Protein AF-A0A847H2V0-F1 (afdb_monomer_lite)

Radius of gyration: 28.59 Å; chains: 1; bounding box: 75×59×72 Å

Foldseek 3Di:
DCCCVVVCCVPPVLVCVLQLDFDADLLLLLQLLVAQQVCCCVPPVDGCQDPLAAEEAAACQLQSNLLCNLVNCSHPPVSSVVCQAQRYAYEHQDPVSLVNSFVSNFVSSCVVNVPPVPDTDGRLRYANDNLLVLVQDDVPPQPQDPVCNSNSVNSVSVLPRQHAEYEYAGHWDLADPFVLSVSGHDDRPVLVVLLCVQQVVLAPDPDQSVCPTRVNSVVSSVLVSHRLQAFHKYKYKYQPCLQQPNNNLSVLVRLQFQFAAKEKEWLFQQQVFDDPLNQQSAADLRHVSDNGGIIIMMTTGGNPDGHTHFYWYDYDGGRDHNVRSSVVSNVCSYPVNGPTDTFDADPSSNGPLDFDPVQVVFAAQAFPDAQDLPGRHFFNHKWFFFALVLCVQFWDQDPVVNQVSVQQLLVLLLVQLVCVVVPVPDDGDSDNSRYRDDPLSVVCSVVSHHDDDDSQQWAWELEAVVDITIGRNDPSSTPDRTCVCFQDVGRPDFWKKWKWADAQDPDATDIDIDRHRYHCVRHHNIMIQIQKTWDFPDDDDDDPVNVVDDDDPVRIDIDGRTHPNVQVVCCVVVNPVDDSVNSVVVVVVLSPDPCNRVVRVSVVNNDHGGDHD

Sequence (613 aa):
IELYDKFFKAAFPRLVERLGIVYTPVKVVDFIIYSANYALQKEFGRSLSDENVHILDPFTGTGTFITRLLQSGVIGPDDLEYKYTHELHANEIVLLAYYIASVNIENVYHDIRGEAEGEYTPFNGICLTDTFQLGETSGGEVLFSEMFPQNSKRVQEQQKAPVRVIIGNPPYSIGQKSANDNAQNLSYPRLEKRVMDTYVAKSEAGLNKSLYDAYIKAFRWASDRLDPKNGGIICYVSNGAWIDGNSTDGFRKTIEKEFSSIYVFNLRGNQRTSGELSRREGGKIFGSGSRTPIAVTLLIKKPQQTGKANIYYYEVEDYLTREEKLELTSHFGSIKSVPWKSIKPNEHGDWVNKRNEGFAEFLPLAPEKKFDMKTHSFFTTYSLGVATNKDAYMYNSSKIVLENTIQNMIDFYNEERIKANSIDTYEIKYDATKIVWTDMFIKSLNNNEEFTLNINQFTTSLYRPFFKQVFCYQKELIQRTYQQTKLFPLPDSDNLVICLSGIGASKDFSVLISDTIPDLQLIFNGQCFPLYWYDEHKQDSPTLFDSMADPTPSSYIRRDGISDFILERARSMYGNKTTKEDVFYYVYGILHSPKYRETYAADLKKMLPRLPL

Structure (mmCIF, N/CA/C/O backbone):
data_AF-A0A847H2V0-F1
#
_entry.id   AF-A0A847H2V0-F1
#
loop_
_atom_site.group_PDB
_atom_site.id
_atom_site.type_symbol
_atom_site.label_atom_id
_atom_site.label_alt_id
_atom_site.label_comp_id
_atom_site.label_asym_id
_atom_site.label_entity_id
_atom_site.label_seq_id
_atom_site.pdbx_PDB_ins_code
_atom_site.Cartn_x
_atom_site.Cartn_y
_atom_site.Cartn_z
_atom_site.occupancy
_atom_site.B_iso_or_equiv
_atom_site.auth_seq_id
_atom_site.auth_comp_id
_atom_site.auth_asym_id
_atom_site.auth_atom_id
_atom_site.pdbx_PDB_model_num
ATOM 1 N N . ILE A 1 1 ? -17.716 21.401 11.696 1.00 51.31 1 ILE A N 1
ATOM 2 C CA . ILE A 1 1 ? -17.266 20.510 10.589 1.00 51.31 1 ILE A CA 1
ATOM 3 C C . ILE A 1 1 ? -16.762 21.313 9.389 1.00 51.31 1 ILE A C 1
ATOM 5 O O . ILE A 1 1 ? -15.617 21.110 9.009 1.00 51.31 1 ILE A O 1
ATOM 9 N N . GLU A 1 2 ? -17.538 22.258 8.836 1.00 50.94 2 GLU A N 1
ATOM 10 C CA . GLU A 1 2 ? -17.069 23.086 7.705 1.00 50.94 2 GLU A CA 1
ATOM 11 C C . GLU A 1 2 ? -15.806 23.899 8.011 1.00 50.94 2 GLU A C 1
ATOM 13 O O . GLU A 1 2 ? -14.918 23.967 7.163 1.00 50.94 2 GLU A O 1
ATOM 18 N N . LEU A 1 3 ? -15.702 24.463 9.224 1.00 54.94 3 LEU A N 1
ATOM 19 C CA . LEU A 1 3 ? -14.512 25.204 9.640 1.00 54.94 3 LEU A CA 1
ATOM 20 C C . LEU A 1 3 ? -13.271 24.302 9.595 1.00 54.94 3 LEU A C 1
ATOM 22 O O . LEU A 1 3 ? -12.284 24.679 8.994 1.00 54.94 3 LEU A O 1
ATOM 26 N N . TYR A 1 4 ? -13.344 23.079 10.129 1.00 58.47 4 TYR A N 1
ATOM 27 C CA . TYR A 1 4 ? -12.226 22.133 10.112 1.00 58.47 4 TYR A CA 1
ATOM 28 C C . TYR A 1 4 ? -11.856 21.704 8.685 1.00 58.47 4 TYR A C 1
ATOM 30 O O . TYR A 1 4 ? -10.711 21.860 8.289 1.00 58.47 4 TYR A O 1
ATOM 38 N N . ASP A 1 5 ? -12.801 21.234 7.866 1.00 56.72 5 ASP A N 1
ATOM 39 C CA . ASP A 1 5 ? -12.440 20.694 6.546 1.00 56.72 5 ASP A CA 1
ATOM 40 C C . ASP A 1 5 ? -11.900 21.772 5.590 1.00 56.72 5 ASP A C 1
ATOM 42 O O . ASP A 1 5 ? -10.910 21.548 4.892 1.00 56.72 5 ASP A O 1
ATOM 46 N N . LYS A 1 6 ? -12.507 22.968 5.583 1.00 62.94 6 LYS A N 1
ATOM 47 C CA . LYS A 1 6 ? -12.076 24.065 4.703 1.00 62.94 6 LYS A CA 1
ATOM 48 C C . LYS A 1 6 ? -10.825 24.765 5.235 1.00 62.94 6 LYS A C 1
ATOM 50 O O . LYS A 1 6 ? -9.899 24.998 4.462 1.00 62.94 6 LYS A O 1
ATOM 55 N N . PHE A 1 7 ? -10.758 25.064 6.535 1.00 65.12 7 PHE A N 1
ATOM 56 C CA . PHE A 1 7 ? -9.610 25.766 7.117 1.00 65.12 7 PHE A CA 1
ATOM 57 C C . PHE A 1 7 ? -8.369 24.879 7.168 1.00 65.12 7 PHE A C 1
ATOM 59 O O . PHE A 1 7 ? -7.304 25.324 6.765 1.00 65.12 7 PHE A O 1
ATOM 66 N N . PHE A 1 8 ? -8.474 23.619 7.603 1.00 63.38 8 PHE A N 1
ATOM 67 C CA . PHE A 1 8 ? -7.293 22.771 7.809 1.00 63.38 8 PHE A CA 1
ATOM 68 C C . PHE A 1 8 ? -6.628 22.373 6.488 1.00 63.38 8 PHE A C 1
ATOM 70 O O . PHE A 1 8 ? -5.401 22.406 6.382 1.00 63.38 8 PHE A O 1
ATOM 77 N N . LYS A 1 9 ? -7.428 22.069 5.454 1.00 63.25 9 LYS A N 1
ATOM 78 C CA . LYS A 1 9 ? -6.910 21.818 4.099 1.00 63.25 9 LYS A CA 1
ATOM 79 C C . LYS A 1 9 ? -6.255 23.055 3.488 1.00 63.25 9 LYS A C 1
ATOM 81 O O . LYS A 1 9 ? -5.281 22.904 2.760 1.00 63.25 9 LYS A O 1
ATOM 86 N N . ALA A 1 10 ? -6.771 24.252 3.771 1.00 64.94 10 ALA A N 1
ATOM 87 C CA . ALA A 1 10 ? -6.208 25.496 3.252 1.00 64.94 10 ALA A CA 1
ATOM 88 C C . ALA A 1 10 ? -4.959 25.950 4.029 1.00 64.94 10 ALA A C 1
ATOM 90 O O . ALA A 1 10 ? -3.973 26.352 3.418 1.00 64.94 10 ALA A O 1
ATOM 91 N N . ALA A 1 11 ? -4.985 25.866 5.360 1.00 66.50 11 ALA A N 1
ATOM 92 C CA . ALA A 1 11 ? -3.942 26.392 6.236 1.00 66.50 11 ALA A CA 1
ATOM 93 C C . ALA A 1 11 ? -2.748 25.437 6.397 1.00 66.50 11 ALA A C 1
ATOM 95 O O . ALA A 1 11 ? -1.612 25.898 6.486 1.00 66.50 11 ALA A O 1
ATOM 96 N N . PHE A 1 12 ? -2.974 24.114 6.404 1.00 70.62 12 PHE A N 1
ATOM 97 C CA . PHE A 1 12 ? -1.925 23.115 6.664 1.00 70.62 12 PHE A CA 1
ATOM 98 C C . PHE A 1 12 ? -1.938 21.926 5.678 1.00 70.62 12 PHE A C 1
ATOM 100 O O . PHE A 1 12 ? -1.910 20.768 6.109 1.00 70.62 12 PHE A O 1
ATOM 107 N N . PRO A 1 13 ? -1.926 22.156 4.348 1.00 67.44 13 PRO A N 1
ATOM 108 C CA . PRO A 1 13 ? -2.086 21.092 3.349 1.00 67.44 13 PRO A CA 1
ATOM 109 C C . PRO A 1 13 ? -1.023 19.987 3.451 1.00 67.44 13 PRO A C 1
ATOM 111 O O . PRO A 1 13 ? -1.354 18.806 3.369 1.00 67.44 13 PRO A O 1
ATOM 114 N N . ARG A 1 14 ? 0.244 20.347 3.709 1.00 68.38 14 ARG A N 1
ATOM 115 C CA . ARG A 1 14 ? 1.344 19.373 3.859 1.00 68.38 14 ARG A CA 1
ATOM 116 C C . ARG A 1 14 ? 1.190 18.487 5.096 1.00 68.38 14 ARG A C 1
ATOM 118 O O . ARG A 1 14 ? 1.567 17.322 5.052 1.00 68.38 14 ARG A O 1
ATOM 125 N N . LEU A 1 15 ? 0.639 19.022 6.189 1.00 66.94 15 LEU A N 1
ATOM 126 C CA . LEU A 1 15 ? 0.399 18.251 7.411 1.00 66.94 15 LEU A CA 1
ATOM 127 C C . LEU A 1 15 ? -0.741 17.249 7.200 1.00 66.94 15 LEU A C 1
ATOM 129 O O . LEU A 1 15 ? -0.604 16.087 7.572 1.00 66.94 15 LEU A O 1
ATOM 133 N N . VAL A 1 16 ? -1.825 17.677 6.542 1.00 65.44 16 VAL A N 1
ATOM 134 C CA . VAL A 1 16 ? -2.948 16.799 6.170 1.00 65.44 16 VAL A CA 1
ATOM 135 C C . VAL A 1 16 ? -2.478 15.672 5.255 1.00 65.44 16 VAL A C 1
ATOM 137 O O . VAL A 1 16 ? -2.848 14.522 5.472 1.00 65.44 16 VAL A O 1
ATOM 140 N N . GLU A 1 17 ? -1.642 15.978 4.261 1.00 64.06 17 GLU A N 1
ATOM 141 C CA . GLU A 1 17 ? -1.085 14.970 3.355 1.00 64.06 17 GLU A CA 1
ATOM 142 C C . GLU A 1 17 ? -0.138 13.999 4.071 1.00 64.06 17 GLU A C 1
ATOM 144 O O . GLU A 1 17 ? -0.249 12.791 3.869 1.00 64.06 17 GLU A O 1
ATOM 149 N N . ARG A 1 18 ? 0.744 14.502 4.946 1.00 62.69 18 ARG A N 1
ATOM 150 C CA . ARG A 1 18 ? 1.683 13.683 5.732 1.00 62.69 18 ARG A CA 1
ATOM 151 C C . ARG A 1 18 ? 0.963 12.725 6.682 1.00 62.69 18 ARG A C 1
ATOM 153 O O . ARG A 1 18 ? 1.379 11.578 6.819 1.00 62.69 18 ARG A O 1
ATOM 160 N N . LEU A 1 19 ? -0.097 13.198 7.338 1.00 63.06 19 LEU A N 1
ATOM 161 C CA . LEU A 1 19 ? -0.846 12.428 8.334 1.00 63.06 19 LEU A CA 1
ATOM 162 C C . LEU A 1 19 ? -2.023 11.641 7.740 1.00 63.06 19 LEU A C 1
ATOM 164 O O . LEU A 1 19 ? -2.568 10.773 8.411 1.00 63.06 19 LEU A O 1
ATOM 168 N N . GLY A 1 20 ? -2.420 11.911 6.494 1.00 59.69 20 GLY A N 1
ATOM 169 C CA . GLY A 1 20 ? -3.499 11.193 5.812 1.00 59.69 20 GLY A CA 1
ATOM 170 C C . GLY A 1 20 ? -4.876 11.353 6.471 1.00 59.69 20 GLY A C 1
ATOM 171 O O . GLY A 1 20 ? -5.645 10.395 6.493 1.00 59.69 20 GLY A O 1
ATOM 172 N N . ILE A 1 21 ? -5.186 12.531 7.028 1.00 64.88 21 ILE A N 1
ATOM 173 C CA . ILE A 1 21 ? -6.414 12.781 7.808 1.00 64.88 21 ILE A CA 1
ATOM 174 C C . ILE A 1 21 ? -7.635 12.885 6.888 1.00 64.88 21 ILE A C 1
ATOM 176 O O . ILE A 1 21 ? -7.648 13.677 5.941 1.00 64.88 21 ILE A O 1
ATOM 180 N N . VAL A 1 22 ? -8.694 12.126 7.192 1.00 70.81 22 VAL A N 1
ATOM 181 C CA . VAL A 1 22 ? -9.939 12.132 6.413 1.00 70.81 22 VAL A CA 1
ATOM 182 C C . VAL A 1 22 ? -11.171 12.018 7.311 1.00 70.81 22 VAL A C 1
ATOM 184 O O . VAL A 1 22 ? -11.191 11.232 8.252 1.00 70.81 22 VAL A O 1
ATOM 187 N N . TYR A 1 23 ? -12.228 12.771 6.988 1.00 78.88 23 TYR A N 1
ATOM 188 C CA . TYR A 1 23 ? -13.503 12.691 7.702 1.00 78.88 23 TYR A CA 1
ATOM 189 C C . TYR A 1 23 ? -14.243 11.380 7.408 1.00 78.88 23 TYR A C 1
ATOM 191 O O . TYR A 1 23 ? -14.563 11.077 6.253 1.00 78.88 23 TYR A O 1
ATOM 199 N N . THR A 1 24 ? -14.554 10.629 8.464 1.00 89.56 24 THR A N 1
ATOM 200 C CA . THR A 1 24 ? -15.254 9.345 8.370 1.00 89.56 24 THR A CA 1
ATOM 201 C C . THR A 1 24 ? -16.765 9.542 8.256 1.00 89.56 24 THR A C 1
ATOM 203 O O . THR A 1 24 ? -17.357 10.174 9.129 1.00 89.56 24 THR A O 1
ATOM 206 N N . PRO A 1 25 ? -17.430 8.996 7.215 1.00 93.56 25 PRO A N 1
ATOM 207 C CA . PRO A 1 25 ? -18.884 9.065 7.110 1.00 93.56 25 PRO A CA 1
ATOM 208 C C . PRO A 1 25 ? -19.567 8.438 8.330 1.00 93.56 25 PRO A C 1
ATOM 210 O O . PRO A 1 25 ? -19.261 7.300 8.685 1.00 93.56 25 PRO A O 1
ATOM 213 N N . VAL A 1 26 ? -20.544 9.140 8.914 1.00 93.88 26 VAL A N 1
ATOM 214 C CA . VAL A 1 26 ? -21.278 8.694 10.117 1.00 93.88 26 VAL A CA 1
ATOM 215 C C . VAL A 1 26 ? -21.856 7.287 9.951 1.00 93.88 26 VAL A C 1
ATOM 217 O O . VAL A 1 26 ? -21.721 6.465 10.844 1.00 93.88 26 VAL A O 1
ATOM 220 N N . LYS A 1 27 ? -22.387 6.959 8.767 1.00 97.38 27 LYS A N 1
ATOM 221 C CA . LYS A 1 27 ? -22.936 5.627 8.456 1.00 97.38 27 LYS A CA 1
ATOM 222 C C . LYS A 1 27 ? -21.919 4.492 8.640 1.00 97.38 27 LYS A C 1
ATOM 224 O O . LYS A 1 27 ? -22.285 3.404 9.067 1.00 97.38 27 LYS A O 1
ATOM 229 N N . VAL A 1 28 ? -20.642 4.751 8.351 1.00 98.38 28 VAL A N 1
ATOM 230 C CA . VAL A 1 28 ? -19.548 3.787 8.554 1.00 98.38 28 VAL A CA 1
ATOM 231 C C . VAL A 1 28 ? -19.147 3.717 10.028 1.00 98.38 28 VAL A C 1
ATOM 233 O O . VAL A 1 28 ? -18.903 2.627 10.539 1.00 98.38 28 VAL A O 1
ATOM 236 N N . VAL A 1 29 ? -19.100 4.864 10.714 1.00 98.38 29 VAL A N 1
ATOM 237 C CA . VAL A 1 29 ? -18.801 4.945 12.155 1.00 98.38 29 VAL A CA 1
ATOM 238 C C . VAL A 1 29 ? -19.837 4.167 12.966 1.00 98.38 29 VAL A C 1
ATOM 240 O O . VAL A 1 29 ? -19.471 3.294 13.750 1.00 98.38 29 VAL A O 1
ATOM 243 N N . ASP A 1 30 ? -21.119 4.422 12.715 1.00 98.38 30 ASP A N 1
ATOM 244 C CA . ASP A 1 30 ? -22.232 3.748 13.380 1.00 98.38 30 ASP A CA 1
ATOM 245 C C . ASP A 1 30 ? -22.173 2.234 13.124 1.00 98.38 30 ASP A C 1
ATOM 247 O O . ASP A 1 30 ? -22.231 1.445 14.067 1.00 98.38 30 ASP A O 1
ATOM 251 N N . PHE A 1 31 ? -21.945 1.815 11.871 1.00 98.81 31 PHE A N 1
ATOM 252 C CA . PHE A 1 31 ? -21.779 0.399 11.535 1.00 98.81 31 PHE A CA 1
ATOM 253 C C . PHE A 1 31 ? -20.650 -0.263 12.336 1.00 98.81 31 PHE A C 1
ATOM 255 O O . PHE A 1 31 ? -20.827 -1.378 12.825 1.00 98.81 31 PHE A O 1
ATOM 262 N N . ILE A 1 32 ? -19.503 0.404 12.509 1.00 98.88 32 ILE A N 1
ATOM 263 C CA . ILE A 1 32 ? -18.381 -0.102 13.316 1.00 98.88 32 ILE A CA 1
ATOM 264 C C . ILE A 1 32 ? -18.776 -0.242 14.789 1.00 98.88 32 ILE A C 1
ATOM 266 O O . ILE A 1 32 ? -18.516 -1.292 15.376 1.00 98.88 32 ILE A O 1
ATOM 270 N N . ILE A 1 33 ? -19.426 0.767 15.374 1.00 98.81 33 ILE A N 1
ATOM 271 C CA . ILE A 1 33 ? -19.845 0.761 16.785 1.00 98.81 33 ILE A CA 1
ATOM 272 C C . ILE A 1 33 ? -20.803 -0.402 17.058 1.00 98.81 33 ILE A C 1
ATOM 274 O O . ILE A 1 33 ? -20.540 -1.235 17.930 1.00 98.81 33 ILE A O 1
ATOM 278 N N . TYR A 1 34 ? -21.876 -0.519 16.271 1.00 98.81 34 TYR A N 1
ATOM 279 C CA . TYR A 1 34 ? -22.846 -1.601 16.442 1.00 98.81 34 TYR A CA 1
ATOM 280 C C . TYR A 1 34 ? -22.237 -2.974 16.140 1.00 98.81 34 TYR A C 1
ATOM 282 O O . TYR A 1 34 ? -22.592 -3.962 16.784 1.00 98.81 34 TYR A O 1
ATOM 290 N N . SER A 1 35 ? -21.289 -3.055 15.203 1.00 98.81 35 SER A N 1
ATOM 291 C CA . SER A 1 35 ? -20.568 -4.296 14.903 1.00 98.81 35 SER A CA 1
ATOM 292 C C . SER A 1 35 ? -19.649 -4.733 16.034 1.00 98.81 35 SER A C 1
ATOM 294 O O . SER A 1 35 ? -19.642 -5.913 16.379 1.00 98.81 35 SER A O 1
ATOM 296 N N . ALA A 1 36 ? -18.898 -3.802 16.627 1.00 98.69 36 ALA A N 1
ATOM 297 C CA . ALA A 1 36 ? -18.045 -4.077 17.775 1.00 98.69 36 ALA A CA 1
ATOM 298 C C . ALA A 1 36 ? -18.883 -4.542 18.971 1.00 98.69 36 ALA A C 1
ATOM 300 O O . ALA A 1 36 ? -18.550 -5.554 19.584 1.00 98.69 36 ALA A O 1
ATOM 301 N N . ASN A 1 37 ? -20.010 -3.877 19.242 1.00 98.62 37 ASN A N 1
ATOM 302 C CA . ASN A 1 37 ? -20.927 -4.290 20.300 1.00 98.62 37 ASN A CA 1
ATOM 303 C C . ASN A 1 37 ? -21.513 -5.687 20.057 1.00 98.62 37 ASN A C 1
ATOM 305 O O . ASN A 1 37 ? -21.431 -6.554 20.924 1.00 98.62 37 ASN A O 1
ATOM 309 N N . TYR A 1 38 ? -22.045 -5.943 18.859 1.00 98.62 38 TYR A N 1
ATOM 310 C CA . TYR A 1 38 ? -22.600 -7.253 18.517 1.00 98.62 38 TYR A CA 1
ATOM 311 C C . TYR A 1 38 ? -21.550 -8.369 18.608 1.00 98.62 38 TYR A C 1
ATOM 313 O O . TYR A 1 38 ? -21.824 -9.442 19.146 1.00 98.62 38 TYR A O 1
ATOM 321 N N . ALA A 1 39 ? -20.335 -8.124 18.110 1.00 98.38 39 ALA A N 1
ATOM 322 C CA . ALA A 1 39 ? -19.231 -9.069 18.219 1.00 98.38 39 ALA A CA 1
ATOM 323 C C . ALA A 1 39 ? -18.864 -9.339 19.685 1.00 98.38 39 ALA A C 1
ATOM 325 O O . ALA A 1 39 ? -18.631 -10.491 20.045 1.00 98.38 39 ALA A O 1
ATOM 326 N N . LEU A 1 40 ? -18.858 -8.314 20.541 1.00 98.00 40 LEU A N 1
ATOM 327 C CA . LEU A 1 40 ? -18.546 -8.473 21.959 1.00 98.00 40 LEU A CA 1
ATOM 328 C C . LEU A 1 40 ? -19.605 -9.330 22.666 1.00 98.00 40 LEU A C 1
ATOM 330 O O . LEU A 1 40 ? -19.260 -10.266 23.393 1.00 98.00 40 LEU A O 1
ATOM 334 N N . GLN A 1 41 ? -20.881 -9.087 22.361 1.00 98.06 41 GLN A N 1
ATOM 335 C CA . GLN A 1 41 ? -22.006 -9.838 22.916 1.00 98.06 41 GLN A CA 1
ATOM 336 C C . GLN A 1 41 ? -21.949 -11.301 22.485 1.00 98.06 41 GLN A C 1
ATOM 338 O O . GLN A 1 41 ? -22.013 -12.203 23.317 1.00 98.06 41 GLN A O 1
ATOM 343 N N . LYS A 1 42 ? -21.770 -11.544 21.184 1.00 97.25 42 LYS A N 1
ATOM 344 C CA . LYS A 1 42 ? -21.729 -12.892 20.610 1.00 97.25 42 LYS A CA 1
ATOM 345 C C . LYS A 1 42 ? -20.533 -13.702 21.103 1.00 97.25 42 LYS A C 1
ATOM 347 O O . LYS A 1 42 ? -20.666 -14.889 21.380 1.00 97.25 42 LYS A O 1
ATOM 352 N N . GLU A 1 43 ? -19.355 -13.089 21.156 1.00 96.19 43 GLU A N 1
ATOM 353 C CA . GLU A 1 43 ? -18.103 -13.828 21.325 1.00 96.19 43 GLU A CA 1
ATOM 354 C C . GLU A 1 43 ? -17.609 -13.876 22.769 1.00 96.19 43 GLU A C 1
ATOM 356 O O . GLU A 1 43 ? -16.866 -14.802 23.109 1.00 96.19 43 GLU A O 1
ATOM 361 N N . PHE A 1 44 ? -18.007 -12.909 23.598 1.00 96.31 44 PHE A N 1
ATOM 362 C CA . PHE A 1 44 ? -17.567 -12.781 24.988 1.00 96.31 44 PHE A CA 1
ATOM 363 C C . PHE A 1 44 ? -18.723 -12.682 25.991 1.00 96.31 44 PHE A C 1
ATOM 365 O O . PHE A 1 44 ? -18.453 -12.705 27.187 1.00 96.31 44 PHE A O 1
ATOM 372 N N . GLY A 1 45 ? -19.982 -12.577 25.544 1.00 97.06 45 GLY A N 1
ATOM 373 C CA . GLY A 1 45 ? -21.133 -12.393 26.436 1.00 97.06 45 GLY A CA 1
ATOM 374 C C . GLY A 1 45 ? -21.140 -11.033 27.140 1.00 97.06 45 GLY A C 1
ATOM 375 O O . GLY A 1 45 ? -21.641 -10.934 28.254 1.00 97.06 45 GLY A O 1
ATOM 376 N N . ARG A 1 46 ? -20.523 -10.013 26.528 1.00 97.12 46 ARG A N 1
ATOM 377 C CA . ARG A 1 46 ? -20.320 -8.677 27.108 1.00 97.12 46 ARG A CA 1
ATOM 378 C C . ARG A 1 46 ? -20.778 -7.579 26.145 1.00 97.12 46 ARG A C 1
ATOM 380 O O . ARG A 1 46 ? -20.715 -7.768 24.935 1.00 97.12 46 ARG A O 1
ATOM 387 N N . SER A 1 47 ? -21.212 -6.437 26.658 1.00 97.56 47 SER A N 1
ATOM 388 C CA . SER A 1 47 ? -21.606 -5.240 25.898 1.00 97.56 47 SER A CA 1
ATOM 389 C C . SER A 1 47 ? -20.543 -4.141 25.989 1.00 97.56 47 SER A C 1
ATOM 391 O O . SER A 1 47 ? -19.717 -4.151 26.901 1.00 97.56 47 SER A O 1
ATOM 393 N N . LEU A 1 48 ? -20.563 -3.168 25.069 1.00 98.00 48 LEU A N 1
ATOM 394 C CA . LEU A 1 48 ? -19.750 -1.948 25.216 1.00 98.00 48 LEU A CA 1
ATOM 395 C C . LEU A 1 48 ? -20.145 -1.134 26.460 1.00 98.00 48 LEU A C 1
ATOM 397 O O . LEU A 1 48 ? -19.314 -0.378 26.955 1.00 98.00 48 LEU A O 1
ATOM 401 N N . SER A 1 49 ? -21.374 -1.303 26.962 1.00 98.12 49 SER A N 1
ATOM 402 C CA . SER A 1 49 ? -21.863 -0.661 28.191 1.00 98.12 49 SER A CA 1
ATOM 403 C C . SER A 1 49 ? -21.243 -1.234 29.465 1.00 98.12 49 SER A C 1
ATOM 405 O O . SER A 1 49 ? -21.073 -0.506 30.431 1.00 98.12 49 SER A O 1
ATOM 407 N N . ASP A 1 50 ? -20.865 -2.516 29.468 1.00 97.88 50 ASP A N 1
ATOM 408 C CA . ASP A 1 50 ? -20.451 -3.187 30.701 1.00 97.88 50 ASP A CA 1
ATOM 409 C C . ASP A 1 50 ? -19.149 -2.595 31.270 1.00 97.88 50 ASP A C 1
ATOM 411 O O . ASP A 1 50 ? -18.211 -2.291 30.520 1.00 97.88 50 ASP A O 1
ATOM 415 N N . GLU A 1 51 ? -19.046 -2.555 32.601 1.00 95.62 51 GLU A N 1
ATOM 416 C CA . GLU A 1 51 ? -17.819 -2.203 33.329 1.00 95.62 51 GLU A CA 1
ATOM 417 C C . GLU A 1 51 ? -16.650 -3.141 33.006 1.00 95.62 51 GLU A C 1
ATOM 419 O O . GLU A 1 51 ? -16.815 -4.351 32.869 1.00 95.62 51 GLU A O 1
ATOM 424 N N . ASN A 1 52 ? -15.424 -2.642 33.024 1.00 94.31 52 ASN A N 1
ATOM 425 C CA . ASN A 1 52 ? -14.182 -3.310 32.634 1.00 94.31 52 ASN A CA 1
ATOM 426 C C . ASN A 1 52 ? -14.100 -3.635 31.130 1.00 94.31 52 ASN A C 1
ATOM 428 O O . ASN A 1 52 ? -13.361 -4.535 30.712 1.00 94.31 52 ASN A O 1
ATOM 432 N N . VAL A 1 53 ? -14.843 -2.903 30.294 1.00 97.88 53 VAL A N 1
ATOM 433 C CA . VAL A 1 53 ? -14.712 -2.939 28.827 1.00 97.88 53 VAL A CA 1
ATOM 434 C C . VAL A 1 53 ? -14.145 -1.605 28.362 1.00 97.88 53 VAL A C 1
ATOM 436 O O . VAL A 1 53 ? -14.873 -0.724 27.914 1.00 97.88 53 VAL A O 1
ATOM 439 N N . HIS A 1 54 ? -12.824 -1.458 28.453 1.00 98.50 54 HIS A N 1
ATOM 440 C CA . HIS A 1 54 ? -12.147 -0.248 27.992 1.00 98.50 54 HIS A CA 1
ATOM 441 C C . HIS A 1 54 ? -12.151 -0.165 26.461 1.00 98.50 54 HIS A C 1
ATOM 443 O O . HIS A 1 54 ? -11.738 -1.115 25.776 1.00 98.50 54 HIS A O 1
ATOM 449 N N . ILE A 1 55 ? -12.593 0.983 25.948 1.00 98.75 55 ILE A N 1
ATOM 450 C CA . ILE A 1 55 ? -12.734 1.293 24.524 1.00 98.75 55 ILE A CA 1
ATOM 451 C C . ILE A 1 55 ? -11.729 2.383 24.175 1.00 98.75 55 ILE A C 1
ATOM 453 O O . ILE A 1 55 ? -11.689 3.422 24.829 1.00 98.75 55 ILE A O 1
ATOM 457 N N . LEU A 1 56 ? -10.929 2.150 23.139 1.00 98.75 56 LEU A N 1
ATOM 458 C CA . LEU A 1 56 ? -9.911 3.085 22.681 1.00 98.75 56 LEU A CA 1
ATOM 459 C C . LEU A 1 56 ? -10.111 3.431 21.203 1.00 98.75 56 LEU A C 1
ATOM 461 O O . LEU A 1 56 ? -10.173 2.536 20.359 1.00 98.75 56 LEU A O 1
ATOM 465 N N . ASP A 1 57 ? -10.127 4.727 20.897 1.00 98.62 57 ASP A N 1
ATOM 466 C CA . ASP A 1 57 ? -9.862 5.251 19.555 1.00 98.62 57 ASP A CA 1
ATOM 467 C C . ASP A 1 57 ? -8.440 5.838 19.494 1.00 98.62 57 ASP A C 1
ATOM 469 O O . ASP A 1 57 ? -8.208 6.951 19.975 1.00 98.62 57 ASP A O 1
ATOM 473 N N . PRO A 1 58 ? -7.452 5.120 18.927 1.00 97.62 58 PRO A N 1
ATOM 474 C CA . PRO A 1 58 ? -6.068 5.581 18.933 1.00 97.62 58 PRO A CA 1
ATOM 475 C C . PRO A 1 58 ? -5.778 6.709 17.929 1.00 97.62 58 PRO A C 1
ATOM 477 O O . PRO A 1 58 ? -4.648 7.200 17.901 1.00 97.62 58 PRO A O 1
ATOM 480 N N . PHE A 1 59 ? -6.745 7.069 17.076 1.00 95.56 59 PHE A N 1
ATOM 481 C CA . PHE A 1 59 ? -6.597 8.053 16.000 1.00 95.56 59 PHE A CA 1
ATOM 482 C C . PHE A 1 59 ? -7.884 8.879 15.882 1.00 95.56 59 PHE A C 1
ATOM 484 O O . PHE A 1 59 ? -8.572 8.858 14.857 1.00 95.56 59 PHE A O 1
ATOM 491 N N . THR A 1 60 ? -8.243 9.565 16.967 1.00 95.69 60 THR A N 1
ATOM 492 C CA . THR A 1 60 ? -9.607 10.069 17.155 1.00 95.69 60 THR A CA 1
ATOM 493 C C . THR A 1 60 ? -10.006 11.186 16.192 1.00 95.69 60 THR A C 1
ATOM 495 O O . THR A 1 60 ? -11.201 11.404 15.950 1.00 95.69 60 THR A O 1
ATOM 498 N N . GLY A 1 61 ? -9.039 11.889 15.596 1.00 91.62 61 GLY A N 1
ATOM 499 C CA . GLY A 1 61 ? -9.290 12.979 14.666 1.00 91.62 61 GLY A CA 1
ATOM 500 C C . GLY A 1 61 ? -10.127 14.060 15.336 1.00 91.62 61 GLY A C 1
ATOM 501 O O . GLY A 1 61 ? -9.685 14.727 16.262 1.00 91.62 61 GLY A O 1
ATOM 502 N N . THR A 1 62 ? -11.370 14.221 14.881 1.00 88.06 62 THR A N 1
ATOM 503 C CA . THR A 1 62 ? -12.339 15.171 15.454 1.00 88.06 62 THR A CA 1
ATOM 504 C C . THR A 1 62 ? -13.250 14.562 16.529 1.00 88.06 62 THR A C 1
ATOM 506 O O . THR A 1 62 ? -14.290 15.146 16.835 1.00 88.06 62 THR A O 1
ATOM 509 N N . GLY A 1 63 ? -12.928 13.379 17.060 1.00 94.06 63 GLY A N 1
ATOM 510 C CA . GLY A 1 63 ? -13.695 12.708 18.118 1.00 94.06 63 GLY A CA 1
ATOM 511 C C . GLY A 1 63 ? -14.922 11.936 17.625 1.00 94.06 63 GLY A C 1
ATOM 512 O O . GLY A 1 63 ? -15.821 11.632 18.408 1.00 94.06 63 GLY A O 1
ATOM 513 N N . THR A 1 64 ? -15.025 11.641 16.323 1.00 94.69 64 THR A N 1
ATOM 514 C CA . THR A 1 64 ? -16.278 11.139 15.725 1.00 94.69 64 THR A CA 1
ATOM 515 C C . THR A 1 64 ? -16.685 9.759 16.245 1.00 94.69 64 THR A C 1
ATOM 517 O O . THR A 1 64 ? -17.863 9.549 16.505 1.00 94.69 64 THR A O 1
ATOM 520 N N . PHE A 1 65 ? -15.757 8.820 16.445 1.00 97.88 65 PHE A N 1
ATOM 521 C CA . PHE A 1 65 ? -16.127 7.506 16.988 1.00 97.88 65 PHE A CA 1
ATOM 522 C C . PHE A 1 65 ? -16.622 7.595 18.435 1.00 97.88 65 PHE A C 1
ATOM 524 O O . PHE A 1 65 ? -17.615 6.955 18.766 1.00 97.88 65 PHE A O 1
ATOM 531 N N . ILE A 1 66 ? -15.983 8.414 19.276 1.00 98.25 66 ILE A N 1
ATOM 532 C CA . ILE A 1 66 ? -16.378 8.574 20.683 1.00 98.25 66 ILE A CA 1
ATOM 533 C C . ILE A 1 66 ? -17.725 9.297 20.795 1.00 98.25 66 ILE A C 1
ATOM 535 O O . ILE A 1 66 ? -18.630 8.803 21.459 1.00 98.25 66 ILE A O 1
ATOM 539 N N . THR A 1 67 ? -17.908 10.412 20.083 1.00 97.12 67 THR A N 1
ATOM 540 C CA . THR A 1 67 ? -19.192 11.141 20.057 1.00 97.12 67 THR A CA 1
ATOM 541 C C . THR A 1 67 ? -20.346 10.268 19.571 1.00 97.12 67 THR A C 1
ATOM 543 O O . THR A 1 67 ? -21.395 10.214 20.211 1.00 97.12 67 THR A O 1
ATOM 546 N N . ARG A 1 68 ? -20.159 9.530 18.469 1.00 97.81 68 ARG A N 1
ATOM 547 C CA . ARG A 1 68 ? -21.189 8.620 17.950 1.00 97.81 68 ARG A CA 1
ATOM 548 C C . ARG A 1 68 ? -21.451 7.445 18.881 1.00 97.81 68 ARG A C 1
ATOM 550 O O . ARG A 1 68 ? -22.599 7.030 18.983 1.00 97.81 68 ARG A O 1
ATOM 557 N N . LEU A 1 69 ? -20.440 6.941 19.590 1.00 98.44 69 LEU A N 1
ATOM 558 C CA . LEU A 1 69 ? -20.630 5.900 20.599 1.00 98.44 69 LEU A CA 1
ATOM 559 C C . LEU A 1 69 ? -21.537 6.392 21.732 1.00 98.44 69 LEU A C 1
ATOM 561 O O . LEU A 1 69 ? -22.509 5.707 22.044 1.00 98.44 69 LEU A O 1
ATOM 565 N N . LEU A 1 70 ? -21.285 7.587 22.273 1.00 97.69 70 LEU A N 1
ATOM 566 C CA . LEU A 1 70 ? -22.141 8.198 23.299 1.00 97.69 70 LEU A CA 1
ATOM 567 C C . LEU A 1 70 ? -23.584 8.376 22.792 1.00 97.69 70 LEU A C 1
ATOM 569 O O . LEU A 1 70 ? -24.532 8.016 23.480 1.00 97.69 70 LEU A O 1
ATOM 573 N N . GLN A 1 71 ? -23.758 8.840 21.551 1.00 96.12 71 GLN A N 1
ATOM 574 C CA . GLN A 1 71 ? -25.077 9.064 20.934 1.00 96.12 71 GLN A CA 1
ATOM 575 C C . GLN A 1 71 ? -25.801 7.790 20.475 1.00 96.12 71 GLN A C 1
ATOM 577 O O . GLN A 1 71 ? -26.985 7.843 20.150 1.00 96.12 71 GLN A O 1
ATOM 582 N N . SER A 1 72 ? -25.105 6.656 20.373 1.00 95.94 72 SER A N 1
ATOM 583 C CA . SER A 1 72 ? -25.654 5.439 19.759 1.00 95.94 72 SER A CA 1
ATOM 584 C C . SER A 1 72 ? -26.718 4.735 20.605 1.00 95.94 72 SER A C 1
ATOM 586 O O . SER A 1 72 ? -27.424 3.869 20.096 1.00 95.94 72 SER A O 1
ATOM 588 N N . GLY A 1 73 ? -26.800 5.046 21.903 1.00 94.75 73 GLY A N 1
ATOM 589 C CA . GLY A 1 73 ? -27.624 4.303 22.861 1.00 94.75 73 GLY A CA 1
ATOM 590 C C . GLY A 1 73 ? -27.101 2.895 23.178 1.00 94.75 73 GLY A C 1
ATOM 591 O O . GLY A 1 73 ? -27.781 2.127 23.851 1.00 94.75 73 GLY A O 1
ATOM 592 N N . VAL A 1 74 ? -25.905 2.530 22.695 1.00 96.81 74 VAL A N 1
ATOM 593 C CA . VAL A 1 74 ? -25.253 1.255 23.038 1.00 96.81 74 VAL A CA 1
ATOM 594 C C . VAL A 1 74 ? -24.741 1.260 24.479 1.00 96.81 74 VAL A C 1
ATOM 596 O O . VAL A 1 74 ? -24.773 0.220 25.136 1.00 96.81 74 VAL A O 1
ATOM 599 N N . ILE A 1 75 ? -24.259 2.411 24.953 1.00 97.62 75 ILE A N 1
ATOM 600 C CA . ILE A 1 75 ? -23.970 2.630 26.370 1.00 97.62 75 ILE A CA 1
ATOM 601 C C . ILE A 1 75 ? -25.282 3.048 27.034 1.00 97.62 75 ILE A C 1
ATOM 603 O O . ILE A 1 75 ? -25.900 4.032 26.621 1.00 97.62 75 ILE A O 1
ATOM 607 N N . GLY A 1 76 ? -25.719 2.269 28.018 1.00 94.94 76 GLY A N 1
ATOM 608 C CA . GLY A 1 76 ? -26.931 2.529 28.779 1.00 94.94 76 GLY A CA 1
ATOM 609 C C . GLY A 1 76 ? -26.816 3.817 29.605 1.00 94.94 76 GLY A C 1
ATOM 610 O O . GLY A 1 76 ? -25.709 4.186 30.000 1.00 94.94 76 GLY A O 1
ATOM 611 N N . PRO A 1 77 ? -27.937 4.501 29.903 1.00 93.38 77 PRO A N 1
ATOM 612 C CA . PRO A 1 77 ? -27.922 5.751 30.668 1.00 93.38 77 PRO A CA 1
ATOM 613 C C . PRO A 1 77 ? -27.251 5.634 32.044 1.00 93.38 77 PRO A C 1
ATOM 615 O O . PRO A 1 77 ? -26.551 6.559 32.453 1.00 93.38 77 PRO A O 1
ATOM 618 N N . ASP A 1 78 ? -27.434 4.493 32.716 1.00 94.75 78 ASP A N 1
ATOM 619 C CA . ASP A 1 78 ? -26.895 4.234 34.057 1.00 94.75 78 ASP A CA 1
ATOM 620 C C . ASP A 1 78 ? -25.371 4.020 34.045 1.00 94.75 78 ASP A C 1
ATOM 622 O O . ASP A 1 78 ? -24.682 4.402 34.987 1.00 94.75 78 ASP A O 1
ATOM 626 N N . ASP A 1 79 ? -24.831 3.478 32.949 1.00 96.94 79 ASP A N 1
ATOM 627 C CA . ASP A 1 79 ? -23.396 3.210 32.799 1.00 96.94 79 ASP A CA 1
ATOM 628 C C . ASP A 1 79 ? -22.639 4.411 32.202 1.00 96.94 79 ASP A C 1
ATOM 630 O O . ASP A 1 79 ? -21.413 4.501 32.304 1.00 96.94 79 ASP A O 1
ATOM 634 N N . LEU A 1 80 ? -23.354 5.339 31.553 1.00 95.94 80 LEU A N 1
ATOM 635 C CA . LEU A 1 80 ? -22.790 6.398 30.712 1.00 95.94 80 LEU A CA 1
ATOM 636 C C . LEU A 1 80 ? -21.718 7.226 31.421 1.00 95.94 80 LEU A C 1
ATOM 638 O O . LEU A 1 80 ? -20.639 7.437 30.867 1.00 95.94 80 LEU A O 1
ATOM 642 N N . GLU A 1 81 ? -22.008 7.677 32.639 1.00 95.88 81 GLU A N 1
ATOM 643 C CA . GLU A 1 81 ? -21.099 8.503 33.434 1.00 95.88 81 GLU A CA 1
ATOM 644 C C . GLU A 1 81 ? -19.813 7.743 33.770 1.00 95.88 81 GLU A C 1
ATOM 646 O O . GLU A 1 81 ? -18.712 8.255 33.550 1.00 95.88 81 GLU A O 1
ATOM 651 N N . TYR A 1 82 ? -19.935 6.491 34.221 1.00 97.00 82 TYR A N 1
ATOM 652 C CA . TYR A 1 82 ? -18.786 5.653 34.553 1.00 97.00 82 TYR A CA 1
ATOM 653 C C . TYR A 1 82 ? -17.923 5.377 33.319 1.00 97.00 82 TYR A C 1
ATOM 655 O O . TYR A 1 82 ? -16.705 5.584 33.346 1.00 97.00 82 TYR A O 1
ATOM 663 N N . LYS A 1 83 ? -18.550 4.993 32.199 1.00 97.88 83 LYS A N 1
ATOM 664 C CA . LYS A 1 83 ? -17.852 4.754 30.930 1.00 97.88 83 LYS A CA 1
ATOM 665 C C . LYS A 1 83 ? -17.116 5.999 30.460 1.00 97.88 83 LYS A C 1
ATOM 667 O O . LYS A 1 83 ? -15.926 5.913 30.161 1.00 97.88 83 LYS A O 1
ATOM 672 N N . TYR A 1 84 ? -17.798 7.141 30.421 1.00 97.88 84 TYR A N 1
ATOM 673 C CA . TYR A 1 84 ? -17.234 8.412 29.970 1.00 97.88 84 TYR A CA 1
ATOM 674 C C . TYR A 1 84 ? -16.021 8.842 30.801 1.00 97.88 84 TYR A C 1
ATOM 676 O O . TYR A 1 84 ? -15.022 9.296 30.245 1.00 97.88 84 TYR A O 1
ATOM 684 N N . THR A 1 85 ? -16.084 8.661 32.120 1.00 96.19 85 THR A N 1
ATOM 685 C CA . THR A 1 85 ? -15.041 9.131 33.042 1.00 96.19 85 THR A CA 1
ATOM 686 C C . THR A 1 85 ? -13.869 8.157 33.220 1.00 96.19 85 THR A C 1
ATOM 688 O O . THR A 1 85 ? -12.777 8.615 33.555 1.00 96.19 85 THR A O 1
ATOM 691 N N . HIS A 1 86 ? -14.046 6.851 32.962 1.00 96.62 86 HIS A N 1
ATOM 692 C CA . HIS A 1 86 ? -13.027 5.826 33.266 1.00 96.62 86 HIS A CA 1
ATOM 693 C C . HIS A 1 86 ? -12.645 4.908 32.089 1.00 96.62 86 HIS A C 1
ATOM 695 O O . HIS A 1 86 ? -11.505 4.436 31.997 1.00 96.62 86 HIS A O 1
ATOM 701 N N . GLU A 1 87 ? -13.572 4.608 31.177 1.00 98.19 87 GLU A N 1
ATOM 702 C CA . GLU A 1 87 ? -13.425 3.475 30.247 1.00 98.19 87 GLU A CA 1
ATOM 703 C C . GLU A 1 87 ? -13.422 3.851 28.766 1.00 98.19 87 GLU A C 1
ATOM 705 O O . GLU A 1 87 ? -13.144 2.991 27.926 1.00 98.19 87 GLU A O 1
ATOM 710 N N . LEU A 1 88 ? -13.669 5.117 28.437 1.00 98.56 88 LEU A N 1
ATOM 711 C CA . LEU A 1 88 ? -13.505 5.661 27.093 1.00 98.56 88 LEU A CA 1
ATOM 712 C C . LEU A 1 88 ? -12.163 6.380 26.973 1.00 98.56 88 LEU A C 1
ATOM 714 O O . LEU A 1 88 ? -11.840 7.256 27.768 1.00 98.56 88 LEU A O 1
ATOM 718 N N . HIS A 1 89 ? -11.393 6.015 25.952 1.00 98.50 89 HIS A N 1
ATOM 719 C CA . HIS A 1 89 ? -10.038 6.508 25.724 1.00 98.50 89 HIS A CA 1
ATOM 720 C C . HIS A 1 89 ? -9.887 6.981 24.279 1.00 98.50 89 HIS A C 1
ATOM 722 O O . HIS A 1 89 ? -10.409 6.352 23.353 1.00 98.50 89 HIS A O 1
ATOM 728 N N . ALA A 1 90 ? -9.152 8.069 24.067 1.00 98.31 90 ALA A N 1
ATOM 729 C CA . ALA A 1 90 ? -8.902 8.620 22.739 1.00 98.31 90 ALA A CA 1
ATOM 730 C C . ALA A 1 90 ? -7.499 9.228 22.630 1.00 98.31 90 ALA A C 1
ATOM 732 O O . ALA A 1 90 ? -7.058 9.922 23.543 1.00 98.31 90 ALA A O 1
ATOM 733 N N . ASN A 1 91 ? -6.822 9.026 21.499 1.00 97.38 91 ASN A N 1
ATOM 734 C CA . ASN A 1 91 ? -5.531 9.659 21.207 1.00 97.38 91 ASN A CA 1
ATOM 735 C C . ASN A 1 91 ? -5.609 10.501 19.938 1.00 97.38 91 ASN A C 1
ATOM 737 O O . ASN A 1 91 ? -6.226 10.092 18.953 1.00 97.38 91 ASN A O 1
ATOM 741 N N . GLU A 1 92 ? -4.931 11.644 19.946 1.00 94.12 92 GLU A N 1
ATOM 742 C CA . GLU A 1 92 ? -4.709 12.471 18.761 1.00 94.12 92 GLU A CA 1
ATOM 743 C C . GLU A 1 92 ? -3.308 13.085 18.801 1.00 94.12 92 GLU A C 1
ATOM 745 O O . GLU A 1 92 ? -2.856 13.531 19.853 1.00 94.12 92 GLU A O 1
ATOM 750 N N . ILE A 1 93 ? -2.625 13.134 17.658 1.00 90.56 93 ILE A N 1
ATOM 751 C CA . ILE A 1 93 ? -1.279 13.711 17.537 1.00 90.56 93 ILE A CA 1
ATOM 752 C C . ILE A 1 93 ? -1.334 15.200 17.160 1.00 90.56 93 ILE A C 1
ATOM 754 O O . ILE A 1 93 ? -0.434 15.973 17.489 1.00 90.56 93 ILE A O 1
ATOM 758 N N . VAL A 1 94 ? -2.395 15.631 16.475 1.00 88.38 94 VAL A N 1
ATOM 759 C CA . VAL A 1 94 ? -2.564 17.003 15.991 1.00 88.38 94 VAL A CA 1
ATOM 760 C C . VAL A 1 94 ? -3.303 17.859 17.013 1.00 88.38 94 VAL A C 1
ATOM 762 O O . VAL A 1 94 ? -4.502 17.700 17.218 1.00 88.38 94 VAL A O 1
ATOM 765 N N . LEU A 1 95 ? -2.621 18.865 17.568 1.00 89.44 95 LEU A N 1
ATOM 766 C CA . LEU A 1 95 ? -3.153 19.735 18.628 1.00 89.44 95 LEU A CA 1
ATOM 767 C C . LEU A 1 95 ? -4.534 20.348 18.326 1.00 89.44 95 LEU A C 1
ATOM 769 O O . LEU A 1 95 ? -5.419 20.345 19.176 1.00 89.44 95 LEU A O 1
ATOM 773 N N . LEU A 1 96 ? -4.746 20.871 17.116 1.00 85.00 96 LEU A N 1
ATOM 774 C CA . LEU A 1 96 ? -6.035 21.472 16.759 1.00 85.00 96 LEU A CA 1
ATOM 775 C C . LEU A 1 96 ? -7.145 20.414 16.600 1.00 85.00 96 LEU A C 1
ATOM 777 O O . LEU A 1 96 ? -8.292 20.683 16.946 1.00 85.00 96 LEU A O 1
ATOM 781 N N . ALA A 1 97 ? -6.820 19.212 16.117 1.00 87.69 97 ALA A N 1
ATOM 782 C CA . ALA A 1 97 ? -7.779 18.109 16.057 1.00 87.69 97 ALA A CA 1
ATOM 783 C C . ALA A 1 97 ? -8.122 17.605 17.469 1.00 87.69 97 ALA A C 1
ATOM 785 O O . ALA A 1 97 ? -9.299 17.438 17.772 1.00 87.69 97 ALA A O 1
ATOM 786 N N . TYR A 1 98 ? -7.120 17.506 18.350 1.00 93.62 98 TYR A N 1
ATOM 787 C CA . TYR A 1 98 ? -7.281 17.188 19.768 1.00 93.62 98 TYR A CA 1
ATOM 788 C C . TYR A 1 98 ? -8.289 18.128 20.445 1.00 93.62 98 TYR A C 1
ATOM 790 O O . TYR A 1 98 ? -9.259 17.651 21.023 1.00 93.62 98 TYR A O 1
ATOM 798 N N . TYR A 1 99 ? -8.142 19.452 20.296 1.00 92.06 99 TYR A N 1
ATOM 799 C CA . TYR A 1 99 ? -9.097 20.399 20.888 1.00 92.06 99 TYR A CA 1
ATOM 800 C C . TYR A 1 99 ? -10.515 20.246 20.334 1.00 92.06 99 TYR A C 1
ATOM 802 O O . TYR A 1 99 ? -11.484 20.317 21.086 1.00 92.06 99 TYR A O 1
ATOM 810 N N . ILE A 1 100 ? -10.652 20.017 19.026 1.00 90.12 100 ILE A N 1
ATOM 811 C CA . ILE A 1 100 ? -11.965 19.803 18.406 1.00 90.12 100 ILE A CA 1
ATOM 812 C C . ILE A 1 100 ? -12.598 18.508 18.915 1.00 90.12 100 ILE A C 1
ATOM 814 O O . ILE A 1 100 ? -13.796 18.488 19.182 1.00 90.12 100 ILE A O 1
ATOM 818 N N . ALA A 1 101 ? -11.815 17.440 19.060 1.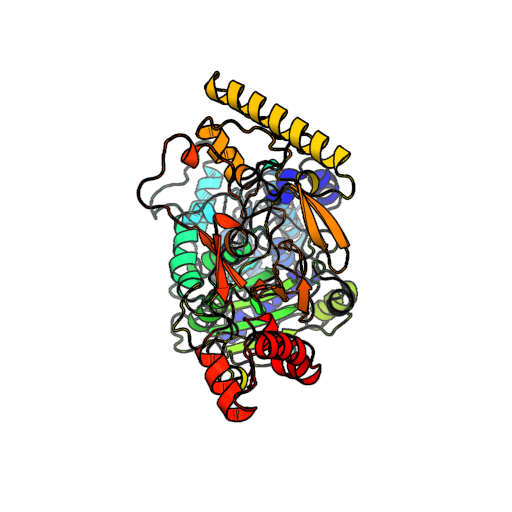00 93.62 101 ALA A N 1
ATOM 819 C CA . ALA A 1 101 ? -12.281 16.183 19.622 1.00 93.62 101 ALA A CA 1
ATOM 820 C C . ALA A 1 101 ? -12.731 16.351 21.076 1.00 93.62 101 ALA A C 1
ATOM 822 O O . ALA A 1 101 ? -13.846 15.938 21.380 1.00 93.62 101 ALA A O 1
ATOM 823 N N . SER A 1 102 ? -11.932 17.002 21.933 1.00 95.56 102 SER A N 1
ATOM 824 C CA . SER A 1 102 ? -12.309 17.304 23.323 1.00 95.56 102 SER A CA 1
ATOM 825 C C . SER A 1 102 ? -13.655 18.021 23.389 1.00 95.56 102 SER A C 1
ATOM 827 O O . SER A 1 102 ? -14.601 17.482 23.955 1.00 95.56 102 SER A O 1
ATOM 829 N N . VAL A 1 103 ? -13.777 19.166 22.708 1.00 93.94 103 VAL A N 1
ATOM 830 C CA . VAL A 1 103 ? -14.999 19.985 22.730 1.00 93.94 103 VAL A CA 1
ATOM 831 C C . VAL A 1 103 ? -16.202 19.223 22.174 1.00 93.94 103 VAL A C 1
ATOM 833 O O . VAL A 1 103 ? -17.288 19.288 22.740 1.00 93.94 103 VAL A O 1
ATOM 836 N N . ASN A 1 104 ? -16.038 18.478 21.077 1.00 93.06 104 ASN A N 1
ATOM 837 C CA . ASN A 1 104 ? -17.142 17.706 20.508 1.00 93.06 104 ASN A CA 1
ATOM 838 C C . ASN A 1 104 ? -17.613 16.594 21.454 1.00 93.06 104 ASN A C 1
ATOM 840 O O . ASN A 1 104 ? -18.816 16.383 21.580 1.00 93.06 104 ASN A O 1
ATOM 844 N N . ILE A 1 105 ? -16.684 15.861 22.075 1.00 96.88 105 ILE A N 1
ATOM 845 C CA . ILE A 1 105 ? -17.002 14.760 22.994 1.00 96.88 105 ILE A CA 1
ATOM 846 C C . ILE A 1 105 ? -17.711 15.298 24.238 1.00 96.88 105 ILE A C 1
ATOM 848 O O . ILE A 1 105 ? -18.743 14.756 24.629 1.00 96.88 105 ILE A O 1
ATOM 852 N N . GLU A 1 106 ? -17.195 16.384 24.805 1.00 96.69 106 GLU A N 1
ATOM 853 C CA . GLU A 1 106 ? -17.734 17.015 26.011 1.00 96.69 106 GLU A CA 1
ATOM 854 C C . GLU A 1 106 ? -19.116 17.621 25.770 1.00 96.69 106 GLU A C 1
ATOM 856 O O . GLU A 1 106 ? -20.031 17.357 26.543 1.00 96.69 106 GLU A O 1
ATOM 861 N N . ASN A 1 107 ? -19.315 18.340 24.660 1.00 93.69 107 ASN A N 1
ATOM 862 C CA . ASN A 1 107 ? -20.630 18.887 24.311 1.00 93.69 107 ASN A CA 1
ATOM 863 C C . ASN A 1 107 ? -21.669 17.783 24.091 1.00 93.69 107 ASN A C 1
ATOM 865 O O . ASN A 1 107 ? -22.797 17.890 24.555 1.00 93.69 107 ASN A O 1
ATOM 869 N N . VAL A 1 108 ? -21.295 16.693 23.413 1.00 94.38 108 VAL A N 1
ATOM 870 C CA . VAL A 1 108 ? -22.209 15.561 23.211 1.00 94.38 108 VAL A CA 1
ATOM 871 C C . VAL A 1 108 ? -22.588 14.910 24.539 1.00 94.38 108 VAL A C 1
ATOM 873 O O . VAL A 1 108 ? -23.739 14.521 24.716 1.00 94.38 108 VAL A O 1
ATOM 876 N N . TYR A 1 109 ? -21.642 14.778 25.468 1.00 95.75 109 TYR A N 1
ATOM 877 C CA . TYR A 1 109 ? -21.933 14.256 26.799 1.00 95.75 109 TYR A CA 1
ATOM 878 C C . TYR A 1 109 ? -22.867 15.186 27.584 1.00 95.75 109 TYR A C 1
ATOM 880 O O . TYR A 1 109 ? -23.869 14.713 28.120 1.00 95.75 109 TYR A O 1
ATOM 888 N N . HIS A 1 110 ? -22.580 16.491 27.579 1.00 93.62 110 HIS A N 1
ATOM 889 C CA . HIS A 1 110 ? -23.401 17.535 28.197 1.00 93.62 110 HIS A CA 1
ATOM 890 C C . HIS A 1 110 ? -24.854 17.479 27.697 1.00 93.62 110 HIS A C 1
ATOM 892 O O . HIS A 1 110 ? -25.784 17.366 28.499 1.00 93.62 110 HIS A O 1
ATOM 898 N N . ASP A 1 111 ? -25.042 17.432 26.371 1.00 91.31 111 ASP A N 1
ATOM 899 C CA . ASP A 1 111 ? -26.357 17.342 25.725 1.00 91.31 111 ASP A CA 1
ATOM 900 C C . ASP A 1 111 ? -27.122 16.069 26.129 1.00 91.31 111 ASP A C 1
ATOM 902 O O . ASP A 1 111 ? -28.324 16.115 26.386 1.00 91.31 111 ASP A O 1
ATOM 906 N N . ILE A 1 112 ? -26.443 14.915 26.184 1.00 92.56 112 ILE A N 1
ATOM 907 C CA . ILE A 1 112 ? -27.074 13.627 26.524 1.00 92.56 112 ILE A CA 1
ATOM 908 C C . ILE A 1 112 ? -27.455 13.566 28.007 1.00 92.56 112 ILE A C 1
ATOM 910 O O . ILE A 1 112 ? -28.489 12.990 28.350 1.00 92.56 112 ILE A O 1
ATOM 914 N N . ARG A 1 113 ? -26.630 14.132 28.894 1.00 90.81 113 ARG A N 1
ATOM 915 C CA . ARG A 1 113 ? -26.896 14.164 30.339 1.00 90.81 113 ARG A CA 1
ATOM 916 C C . ARG A 1 113 ? -27.931 15.208 30.737 1.00 90.81 113 ARG A C 1
ATOM 918 O O . ARG A 1 113 ? -28.491 15.083 31.823 1.00 90.81 113 ARG A O 1
ATOM 925 N N . GLY A 1 114 ? -28.194 16.196 29.881 1.00 87.06 114 GLY A N 1
ATOM 926 C CA . GLY A 1 114 ? -29.042 17.331 30.232 1.00 87.06 114 GLY A CA 1
ATOM 927 C C . GLY A 1 114 ? -28.463 18.116 31.410 1.00 87.06 114 GLY A C 1
ATOM 928 O O . GLY A 1 114 ? -29.214 18.524 32.294 1.00 87.06 114 GLY A O 1
ATOM 929 N N . GLU A 1 115 ? -27.132 18.249 31.448 1.00 85.06 115 GLU A N 1
ATOM 930 C CA . GLU A 1 115 ? -26.420 19.060 32.442 1.00 85.06 115 GLU A CA 1
ATOM 931 C C . GLU A 1 115 ? -26.976 20.495 32.434 1.00 85.06 115 GLU A C 1
ATOM 933 O O . GLU A 1 115 ? -27.347 21.031 31.386 1.00 85.06 115 GLU A O 1
ATOM 938 N N . ALA A 1 116 ? -27.090 21.114 33.611 1.00 83.44 116 ALA A N 1
ATOM 939 C CA . ALA A 1 116 ? -27.633 22.466 33.699 1.00 83.44 116 ALA A CA 1
ATOM 940 C C . ALA A 1 116 ? -26.706 23.478 33.001 1.00 83.44 116 ALA A C 1
ATOM 942 O O . ALA A 1 116 ? -25.494 23.275 32.921 1.00 83.44 116 ALA A O 1
ATOM 943 N N . GLU A 1 117 ? -27.254 24.609 32.538 1.00 74.44 117 GLU A N 1
ATOM 944 C CA . GLU A 1 117 ? -26.433 25.686 31.974 1.00 74.44 117 GLU A CA 1
ATOM 945 C C . GLU A 1 117 ? -25.331 26.104 32.968 1.00 74.44 117 GLU A C 1
ATOM 947 O O . GLU A 1 117 ? -25.610 26.568 34.075 1.00 74.44 117 GLU A O 1
ATOM 952 N N . GLY A 1 118 ? -24.069 25.941 32.561 1.00 74.56 118 GLY A N 1
ATOM 953 C CA . GLY A 1 118 ? -22.890 26.243 33.380 1.00 74.56 118 GLY A CA 1
ATOM 954 C C . GLY A 1 118 ? -22.264 25.039 34.095 1.00 74.56 118 GLY A C 1
ATOM 955 O O . GLY A 1 118 ? -21.144 25.169 34.591 1.00 74.56 118 GLY A O 1
ATOM 956 N N . GLU A 1 119 ? -22.921 23.876 34.114 1.00 85.75 119 GLU A N 1
ATOM 957 C CA . GLU A 1 119 ? -22.292 22.601 34.477 1.00 85.75 119 GLU A CA 1
ATOM 958 C C . GLU A 1 119 ? -21.516 22.035 33.282 1.00 85.75 119 GLU A C 1
ATOM 960 O O . GLU A 1 119 ? -21.913 22.192 32.130 1.00 85.75 119 GLU A O 1
ATOM 965 N N . TYR A 1 120 ? -20.360 21.428 33.551 1.00 87.31 120 TYR A N 1
ATOM 966 C CA . TYR A 1 120 ? -19.483 20.899 32.511 1.00 87.31 120 TYR A CA 1
ATOM 967 C C . TYR A 1 120 ? -18.613 19.774 33.066 1.00 87.31 120 TYR A C 1
ATOM 969 O O . TYR A 1 120 ? -17.823 19.983 33.995 1.00 87.31 120 TYR A O 1
ATOM 977 N N . THR A 1 121 ? -18.713 18.596 32.451 1.00 93.25 121 THR A N 1
ATOM 978 C CA . THR A 1 121 ? -17.872 17.440 32.783 1.00 93.25 121 THR A CA 1
ATOM 979 C C . THR A 1 121 ? -16.774 17.231 31.726 1.00 93.25 121 THR A C 1
ATOM 981 O O . THR A 1 121 ? -17.060 16.748 30.623 1.00 93.25 121 THR A O 1
ATOM 984 N N . PRO A 1 122 ? -15.494 17.526 32.035 1.00 94.62 122 PRO A N 1
ATOM 985 C CA . PRO A 1 122 ? -14.402 17.386 31.071 1.00 94.62 122 PRO A CA 1
ATOM 986 C C . PRO A 1 122 ? -14.146 15.924 30.695 1.00 94.62 122 PRO A C 1
ATOM 988 O O . PRO A 1 122 ? -14.200 15.025 31.542 1.00 94.62 122 PRO A O 1
ATOM 991 N N . PHE A 1 123 ? -13.766 15.681 29.440 1.00 96.94 123 PHE A N 1
ATOM 992 C CA . PHE A 1 123 ? -13.422 14.342 28.974 1.00 96.94 123 PHE A CA 1
ATOM 993 C C . PHE A 1 123 ? -11.960 14.025 29.299 1.00 96.94 123 PHE A C 1
ATOM 995 O O . PHE A 1 123 ? -11.035 14.341 28.549 1.00 96.94 123 PHE A O 1
ATOM 1002 N N . ASN A 1 124 ? -11.724 13.367 30.432 1.00 94.50 124 ASN A N 1
ATOM 1003 C CA . ASN A 1 124 ? -10.369 13.001 30.859 1.00 94.50 124 ASN A CA 1
ATOM 1004 C C . ASN A 1 124 ? -9.758 11.823 30.074 1.00 94.50 124 ASN A C 1
ATOM 1006 O O . ASN A 1 124 ? -8.567 11.560 30.225 1.00 94.50 124 ASN A O 1
ATOM 1010 N N . GLY A 1 125 ? -10.535 11.150 29.219 1.00 96.38 125 GLY A N 1
ATOM 1011 C CA . GLY A 1 125 ? -10.080 10.021 28.405 1.00 96.38 125 GLY A CA 1
ATOM 1012 C C . GLY A 1 125 ? -9.262 10.392 27.161 1.00 96.38 125 GLY A C 1
ATOM 1013 O O . GLY A 1 125 ? -8.646 9.512 26.556 1.00 96.38 125 GLY A O 1
ATOM 1014 N N . ILE A 1 126 ? -9.233 11.668 26.756 1.00 97.38 126 ILE A N 1
ATOM 1015 C CA . ILE A 1 126 ? -8.472 12.116 25.579 1.00 97.38 126 ILE A CA 1
ATOM 1016 C C . ILE A 1 126 ? -7.030 12.505 25.923 1.00 97.38 126 ILE A C 1
ATOM 1018 O O . ILE A 1 126 ? -6.768 13.227 26.891 1.00 97.38 126 ILE A O 1
ATOM 1022 N N . CYS A 1 127 ? -6.092 12.054 25.090 1.00 96.06 127 CYS A N 1
ATOM 1023 C CA . CYS A 1 127 ? -4.661 12.314 25.199 1.00 96.06 127 CYS A CA 1
ATOM 1024 C C . CYS A 1 127 ? -4.101 12.933 23.910 1.00 96.06 127 CYS A C 1
ATOM 1026 O O . CYS A 1 127 ? -4.370 12.457 22.804 1.00 96.06 127 CYS A O 1
ATOM 1028 N N . LEU A 1 128 ? -3.260 13.957 24.060 1.00 94.75 128 LEU A N 1
ATOM 1029 C CA . LEU A 1 128 ? -2.439 14.503 22.982 1.00 94.75 128 LEU A CA 1
ATOM 1030 C C . LEU A 1 128 ? -1.141 13.692 22.902 1.00 94.75 128 LEU A C 1
ATOM 1032 O O . LEU A 1 128 ? -0.263 13.841 23.758 1.00 94.75 128 LEU A O 1
ATOM 1036 N N . THR A 1 129 ? -1.037 12.790 21.928 1.00 92.12 129 THR A N 1
ATOM 1037 C CA . THR A 1 129 ? 0.089 11.855 21.819 1.00 92.12 129 THR A CA 1
ATOM 1038 C C . THR A 1 129 ? 0.183 11.180 20.449 1.00 92.12 129 THR A C 1
ATOM 1040 O O . THR A 1 129 ? -0.803 11.058 19.724 1.00 92.12 129 THR A O 1
ATOM 1043 N N . ASP A 1 130 ? 1.379 10.697 20.111 1.00 91.81 130 ASP A N 1
ATOM 1044 C CA . ASP A 1 130 ? 1.587 9.768 19.002 1.00 91.81 130 ASP A CA 1
ATOM 1045 C C . ASP A 1 130 ? 1.418 8.329 19.512 1.00 91.81 130 ASP A C 1
ATOM 1047 O O . ASP A 1 130 ? 2.287 7.781 20.195 1.00 91.81 130 ASP A O 1
ATOM 1051 N N . THR A 1 131 ? 0.292 7.707 19.155 1.00 93.44 131 THR A N 1
ATOM 1052 C CA . THR A 1 131 ? -0.042 6.318 19.505 1.00 93.44 131 THR A CA 1
ATOM 1053 C C . THR A 1 131 ? 1.081 5.330 19.173 1.00 93.44 131 THR A C 1
ATOM 1055 O O . THR A 1 131 ? 1.327 4.407 19.953 1.00 93.44 131 THR A O 1
ATOM 1058 N N . PHE A 1 132 ? 1.779 5.492 18.045 1.00 93.00 132 PHE A N 1
ATOM 1059 C CA . PHE A 1 132 ? 2.877 4.591 17.691 1.00 93.00 132 PHE A CA 1
ATOM 1060 C C . PHE A 1 132 ? 4.088 4.820 18.590 1.00 93.00 132 PHE A C 1
ATOM 1062 O O . PHE A 1 132 ? 4.653 3.848 19.092 1.00 93.00 132 PHE A O 1
ATOM 1069 N N . GLN A 1 133 ? 4.414 6.079 18.888 1.00 89.25 133 GLN A N 1
ATOM 1070 C CA . GLN A 1 133 ? 5.501 6.430 19.805 1.00 89.25 133 GLN A CA 1
ATOM 1071 C C . GLN A 1 133 ? 5.262 5.906 21.229 1.00 89.25 133 GLN A C 1
ATOM 1073 O O . GLN A 1 133 ? 6.218 5.523 21.903 1.00 89.25 133 GLN A O 1
ATOM 1078 N N . LEU A 1 134 ? 4.005 5.815 21.685 1.00 85.38 134 LEU A N 1
ATOM 1079 C CA . LEU A 1 134 ? 3.677 5.211 22.987 1.00 85.38 134 LEU A CA 1
ATOM 1080 C C . LEU A 1 134 ? 4.158 3.758 23.117 1.00 85.38 134 LEU A C 1
ATOM 1082 O O . LEU A 1 134 ? 4.401 3.305 24.232 1.00 85.38 134 LEU A O 1
ATOM 1086 N N . GLY A 1 135 ? 4.252 3.020 22.006 1.00 79.44 135 GLY A N 1
ATOM 1087 C CA . GLY A 1 135 ? 4.750 1.641 21.982 1.00 79.44 135 GLY A CA 1
ATOM 1088 C C . GLY A 1 135 ? 6.277 1.529 21.916 1.00 79.44 135 GLY A C 1
ATOM 1089 O O . GLY A 1 135 ? 6.819 0.432 22.067 1.00 79.44 135 GLY A O 1
ATOM 1090 N N . GLU A 1 136 ? 6.980 2.641 21.688 1.00 84.38 136 GLU A N 1
ATOM 1091 C CA . GLU A 1 136 ? 8.437 2.667 21.538 1.00 84.38 136 GLU A CA 1
ATOM 1092 C C . GLU A 1 136 ? 9.175 2.728 22.884 1.00 84.38 136 GLU A C 1
ATOM 1094 O O . GLU A 1 136 ? 10.323 2.293 22.971 1.00 84.38 136 GLU A O 1
ATOM 1099 N N . THR A 1 137 ? 8.528 3.182 23.960 1.00 70.19 137 THR A N 1
ATOM 1100 C CA . THR A 1 137 ? 9.133 3.237 25.299 1.00 70.19 137 THR A CA 1
ATOM 1101 C C . THR A 1 137 ? 9.057 1.884 26.012 1.00 70.19 137 THR A C 1
ATOM 1103 O O . THR A 1 137 ? 8.102 1.117 25.877 1.00 70.19 137 THR A O 1
ATOM 1106 N N . SER A 1 138 ? 10.117 1.496 26.733 1.00 55.84 138 SER A N 1
ATOM 1107 C CA . SER A 1 138 ? 10.078 0.303 27.605 1.00 55.84 138 SER A CA 1
ATOM 1108 C C . SER A 1 138 ? 9.151 0.595 28.774 1.00 55.84 138 SER A C 1
ATOM 1110 O O . SER A 1 138 ? 9.190 1.712 29.280 1.00 55.84 138 SER A O 1
ATOM 1112 N N . GLY A 1 139 ? 8.357 -0.379 29.234 1.00 48.56 139 GLY A N 1
ATOM 1113 C CA . GLY A 1 139 ? 7.510 -0.212 30.419 1.00 48.56 139 GLY A CA 1
ATOM 1114 C C . GLY A 1 139 ? 8.321 0.307 31.613 1.00 48.56 139 GLY A C 1
ATOM 1115 O O . GLY A 1 139 ? 9.031 -0.466 32.249 1.00 48.56 139 GLY A O 1
ATOM 1116 N N . GLY A 1 140 ? 8.254 1.619 31.862 1.00 45.16 140 GLY A N 1
ATOM 1117 C CA . GLY A 1 140 ? 9.064 2.327 32.857 1.00 45.16 140 GLY A CA 1
ATOM 1118 C C . GLY A 1 140 ? 9.636 3.677 32.401 1.00 45.16 140 GLY A C 1
ATOM 1119 O O . GLY A 1 140 ? 9.830 4.546 33.247 1.00 45.16 140 GLY A O 1
ATOM 1120 N N . GLU A 1 141 ? 9.857 3.909 31.103 1.00 48.59 141 GLU A N 1
ATOM 1121 C CA . GLU A 1 141 ? 10.242 5.239 30.605 1.00 48.59 141 GLU A CA 1
ATOM 1122 C C . GLU A 1 141 ? 9.012 6.138 30.582 1.00 48.59 141 GLU A C 1
ATOM 1124 O O . GLU A 1 141 ? 8.157 6.080 29.695 1.00 48.59 141 GLU A O 1
ATOM 1129 N N . VAL A 1 142 ? 8.898 6.932 31.641 1.00 52.41 142 VAL A N 1
ATOM 1130 C CA . VAL A 1 142 ? 7.830 7.899 31.805 1.00 52.41 142 VAL A CA 1
ATOM 1131 C C . VAL A 1 142 ? 7.930 8.893 30.650 1.00 52.41 142 VAL A C 1
ATOM 1133 O O . VAL A 1 142 ? 8.876 9.674 30.583 1.00 52.41 142 VAL A O 1
ATOM 1136 N N . LEU A 1 143 ? 6.931 8.907 29.764 1.00 56.41 143 LEU A N 1
ATOM 1137 C CA . LEU A 1 143 ? 6.645 10.043 28.881 1.00 56.41 143 LEU A CA 1
ATOM 1138 C C . LEU A 1 143 ? 6.132 11.204 29.747 1.00 56.41 143 LEU A C 1
ATOM 1140 O O . LEU A 1 143 ? 4.998 11.654 29.607 1.00 56.41 143 LEU A O 1
ATOM 1144 N N . PHE A 1 144 ? 6.925 11.612 30.739 1.00 55.88 144 PHE A N 1
ATOM 1145 C CA . PHE A 1 144 ? 6.627 12.750 31.580 1.00 55.88 144 PHE A CA 1
ATOM 1146 C C . PHE A 1 144 ? 7.120 13.973 30.840 1.00 55.88 144 PHE A C 1
ATOM 1148 O O . PHE A 1 144 ? 8.314 14.260 30.787 1.00 55.88 144 PHE A O 1
ATOM 1155 N N . SER A 1 145 ? 6.185 14.692 30.244 1.00 62.84 145 SER A N 1
ATOM 1156 C CA . SER A 1 145 ? 6.460 16.066 29.888 1.00 62.84 145 SER A CA 1
ATOM 1157 C C . SER A 1 145 ? 6.221 16.913 31.132 1.00 62.84 145 SER A C 1
ATOM 1159 O O . SER A 1 145 ? 5.075 17.045 31.562 1.00 62.84 145 SER A O 1
ATOM 1161 N N . GLU A 1 146 ? 7.273 17.522 31.690 1.00 61.91 146 GLU A N 1
ATOM 1162 C CA . GLU A 1 146 ? 7.118 18.567 32.719 1.00 61.91 146 GLU A CA 1
ATOM 1163 C C . GLU A 1 146 ? 6.244 19.728 32.212 1.00 61.91 146 GLU A C 1
ATOM 1165 O O . GLU A 1 146 ? 5.558 20.381 32.993 1.00 61.91 146 GLU A O 1
ATOM 1170 N N . MET A 1 147 ? 6.209 19.932 30.890 1.00 71.81 147 MET A N 1
ATOM 1171 C CA . MET A 1 147 ? 5.371 20.925 30.218 1.00 71.81 147 MET A CA 1
ATOM 1172 C C . MET A 1 147 ? 3.885 20.519 30.155 1.00 71.81 147 MET A C 1
ATOM 1174 O O . MET A 1 147 ? 3.020 21.391 30.159 1.00 71.81 147 MET A O 1
ATOM 1178 N N . PHE A 1 148 ? 3.566 19.216 30.132 1.00 83.81 148 PHE A N 1
ATOM 1179 C CA . PHE A 1 148 ? 2.190 18.695 30.067 1.00 83.81 148 PHE A CA 1
ATOM 1180 C C . PHE A 1 148 ? 1.934 17.571 31.096 1.00 83.81 148 PHE A C 1
ATOM 1182 O O . PHE A 1 148 ? 1.637 16.428 30.717 1.00 83.81 148 PHE A O 1
ATOM 1189 N N . PRO A 1 149 ? 2.005 17.857 32.411 1.00 86.00 149 PRO A N 1
ATOM 1190 C CA . PRO A 1 149 ? 1.928 16.831 33.454 1.00 86.00 149 PRO A CA 1
ATOM 1191 C C . PRO A 1 149 ? 0.555 16.143 33.512 1.00 86.00 149 PRO A C 1
ATOM 1193 O O . PRO A 1 149 ? 0.475 14.931 33.706 1.00 86.00 149 PRO A O 1
ATOM 1196 N N . GLN A 1 150 ? -0.533 16.885 33.277 1.00 88.69 150 GLN A N 1
ATOM 1197 C CA . GLN A 1 150 ? -1.890 16.323 33.256 1.00 88.69 150 GLN A CA 1
ATOM 1198 C C . GLN A 1 150 ? -2.108 15.376 32.067 1.00 88.69 150 GLN A C 1
ATOM 1200 O O . GLN A 1 150 ? -2.624 14.277 32.252 1.00 88.69 150 GLN A O 1
ATOM 1205 N N . ASN A 1 151 ? -1.659 15.758 30.865 1.00 90.94 151 ASN A N 1
ATOM 1206 C CA . ASN A 1 151 ? -1.706 14.886 29.686 1.00 90.94 151 ASN A CA 1
ATOM 1207 C C . ASN A 1 151 ? -0.875 13.616 29.911 1.00 90.94 151 ASN A C 1
ATOM 1209 O O . ASN A 1 151 ? -1.340 12.512 29.647 1.00 90.94 151 ASN A O 1
ATOM 1213 N N . SER A 1 152 ? 0.327 13.766 30.475 1.00 87.94 152 SER A N 1
ATOM 1214 C CA . SER A 1 152 ? 1.215 12.642 30.789 1.00 87.94 152 SER A CA 1
ATOM 1215 C C . SER A 1 152 ? 0.556 11.649 31.755 1.00 87.94 152 SER A C 1
ATOM 1217 O O . SER A 1 152 ? 0.662 10.438 31.564 1.00 87.94 152 SER A O 1
ATOM 1219 N N . LYS A 1 153 ? -0.175 12.145 32.763 1.00 89.88 153 LYS A N 1
ATOM 1220 C CA . LYS A 1 153 ? -0.939 11.307 33.698 1.00 89.88 153 LYS A CA 1
ATOM 1221 C C . LYS A 1 153 ? -2.041 10.515 32.985 1.00 89.88 153 LYS A C 1
ATOM 1223 O O . LYS A 1 153 ? -2.099 9.299 33.154 1.00 89.88 153 LYS A O 1
ATOM 1228 N N . ARG A 1 154 ? -2.843 11.172 32.137 1.00 92.81 154 ARG A N 1
ATOM 1229 C CA . ARG A 1 154 ? -3.897 10.514 31.338 1.00 92.81 154 ARG A CA 1
ATOM 1230 C C . ARG A 1 154 ? -3.323 9.427 30.423 1.00 92.81 154 ARG A C 1
ATOM 1232 O O . ARG A 1 154 ? -3.842 8.315 30.384 1.00 92.81 154 ARG A O 1
ATOM 1239 N N . VAL A 1 155 ? -2.196 9.704 29.760 1.00 91.44 155 VAL A N 1
ATOM 1240 C CA . VAL A 1 155 ? -1.488 8.726 28.914 1.00 91.44 155 VAL A CA 1
ATOM 1241 C C . VAL A 1 155 ? -1.056 7.499 29.723 1.00 91.44 155 VAL A C 1
ATOM 1243 O O . VAL A 1 155 ? -1.244 6.371 29.272 1.00 91.44 155 VAL A O 1
ATOM 1246 N N . GLN A 1 156 ? -0.507 7.685 30.925 1.00 89.12 156 GLN A N 1
ATOM 1247 C CA . GLN A 1 156 ? -0.085 6.570 31.783 1.00 89.12 156 GLN A CA 1
ATOM 1248 C C . GLN A 1 156 ? -1.261 5.732 32.291 1.00 89.12 156 GLN A C 1
ATOM 1250 O O . GLN A 1 156 ? -1.152 4.507 32.371 1.00 89.12 156 GLN A O 1
ATOM 1255 N N . GLU A 1 157 ? -2.369 6.374 32.657 1.00 91.38 157 GLU A N 1
ATOM 1256 C CA . GLU A 1 157 ? -3.605 5.692 33.055 1.00 91.38 157 GLU A CA 1
ATOM 1257 C C . GLU A 1 157 ? -4.148 4.856 31.890 1.00 91.38 157 GLU A C 1
ATOM 1259 O O . GLU A 1 157 ? -4.376 3.654 32.045 1.00 91.38 157 GLU A O 1
ATOM 1264 N N . GLN A 1 158 ? -4.216 5.440 30.691 1.00 93.94 158 GLN A N 1
ATOM 1265 C CA . GLN A 1 158 ? -4.604 4.731 29.474 1.00 93.94 158 GLN A CA 1
ATOM 1266 C C . GLN A 1 158 ? -3.662 3.565 29.151 1.00 93.94 158 GLN A C 1
ATOM 1268 O O . GLN A 1 158 ? -4.133 2.494 28.778 1.00 93.94 158 GLN A O 1
ATOM 1273 N N . GLN A 1 159 ? -2.340 3.723 29.273 1.00 90.00 159 GLN A N 1
ATOM 1274 C CA . GLN A 1 159 ? -1.375 2.647 28.997 1.00 90.00 159 GLN A CA 1
ATOM 1275 C C . GLN A 1 159 ? -1.588 1.428 29.905 1.00 90.00 159 GLN A C 1
ATOM 1277 O O . GLN A 1 159 ? -1.420 0.294 29.457 1.00 90.00 159 GLN A O 1
ATOM 1282 N N . LYS A 1 160 ? -1.993 1.651 31.161 1.00 91.50 160 LYS A N 1
ATOM 1283 C CA . LYS A 1 160 ? -2.282 0.590 32.138 1.00 91.50 160 LYS A CA 1
ATOM 1284 C C . LYS A 1 160 ? -3.660 -0.048 31.944 1.00 91.50 160 LYS A C 1
ATOM 1286 O O . LYS A 1 160 ? -3.879 -1.155 32.429 1.00 91.50 160 LYS A O 1
ATOM 1291 N N . ALA A 1 161 ? -4.579 0.621 31.245 1.00 93.31 161 ALA A N 1
ATOM 1292 C CA . ALA A 1 161 ? -5.945 0.146 31.069 1.00 93.31 161 ALA A CA 1
ATOM 1293 C C . ALA A 1 161 ? -6.010 -1.187 30.283 1.00 93.31 161 ALA A C 1
ATOM 1295 O O . ALA A 1 161 ? -5.346 -1.331 29.244 1.00 93.31 161 ALA A O 1
ATOM 1296 N N . PRO A 1 162 ? -6.834 -2.162 30.707 1.00 95.25 162 PRO A N 1
ATOM 1297 C CA . PRO A 1 162 ? -7.042 -3.414 29.982 1.00 95.25 162 PRO A CA 1
ATOM 1298 C C . PRO A 1 162 ? -7.985 -3.200 28.786 1.00 95.25 162 PRO A C 1
ATOM 1300 O O . PRO A 1 162 ? -9.172 -3.516 28.832 1.00 95.25 162 PRO A O 1
ATOM 1303 N N . VAL A 1 163 ? -7.462 -2.628 27.697 1.00 97.50 163 VAL A N 1
ATOM 1304 C CA . VAL A 1 163 ? -8.235 -2.324 26.480 1.00 97.50 163 VAL A CA 1
ATOM 1305 C C . VAL A 1 163 ? -8.788 -3.602 25.849 1.00 97.50 163 VAL A C 1
ATOM 1307 O O . VAL A 1 163 ? -8.039 -4.482 25.420 1.00 97.50 163 VAL A O 1
ATOM 1310 N N . ARG A 1 164 ? -10.121 -3.676 25.767 1.00 98.12 164 ARG A N 1
ATOM 1311 C CA . ARG A 1 164 ? -10.872 -4.795 25.176 1.00 98.12 164 ARG A CA 1
ATOM 1312 C C . ARG A 1 164 ? -11.379 -4.476 23.775 1.00 98.12 164 ARG A C 1
ATOM 1314 O O . ARG A 1 164 ? -11.609 -5.400 22.998 1.00 98.12 164 ARG A O 1
ATOM 1321 N N . VAL A 1 165 ? -11.571 -3.199 23.449 1.00 98.81 165 VAL A N 1
ATOM 1322 C CA . VAL A 1 165 ? -12.133 -2.768 22.165 1.00 98.81 165 VAL A CA 1
ATOM 1323 C C . VAL A 1 165 ? -11.315 -1.617 21.601 1.00 98.81 165 VAL A C 1
ATOM 1325 O O . VAL A 1 165 ? -11.111 -0.606 22.267 1.00 98.81 165 VAL A O 1
ATOM 1328 N N . ILE A 1 166 ? -10.863 -1.767 20.360 1.00 98.88 166 ILE A N 1
ATOM 1329 C CA . ILE A 1 166 ? -10.173 -0.720 19.609 1.00 98.88 166 ILE A CA 1
ATOM 1330 C C . ILE A 1 166 ? -10.974 -0.444 18.338 1.00 98.88 166 ILE A C 1
ATOM 1332 O O . ILE A 1 166 ? -11.165 -1.340 17.515 1.00 98.88 166 ILE A O 1
ATOM 1336 N N . ILE A 1 167 ? -11.443 0.789 18.178 1.00 98.75 167 ILE A N 1
ATOM 1337 C CA . ILE A 1 167 ? -12.187 1.250 16.998 1.00 98.75 167 ILE A CA 1
ATOM 1338 C C . ILE A 1 167 ? -11.501 2.469 16.393 1.00 98.75 167 ILE A C 1
ATOM 1340 O O . ILE A 1 167 ? -10.637 3.062 17.029 1.00 98.75 167 ILE A O 1
ATOM 1344 N N . GLY A 1 168 ? -11.839 2.828 15.157 1.00 97.56 168 GLY A N 1
ATOM 1345 C CA . GLY A 1 168 ? -11.329 4.063 14.564 1.00 97.56 168 GLY A CA 1
ATOM 1346 C C . GLY A 1 168 ? -11.119 4.018 13.055 1.00 97.56 168 GLY A C 1
ATOM 1347 O O . GLY A 1 168 ? -11.502 3.074 12.353 1.00 97.56 168 GLY A O 1
ATOM 1348 N N . ASN A 1 169 ? -10.469 5.070 12.567 1.00 97.19 169 ASN A N 1
ATOM 1349 C CA . ASN A 1 169 ? -10.004 5.216 11.193 1.00 97.19 169 ASN A CA 1
ATOM 1350 C C . ASN A 1 169 ? -8.499 5.553 11.214 1.00 97.19 169 ASN A C 1
ATOM 1352 O O . ASN A 1 169 ? -8.156 6.730 11.318 1.00 97.19 169 ASN A O 1
ATOM 1356 N N . PRO A 1 170 ? -7.594 4.555 11.181 1.00 95.62 170 PRO A N 1
ATOM 1357 C CA . PRO A 1 170 ? -6.157 4.811 11.239 1.00 95.62 170 PRO A CA 1
ATOM 1358 C C . PRO A 1 170 ? -5.652 5.593 10.012 1.00 95.62 170 PRO A C 1
ATOM 1360 O O . PRO A 1 170 ? -6.261 5.516 8.948 1.00 95.62 170 PRO A O 1
ATOM 1363 N N . PRO A 1 171 ? -4.513 6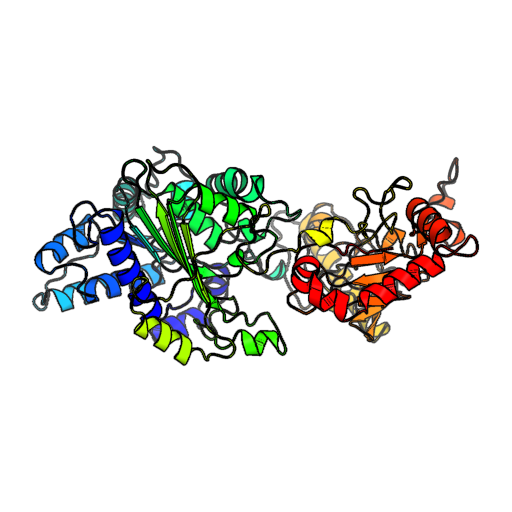.301 10.108 1.00 91.81 171 PRO A N 1
ATOM 1364 C CA . PRO A 1 171 ? -3.955 7.072 8.994 1.00 91.81 171 PRO A CA 1
ATOM 1365 C C . PRO A 1 171 ? -3.472 6.181 7.837 1.00 91.81 171 PRO A C 1
ATOM 1367 O O . PRO A 1 171 ? -2.962 5.079 8.056 1.00 91.81 171 PRO A O 1
ATOM 1370 N N . TYR A 1 172 ? -3.595 6.660 6.590 1.00 88.94 172 TYR A N 1
ATOM 1371 C CA . TYR A 1 172 ? -3.149 5.942 5.383 1.00 88.94 172 TYR A CA 1
ATOM 1372 C C . TYR A 1 172 ? -1.920 6.635 4.784 1.00 88.94 172 TYR A C 1
ATOM 1374 O O . TYR A 1 172 ? -2.050 7.634 4.073 1.00 88.94 172 TYR A O 1
ATOM 1382 N N . SER A 1 173 ? -0.725 6.106 5.038 1.00 85.81 173 SER A N 1
ATOM 1383 C CA . SER A 1 173 ? 0.514 6.665 4.498 1.00 85.81 173 SER A CA 1
ATOM 1384 C C . SER A 1 173 ? 1.608 5.607 4.395 1.00 85.81 173 SER A C 1
ATOM 1386 O O . SER A 1 173 ? 2.125 5.107 5.393 1.00 85.81 173 SER A O 1
ATOM 1388 N N . ILE A 1 174 ? 2.021 5.332 3.158 1.00 82.19 174 ILE A N 1
ATOM 1389 C CA . ILE A 1 174 ? 3.158 4.463 2.825 1.00 82.19 174 ILE A CA 1
ATOM 1390 C C . ILE A 1 174 ? 4.478 5.250 2.655 1.00 82.19 174 ILE A C 1
ATOM 1392 O O . ILE A 1 174 ? 5.534 4.657 2.424 1.00 82.19 174 ILE A O 1
ATOM 1396 N N . GLY A 1 175 ? 4.419 6.586 2.720 1.00 75.81 175 GLY A N 1
ATOM 1397 C CA . GLY A 1 175 ? 5.546 7.509 2.550 1.00 75.81 175 GLY A CA 1
ATOM 1398 C C . GLY A 1 175 ? 5.241 8.678 1.606 1.00 75.81 175 GLY A C 1
ATOM 1399 O O . GLY A 1 175 ? 4.167 8.748 1.008 1.00 75.81 175 GLY A O 1
ATOM 1400 N N . GLN A 1 176 ? 6.216 9.578 1.454 1.00 70.31 176 GLN A N 1
ATOM 1401 C CA . GLN A 1 176 ? 6.137 10.749 0.569 1.00 70.31 176 GLN A CA 1
ATOM 1402 C C . GLN A 1 176 ? 6.037 10.380 -0.922 1.00 70.31 176 GLN A C 1
ATOM 1404 O O . GLN A 1 176 ? 6.500 9.310 -1.337 1.00 70.31 176 GLN A O 1
ATOM 1409 N N . LYS A 1 177 ? 5.447 11.268 -1.736 1.00 73.38 177 LYS A N 1
ATOM 1410 C CA . LYS A 1 177 ? 5.287 11.065 -3.189 1.00 73.38 177 LYS A CA 1
ATOM 1411 C C . LYS A 1 177 ? 6.572 11.383 -3.943 1.00 73.38 177 LYS A C 1
ATOM 1413 O O . LYS A 1 177 ? 6.907 10.674 -4.888 1.00 73.38 177 LYS A O 1
ATOM 1418 N N . SER A 1 178 ? 7.275 12.424 -3.513 1.00 75.31 178 SER A N 1
ATOM 1419 C CA . SER A 1 178 ? 8.552 12.873 -4.058 1.00 75.31 178 SER A CA 1
ATOM 1420 C C . SER A 1 178 ? 9.556 13.118 -2.935 1.00 75.31 178 SER A C 1
ATOM 1422 O O . SER A 1 178 ? 9.176 13.477 -1.822 1.00 75.31 178 SER A O 1
ATOM 1424 N N . ALA A 1 179 ? 10.852 12.964 -3.220 1.00 74.12 179 ALA A N 1
ATOM 1425 C CA . ALA A 1 179 ? 11.888 13.411 -2.289 1.00 74.12 179 ALA A CA 1
ATOM 1426 C C . ALA A 1 179 ? 11.822 14.930 -2.066 1.00 74.12 179 ALA A C 1
ATOM 1428 O O . ALA A 1 179 ? 12.079 15.396 -0.960 1.00 74.12 179 ALA A O 1
ATOM 1429 N N . ASN A 1 180 ? 11.385 15.679 -3.084 1.00 75.94 180 ASN A N 1
ATOM 1430 C CA . ASN A 1 180 ? 11.189 17.124 -3.009 1.00 75.94 180 ASN A CA 1
ATOM 1431 C C . ASN A 1 180 ? 10.104 17.548 -2.002 1.00 75.94 180 ASN A C 1
ATOM 1433 O O . ASN A 1 180 ? 10.084 18.712 -1.611 1.00 75.94 180 ASN A O 1
ATOM 1437 N N . ASP A 1 181 ? 9.229 16.637 -1.558 1.00 72.56 181 ASP A N 1
ATOM 1438 C CA . ASP A 1 181 ? 8.206 16.952 -0.553 1.00 72.56 181 ASP A CA 1
ATOM 1439 C C . ASP A 1 181 ? 8.817 17.153 0.847 1.00 72.56 181 ASP A C 1
ATOM 1441 O O . ASP A 1 181 ? 8.207 17.810 1.693 1.00 72.56 181 ASP A O 1
ATOM 1445 N N . ASN A 1 182 ? 10.002 16.572 1.094 1.00 71.38 182 ASN A N 1
ATOM 1446 C CA . ASN A 1 182 ? 10.696 16.538 2.385 1.00 71.38 182 ASN A CA 1
ATOM 1447 C C . ASN A 1 182 ? 9.749 16.218 3.567 1.00 71.38 182 ASN A C 1
ATOM 1449 O O . ASN A 1 182 ? 9.654 16.935 4.568 1.00 71.38 182 ASN A O 1
ATOM 1453 N N . ALA A 1 183 ? 8.958 15.157 3.403 1.00 69.25 183 ALA A N 1
ATOM 1454 C CA . ALA A 1 183 ? 7.856 14.783 4.285 1.00 69.25 183 ALA A CA 1
ATOM 1455 C C . ALA A 1 183 ? 7.834 13.272 4.549 1.00 69.25 183 ALA A C 1
ATOM 1457 O O . ALA A 1 183 ? 6.782 12.635 4.481 1.00 69.25 183 ALA A O 1
ATOM 1458 N N . GLN A 1 184 ? 9.002 12.690 4.825 1.00 72.44 184 GLN A N 1
ATOM 1459 C CA . GLN A 1 184 ? 9.119 11.274 5.165 1.00 72.44 184 GLN A CA 1
ATOM 1460 C C . GLN A 1 184 ? 8.298 10.918 6.412 1.00 72.44 184 GLN A C 1
ATOM 1462 O O . GLN A 1 184 ? 8.101 11.740 7.309 1.00 72.44 184 GLN A O 1
ATOM 1467 N N . ASN A 1 185 ? 7.819 9.673 6.454 1.00 75.19 185 ASN A N 1
ATOM 1468 C CA . ASN A 1 185 ? 7.124 9.149 7.623 1.00 75.19 185 ASN A CA 1
ATOM 1469 C C . ASN A 1 185 ? 8.096 9.046 8.804 1.00 75.19 185 ASN A C 1
ATOM 1471 O O . ASN A 1 185 ? 9.273 8.739 8.617 1.00 75.19 185 ASN A O 1
ATOM 1475 N N . LEU A 1 186 ? 7.578 9.248 10.015 1.00 82.62 186 LEU A N 1
ATOM 1476 C CA . LEU A 1 186 ? 8.321 8.986 11.245 1.00 82.62 186 LEU A CA 1
ATOM 1477 C C . LEU A 1 186 ? 8.674 7.489 11.347 1.00 82.62 186 LEU A C 1
ATOM 1479 O O . LEU A 1 186 ? 7.902 6.630 10.899 1.00 82.62 186 LEU A O 1
ATOM 1483 N N . SER A 1 187 ? 9.844 7.184 11.919 1.00 86.31 187 SER A N 1
ATOM 1484 C CA . SER A 1 187 ? 10.276 5.806 12.187 1.00 86.31 187 SER A CA 1
ATOM 1485 C C . SER A 1 187 ? 9.863 5.387 13.591 1.00 86.31 187 SER A C 1
ATOM 1487 O O . SER A 1 187 ? 10.002 6.155 14.541 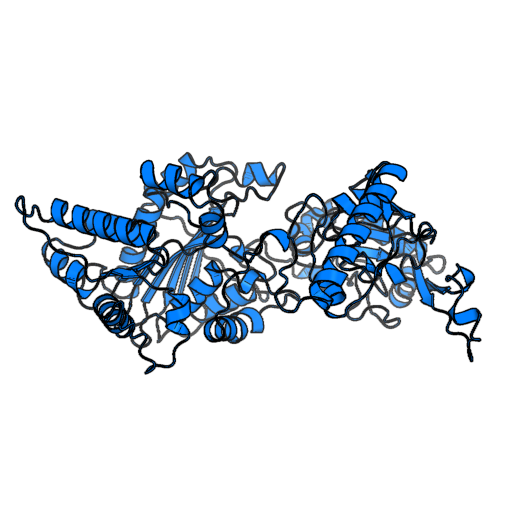1.00 86.31 187 SER A O 1
ATOM 1489 N N . TYR A 1 188 ? 9.394 4.145 13.701 1.00 92.00 188 TYR A N 1
ATOM 1490 C CA . TYR A 1 188 ? 8.979 3.517 14.956 1.00 92.00 188 TYR A CA 1
ATOM 1491 C C . TYR A 1 188 ? 9.679 2.155 15.086 1.00 92.00 188 TYR A C 1
ATOM 1493 O O . TYR A 1 188 ? 9.107 1.142 14.670 1.00 92.00 188 TYR A O 1
ATOM 1501 N N . PRO A 1 189 ? 10.938 2.103 15.566 1.00 93.81 189 PRO A N 1
ATOM 1502 C CA . PRO A 1 189 ? 11.783 0.913 15.468 1.00 93.81 189 PRO A CA 1
ATOM 1503 C C . PRO A 1 189 ? 11.194 -0.364 16.080 1.00 93.81 189 PRO A C 1
ATOM 1505 O O . PRO A 1 189 ? 11.329 -1.441 15.492 1.00 93.81 189 PRO A O 1
ATOM 1508 N N . ARG A 1 190 ? 10.532 -0.294 17.240 1.00 94.12 190 ARG A N 1
ATOM 1509 C CA . ARG A 1 190 ? 9.920 -1.468 17.882 1.00 94.12 190 ARG A CA 1
ATOM 1510 C C . ARG A 1 190 ? 8.696 -1.931 17.127 1.00 94.12 190 ARG A C 1
ATOM 1512 O O . ARG A 1 190 ? 8.586 -3.125 16.846 1.00 94.12 190 ARG A O 1
ATOM 1519 N N . LEU A 1 191 ? 7.797 -1.023 16.764 1.00 95.44 191 LEU A N 1
ATOM 1520 C CA . LEU A 1 191 ? 6.617 -1.366 15.976 1.00 95.44 191 LEU A CA 1
ATOM 1521 C C . LEU A 1 191 ? 7.011 -1.922 14.600 1.00 95.44 191 LEU A C 1
ATOM 1523 O O . LEU A 1 191 ? 6.453 -2.919 14.145 1.00 95.44 191 LEU A O 1
ATOM 1527 N N . GLU A 1 192 ? 8.015 -1.334 13.957 1.00 95.88 192 GLU A N 1
ATOM 1528 C CA . GLU A 1 192 ? 8.568 -1.797 12.681 1.00 95.88 192 GLU A CA 1
ATOM 1529 C C . GLU A 1 192 ? 9.234 -3.167 12.812 1.00 95.88 192 GLU A C 1
ATOM 1531 O O . GLU A 1 192 ? 9.045 -4.019 11.940 1.00 95.88 192 GLU A O 1
ATOM 1536 N N . LYS A 1 193 ? 9.927 -3.433 13.925 1.00 96.62 193 LYS A N 1
ATOM 1537 C CA . LYS A 1 193 ? 10.435 -4.769 14.256 1.00 96.62 193 LYS A CA 1
ATOM 1538 C C . LYS A 1 193 ? 9.291 -5.769 14.436 1.00 96.62 193 LYS A C 1
ATOM 1540 O O . LYS A 1 193 ? 9.356 -6.863 13.891 1.00 96.62 193 LYS A O 1
ATOM 1545 N N . ARG A 1 194 ? 8.200 -5.398 15.117 1.00 97.44 194 ARG A N 1
ATOM 1546 C CA . ARG A 1 194 ? 7.004 -6.254 15.243 1.00 97.44 194 ARG A CA 1
ATOM 1547 C C . ARG A 1 194 ? 6.371 -6.553 13.886 1.00 97.44 194 ARG A C 1
ATOM 1549 O O . ARG A 1 194 ? 6.000 -7.698 13.635 1.00 97.44 194 ARG A O 1
ATOM 1556 N N . VAL A 1 195 ? 6.266 -5.566 12.996 1.00 97.62 195 VAL A N 1
ATOM 1557 C CA . VAL A 1 195 ? 5.816 -5.767 11.606 1.00 97.62 195 VAL A CA 1
ATOM 1558 C C . VAL A 1 195 ? 6.753 -6.721 10.862 1.00 97.62 195 VAL A C 1
ATOM 1560 O O . VAL A 1 195 ? 6.278 -7.632 10.183 1.00 97.62 195 VAL A O 1
ATOM 1563 N N . MET A 1 196 ? 8.067 -6.561 11.021 1.00 97.12 196 MET A N 1
ATOM 1564 C CA . MET A 1 196 ? 9.070 -7.426 10.400 1.00 97.12 196 MET A CA 1
ATOM 1565 C C . MET A 1 196 ? 8.937 -8.882 10.870 1.00 97.12 196 MET A C 1
ATOM 1567 O O . MET A 1 196 ? 8.755 -9.781 10.050 1.00 97.12 196 MET A O 1
ATOM 1571 N N . ASP A 1 197 ? 8.945 -9.099 12.186 1.00 97.81 197 ASP A N 1
ATOM 1572 C CA . ASP A 1 197 ? 8.938 -10.422 12.821 1.00 97.81 197 ASP A CA 1
ATOM 1573 C C . ASP A 1 197 ? 7.609 -11.174 12.619 1.00 97.81 197 ASP A C 1
ATOM 1575 O O . ASP A 1 197 ? 7.549 -12.394 12.782 1.00 97.81 197 ASP A O 1
ATOM 1579 N N . THR A 1 198 ? 6.524 -10.466 12.276 1.00 97.75 198 THR A N 1
ATOM 1580 C CA . THR A 1 198 ? 5.188 -11.065 12.123 1.00 97.75 198 THR A CA 1
ATOM 1581 C C . THR A 1 198 ? 4.680 -11.074 10.684 1.00 97.75 198 THR A C 1
ATOM 1583 O O . THR A 1 198 ? 4.297 -12.131 10.180 1.00 97.75 198 THR A O 1
ATOM 1586 N N . TYR A 1 199 ? 4.634 -9.924 10.015 1.00 97.81 199 TYR A N 1
ATOM 1587 C CA . TYR A 1 199 ? 4.047 -9.795 8.682 1.00 97.81 199 TYR A CA 1
ATOM 1588 C C . TYR A 1 199 ? 5.088 -10.052 7.596 1.00 97.81 199 TYR A C 1
ATOM 1590 O O . TYR A 1 199 ? 4.861 -10.897 6.735 1.00 97.81 199 TYR A O 1
ATOM 1598 N N . VAL A 1 200 ? 6.242 -9.379 7.648 1.00 96.88 200 VAL A N 1
ATOM 1599 C CA . VAL A 1 200 ? 7.278 -9.507 6.605 1.00 96.88 200 VAL A CA 1
ATOM 1600 C C . VAL A 1 200 ? 7.863 -10.915 6.583 1.00 96.88 200 VAL A C 1
ATOM 1602 O O . VAL A 1 200 ? 7.990 -11.495 5.512 1.00 96.88 200 VAL A O 1
ATOM 1605 N N . ALA A 1 201 ? 8.130 -11.502 7.752 1.00 96.38 201 ALA A N 1
ATOM 1606 C CA . ALA A 1 201 ? 8.687 -12.850 7.881 1.00 96.38 201 ALA A CA 1
ATOM 1607 C C . ALA A 1 201 ? 7.838 -13.961 7.227 1.00 96.38 201 ALA A C 1
ATOM 1609 O O . ALA A 1 201 ? 8.347 -15.053 6.990 1.00 96.38 201 ALA A O 1
ATOM 1610 N N . LYS A 1 202 ? 6.551 -13.708 6.947 1.00 95.50 202 LYS A N 1
ATOM 1611 C CA . LYS A 1 202 ? 5.643 -14.663 6.286 1.00 95.50 202 LYS A CA 1
ATOM 1612 C C . LYS A 1 202 ? 5.263 -14.283 4.854 1.00 95.50 202 LYS A C 1
ATOM 1614 O O . LYS A 1 202 ? 4.466 -14.997 4.242 1.00 95.50 202 LYS A O 1
ATOM 1619 N N . SER A 1 203 ? 5.767 -13.155 4.362 1.00 94.25 203 SER A N 1
ATOM 1620 C CA . SER A 1 203 ? 5.522 -12.679 3.005 1.00 94.25 203 SER A CA 1
ATOM 1621 C C . SER A 1 203 ? 6.425 -13.409 2.017 1.00 94.25 203 SER A C 1
ATOM 1623 O O . SER A 1 203 ? 7.626 -13.539 2.246 1.00 94.25 203 SER A O 1
ATOM 1625 N N . GLU A 1 204 ? 5.858 -13.854 0.900 1.00 88.81 204 GLU A N 1
ATOM 1626 C CA . GLU A 1 204 ? 6.620 -14.397 -0.236 1.00 88.81 204 GLU A CA 1
ATOM 1627 C C . GLU A 1 204 ? 7.114 -13.291 -1.189 1.00 88.81 204 GLU A C 1
ATOM 1629 O O . GLU A 1 204 ? 7.860 -13.556 -2.133 1.00 88.81 204 GLU A O 1
ATOM 1634 N N . ALA A 1 205 ? 6.710 -12.034 -0.975 1.00 87.31 205 ALA A N 1
ATOM 1635 C CA . ALA A 1 205 ? 7.063 -10.934 -1.863 1.00 87.31 205 ALA A CA 1
ATOM 1636 C C . ALA A 1 205 ? 8.498 -10.428 -1.639 1.00 87.31 205 ALA A C 1
ATOM 1638 O O . ALA A 1 205 ? 8.931 -10.172 -0.516 1.00 87.31 205 ALA A O 1
ATOM 1639 N N . GLY A 1 206 ? 9.205 -10.151 -2.741 1.00 79.12 206 GLY A N 1
ATOM 1640 C CA . GLY A 1 206 ? 10.550 -9.561 -2.701 1.00 79.12 206 GLY A CA 1
ATOM 1641 C C . GLY A 1 206 ? 10.599 -8.097 -2.230 1.00 79.12 206 GLY A C 1
ATOM 1642 O O . GLY A 1 206 ? 11.662 -7.620 -1.843 1.00 79.12 206 GLY A O 1
ATOM 1643 N N . LEU A 1 207 ? 9.470 -7.373 -2.243 1.00 84.38 207 LEU A N 1
ATOM 1644 C CA . LEU A 1 207 ? 9.367 -5.992 -1.755 1.00 84.38 207 LEU A CA 1
ATOM 1645 C C . LEU A 1 207 ? 8.176 -5.840 -0.803 1.00 84.38 207 LEU A C 1
ATOM 1647 O O . LEU A 1 207 ? 7.020 -5.932 -1.214 1.00 84.38 207 LEU A O 1
ATOM 1651 N N . ASN A 1 208 ? 8.467 -5.505 0.454 1.00 88.69 208 ASN A N 1
ATOM 1652 C CA . ASN A 1 208 ? 7.494 -5.510 1.553 1.00 88.69 208 ASN A CA 1
ATOM 1653 C C . ASN A 1 208 ? 7.096 -4.111 2.049 1.00 88.69 208 ASN A C 1
ATOM 1655 O O . ASN A 1 208 ? 6.569 -3.960 3.146 1.00 88.69 208 ASN A O 1
ATOM 1659 N N . LYS A 1 209 ? 7.312 -3.067 1.236 1.00 90.06 209 LYS A N 1
ATOM 1660 C CA . LYS A 1 209 ? 7.041 -1.667 1.616 1.00 90.06 209 LYS A CA 1
ATOM 1661 C C . LYS A 1 209 ? 5.589 -1.428 2.068 1.00 90.06 209 LYS A C 1
ATOM 1663 O O . LYS A 1 209 ? 5.359 -0.642 2.977 1.00 90.06 209 LYS A O 1
ATOM 1668 N N . SER A 1 210 ? 4.619 -2.113 1.459 1.00 91.44 210 SER A N 1
ATOM 1669 C CA . SER A 1 210 ? 3.189 -2.001 1.798 1.00 91.44 210 SER A CA 1
ATOM 1670 C C . SER A 1 210 ? 2.858 -2.432 3.227 1.00 91.44 210 SER A C 1
ATOM 1672 O O . SER A 1 210 ? 1.920 -1.898 3.810 1.00 91.44 210 SER A O 1
ATOM 1674 N N . LEU A 1 211 ? 3.638 -3.349 3.809 1.00 95.06 211 LEU A N 1
ATOM 1675 C CA . LEU A 1 211 ? 3.452 -3.815 5.184 1.00 95.06 211 LEU A CA 1
ATOM 1676 C C . LEU A 1 211 ? 3.836 -2.758 6.226 1.00 95.06 211 LEU A C 1
ATOM 1678 O O . LEU A 1 211 ? 3.457 -2.885 7.384 1.00 95.06 211 LEU A O 1
ATOM 1682 N N . TYR A 1 212 ? 4.550 -1.708 5.814 1.00 94.06 212 TYR A N 1
ATOM 1683 C CA . TYR A 1 212 ? 4.937 -0.584 6.666 1.00 94.06 212 TYR A CA 1
ATOM 1684 C C . TYR A 1 212 ? 4.039 0.648 6.489 1.00 94.06 212 TYR A C 1
ATOM 1686 O O . TYR A 1 212 ? 4.326 1.692 7.077 1.00 94.06 212 TYR A O 1
ATOM 1694 N N . ASP A 1 213 ? 2.959 0.547 5.705 1.00 94.19 213 ASP A N 1
ATOM 1695 C CA . ASP A 1 213 ? 1.930 1.589 5.650 1.00 94.19 213 ASP A CA 1
ATOM 1696 C C . ASP A 1 213 ? 1.330 1.806 7.051 1.00 94.19 213 ASP A C 1
ATOM 1698 O O . ASP A 1 213 ? 1.122 0.852 7.810 1.00 94.19 213 ASP A O 1
ATOM 1702 N N . ALA A 1 214 ? 1.060 3.062 7.404 1.00 94.12 214 ALA A N 1
ATOM 1703 C CA . ALA A 1 214 ? 0.594 3.456 8.727 1.00 94.12 214 ALA A CA 1
ATOM 1704 C C . ALA A 1 214 ? -0.676 2.702 9.175 1.00 94.12 214 ALA A C 1
ATOM 1706 O O . ALA A 1 214 ? -0.781 2.334 10.344 1.00 94.12 214 ALA A O 1
ATOM 1707 N N . TYR A 1 215 ? -1.593 2.355 8.264 1.00 95.69 215 TYR A N 1
ATOM 1708 C CA . TYR A 1 215 ? -2.788 1.583 8.635 1.00 95.69 215 TYR A CA 1
ATOM 1709 C C . TYR A 1 215 ? -2.481 0.106 8.951 1.00 95.69 215 TYR A C 1
ATOM 1711 O O . TYR A 1 215 ? -3.152 -0.493 9.790 1.00 95.69 215 TYR A O 1
ATOM 1719 N N . ILE A 1 216 ? -1.452 -0.492 8.333 1.00 97.44 216 ILE A N 1
ATOM 1720 C CA . ILE A 1 216 ? -0.985 -1.847 8.681 1.00 97.44 216 ILE A CA 1
ATOM 1721 C C . ILE A 1 216 ? -0.246 -1.814 10.021 1.00 97.44 216 ILE A C 1
ATOM 1723 O O . ILE A 1 216 ? -0.468 -2.683 10.869 1.00 97.44 216 ILE A O 1
ATOM 1727 N N . LYS A 1 217 ? 0.568 -0.776 10.259 1.00 97.00 217 LYS A N 1
ATOM 1728 C CA . LYS A 1 217 ? 1.176 -0.512 11.572 1.00 97.00 217 LYS A CA 1
ATOM 1729 C C . LYS A 1 217 ? 0.107 -0.356 12.659 1.00 97.00 217 LYS A C 1
ATOM 1731 O O . LYS A 1 217 ? 0.269 -0.924 13.734 1.00 97.00 217 LYS A O 1
ATOM 1736 N N . ALA A 1 218 ? -1.013 0.308 12.365 1.00 97.62 218 ALA A N 1
ATOM 1737 C CA . ALA A 1 218 ? -2.156 0.414 13.275 1.00 97.62 218 ALA A CA 1
ATOM 1738 C C . ALA A 1 218 ? -2.766 -0.946 13.624 1.00 97.62 218 ALA A C 1
ATOM 1740 O O . ALA A 1 218 ? -2.998 -1.211 14.801 1.00 97.62 218 ALA A O 1
ATOM 1741 N N . PHE A 1 219 ? -2.955 -1.845 12.652 1.00 98.62 219 PHE A N 1
ATOM 1742 C CA . PHE A 1 219 ? -3.377 -3.215 12.958 1.00 98.62 219 PHE A CA 1
ATOM 1743 C C . PHE A 1 219 ? -2.364 -3.945 13.843 1.00 98.62 219 PHE A C 1
ATOM 1745 O O . PHE A 1 219 ? -2.773 -4.585 14.813 1.00 98.62 219 PHE A O 1
ATOM 1752 N N . ARG A 1 220 ? -1.057 -3.838 13.563 1.00 98.12 220 ARG A N 1
ATOM 1753 C CA . ARG A 1 220 ? -0.017 -4.486 14.383 1.00 98.12 220 ARG A CA 1
ATOM 1754 C C . ARG A 1 220 ? -0.015 -3.963 15.813 1.00 98.12 220 ARG A C 1
ATOM 1756 O O . ARG A 1 220 ? -0.025 -4.765 16.745 1.00 98.12 220 ARG A O 1
ATOM 1763 N N . TRP A 1 221 ? -0.045 -2.641 15.964 1.00 97.94 221 TRP A N 1
ATOM 1764 C CA . TRP A 1 221 ? -0.086 -1.962 17.253 1.00 97.94 221 TRP A CA 1
ATOM 1765 C C . TRP A 1 221 ? -1.340 -2.354 18.038 1.00 97.94 221 TRP A C 1
ATOM 1767 O O . TRP A 1 221 ? -1.236 -2.798 19.176 1.00 97.94 221 TRP A O 1
ATOM 1777 N N . ALA A 1 222 ? -2.519 -2.300 17.411 1.00 98.12 222 ALA A N 1
ATOM 1778 C CA . ALA A 1 222 ? -3.781 -2.660 18.055 1.00 98.12 222 ALA A CA 1
ATOM 1779 C C . ALA A 1 222 ? -3.804 -4.136 18.489 1.00 98.12 222 ALA A C 1
ATOM 1781 O O . ALA A 1 222 ? -4.248 -4.457 19.589 1.00 98.12 222 ALA A O 1
ATOM 1782 N N . SER A 1 223 ? -3.262 -5.032 17.659 1.00 97.56 223 SER A N 1
ATOM 1783 C CA . SER A 1 223 ? -3.152 -6.468 17.959 1.00 97.56 223 SER A CA 1
ATOM 1784 C C . SER A 1 223 ? -2.287 -6.755 19.189 1.00 97.56 223 SER A C 1
ATOM 1786 O O . SER A 1 223 ? -2.564 -7.713 19.922 1.00 97.56 223 SER A O 1
ATOM 1788 N N . ASP A 1 224 ? -1.246 -5.945 19.390 1.00 95.94 224 ASP A N 1
ATOM 1789 C CA . ASP A 1 224 ? -0.328 -6.025 20.528 1.00 95.94 224 ASP A CA 1
ATOM 1790 C C . ASP A 1 224 ? -0.877 -5.265 21.760 1.00 95.94 224 ASP A C 1
ATOM 1792 O O . ASP A 1 224 ? -0.556 -5.636 22.886 1.00 95.94 224 ASP A O 1
ATOM 1796 N N . ARG A 1 225 ? -1.744 -4.255 21.568 1.00 96.00 225 ARG A N 1
ATOM 1797 C CA . ARG A 1 225 ? -2.356 -3.441 22.638 1.00 96.00 225 ARG A CA 1
ATOM 1798 C C . ARG A 1 225 ? -3.518 -4.121 23.365 1.00 96.00 225 ARG A C 1
ATOM 1800 O O . ARG A 1 225 ? -3.764 -3.781 24.525 1.00 96.00 225 ARG A O 1
ATOM 1807 N N . LEU A 1 226 ? -4.258 -5.009 22.697 1.00 96.75 226 LEU A N 1
ATOM 1808 C CA . LEU A 1 226 ? -5.398 -5.712 23.299 1.00 96.75 226 LEU A CA 1
ATOM 1809 C C . LEU A 1 226 ? -5.012 -6.439 24.595 1.00 96.75 226 LEU A C 1
ATOM 1811 O O . LEU A 1 226 ? -3.918 -6.994 24.696 1.00 96.75 226 LEU A O 1
ATOM 1815 N N . ASP A 1 227 ? -5.948 -6.498 25.546 1.00 94.56 227 ASP A N 1
ATOM 1816 C CA . ASP A 1 227 ? -5.803 -7.243 26.799 1.00 94.56 227 ASP A CA 1
ATOM 1817 C C . ASP A 1 227 ? -5.318 -8.687 26.529 1.00 94.56 227 ASP A C 1
ATOM 1819 O O . ASP A 1 227 ? -6.032 -9.478 25.898 1.00 94.56 227 ASP A O 1
ATOM 1823 N N . PRO A 1 228 ? -4.118 -9.071 27.004 1.00 91.81 228 PRO A N 1
ATOM 1824 C CA . PRO A 1 228 ? -3.556 -10.390 26.738 1.00 91.81 228 PRO A CA 1
ATOM 1825 C C . PRO A 1 228 ? -4.299 -11.517 27.468 1.00 91.81 228 PRO A C 1
ATOM 1827 O O . PRO A 1 228 ? -4.251 -12.664 27.023 1.00 91.81 228 PRO A O 1
ATOM 1830 N N . LYS A 1 229 ? -4.987 -11.216 28.577 1.00 93.19 229 LYS A N 1
ATOM 1831 C CA . LYS A 1 229 ? -5.697 -12.194 29.409 1.00 93.19 229 LYS A CA 1
ATOM 1832 C C . LYS A 1 229 ? -7.087 -12.492 28.864 1.00 93.19 229 LYS A C 1
ATOM 1834 O O . LYS A 1 229 ? -7.480 -13.655 28.812 1.00 93.19 229 LYS A O 1
ATOM 1839 N N . ASN A 1 230 ? -7.822 -11.457 28.462 1.00 94.06 230 ASN A N 1
ATOM 1840 C CA . ASN A 1 230 ? -9.225 -11.593 28.054 1.00 94.06 230 ASN A CA 1
ATOM 1841 C C . ASN A 1 230 ? -9.454 -11.422 26.544 1.00 94.06 230 ASN A C 1
ATOM 1843 O O . ASN A 1 230 ? -10.559 -11.672 26.058 1.00 94.06 230 ASN A O 1
ATOM 1847 N N . GLY A 1 231 ? -8.433 -11.015 25.787 1.00 95.69 231 GLY A N 1
ATOM 1848 C CA . GLY A 1 231 ? -8.551 -10.724 24.362 1.00 95.69 231 GLY A CA 1
ATOM 1849 C C . GLY A 1 231 ? -9.450 -9.526 24.086 1.00 95.69 231 GLY A C 1
ATOM 1850 O O . GLY A 1 231 ? -9.671 -8.681 24.948 1.00 95.69 231 GLY A O 1
ATOM 1851 N N . GLY A 1 232 ? -10.004 -9.442 22.881 1.00 97.94 232 GLY A N 1
ATOM 1852 C CA . GLY A 1 232 ? -10.825 -8.294 22.517 1.00 97.94 232 GLY A CA 1
ATOM 1853 C C . GLY A 1 232 ? -11.146 -8.188 21.037 1.00 97.94 232 GLY A C 1
ATOM 1854 O O . GLY A 1 232 ? -11.031 -9.162 20.289 1.00 97.94 232 GLY A O 1
ATOM 1855 N N . ILE A 1 233 ? -11.571 -6.995 20.635 1.00 98.69 233 ILE A N 1
ATOM 1856 C CA . ILE A 1 233 ? -12.036 -6.673 19.287 1.00 98.69 233 ILE A CA 1
ATOM 1857 C C . ILE A 1 233 ? -11.256 -5.480 18.747 1.00 98.69 233 ILE A C 1
ATOM 1859 O O . ILE A 1 233 ? -11.071 -4.482 19.438 1.00 98.69 233 ILE A O 1
ATOM 1863 N N . ILE A 1 234 ? -10.847 -5.573 17.486 1.00 98.88 234 ILE A N 1
ATOM 1864 C CA . ILE A 1 234 ? -10.341 -4.445 16.700 1.00 98.88 234 ILE A CA 1
ATOM 1865 C C . ILE A 1 234 ? -11.310 -4.248 15.543 1.00 98.88 234 ILE A C 1
ATOM 1867 O O . ILE A 1 234 ? -11.557 -5.201 14.807 1.00 98.88 234 ILE A O 1
ATOM 1871 N N . CYS A 1 235 ? -11.860 -3.051 15.356 1.00 98.81 235 CYS A N 1
ATOM 1872 C CA . CYS A 1 235 ? -12.720 -2.754 14.215 1.00 98.81 235 CYS A CA 1
ATOM 1873 C C . CYS A 1 235 ? -12.357 -1.414 13.573 1.00 98.81 235 CYS A C 1
ATOM 1875 O O . CYS A 1 235 ? -12.635 -0.348 14.117 1.00 98.81 235 CYS A O 1
ATOM 1877 N N . TYR A 1 236 ? -11.743 -1.479 12.392 1.00 98.75 236 TYR A N 1
ATOM 1878 C CA . TYR A 1 236 ? -11.278 -0.306 11.659 1.00 98.75 236 TYR A CA 1
ATOM 1879 C C . TYR A 1 236 ? -11.949 -0.173 10.303 1.00 98.75 236 TYR A C 1
ATOM 1881 O O . TYR A 1 236 ? -12.123 -1.161 9.588 1.00 98.75 236 TYR A O 1
ATOM 1889 N N . VAL A 1 237 ? -12.209 1.070 9.899 1.00 98.56 237 VAL A N 1
ATOM 1890 C CA . VAL A 1 237 ? -12.281 1.427 8.478 1.00 98.56 237 VAL A CA 1
ATOM 1891 C C . VAL A 1 237 ? -10.870 1.767 8.007 1.00 98.56 237 VAL A C 1
ATOM 1893 O O . VAL A 1 237 ? -10.213 2.630 8.576 1.00 98.56 237 VAL A O 1
ATOM 1896 N N . SER A 1 238 ? -10.365 1.061 6.999 1.00 97.56 238 SER A N 1
ATOM 1897 C CA . SER A 1 238 ? -8.993 1.251 6.513 1.00 97.56 238 SER A CA 1
ATOM 1898 C C . SER A 1 238 ? -8.879 1.067 5.000 1.00 97.56 238 SER A C 1
ATOM 1900 O O . SER A 1 238 ? -9.840 0.691 4.320 1.00 97.56 238 SER A O 1
ATOM 1902 N N . ASN A 1 239 ? -7.691 1.337 4.455 1.00 96.69 239 ASN A N 1
ATOM 1903 C CA . ASN A 1 239 ? -7.355 0.980 3.081 1.00 96.69 239 ASN A CA 1
ATOM 1904 C C . ASN A 1 239 ? -7.501 -0.542 2.881 1.00 96.69 239 ASN A C 1
ATOM 1906 O O . ASN A 1 239 ? -6.795 -1.320 3.509 1.00 96.69 239 ASN A O 1
ATOM 1910 N N . GLY A 1 240 ? -8.384 -0.968 1.977 1.00 96.75 240 GLY A N 1
ATOM 1911 C CA . GLY A 1 240 ? -8.682 -2.378 1.695 1.00 96.75 240 GLY A CA 1
ATOM 1912 C C . GLY A 1 240 ? -7.685 -3.077 0.764 1.00 96.75 240 GLY A C 1
ATOM 1913 O O . GLY A 1 240 ? -7.878 -4.241 0.424 1.00 96.75 240 GLY A O 1
ATOM 1914 N N . ALA A 1 241 ? -6.615 -2.405 0.323 1.00 95.19 241 ALA A N 1
ATOM 1915 C CA . ALA A 1 241 ? -5.671 -2.968 -0.648 1.00 95.19 241 ALA A CA 1
ATOM 1916 C C . ALA A 1 241 ? -4.958 -4.237 -0.145 1.00 95.19 241 ALA A C 1
ATOM 1918 O O . ALA A 1 241 ? -4.507 -5.049 -0.952 1.00 95.19 241 ALA A O 1
ATOM 1919 N N . TRP A 1 242 ? -4.879 -4.437 1.174 1.00 96.75 242 TRP A N 1
ATOM 1920 C CA . TRP A 1 242 ? -4.267 -5.626 1.762 1.00 96.75 242 TRP A CA 1
ATOM 1921 C C . TRP A 1 242 ? -5.028 -6.926 1.473 1.00 96.75 242 TRP A C 1
ATOM 1923 O O . TRP A 1 242 ? -4.432 -7.995 1.601 1.00 96.75 242 TRP A O 1
ATOM 1933 N N . ILE A 1 243 ? -6.308 -6.862 1.084 1.00 97.12 243 ILE A N 1
ATOM 1934 C CA . ILE A 1 243 ? -7.173 -8.037 0.873 1.00 97.12 243 ILE A CA 1
ATOM 1935 C C . ILE A 1 243 ? -6.653 -8.912 -0.282 1.00 97.12 243 ILE A C 1
ATOM 1937 O O . ILE A 1 243 ? -6.633 -10.134 -0.163 1.00 97.12 243 ILE A O 1
ATOM 1941 N N . ASP A 1 244 ? -6.175 -8.289 -1.364 1.00 94.44 244 ASP A N 1
ATOM 1942 C CA . ASP A 1 244 ? -5.672 -8.968 -2.578 1.00 94.44 244 ASP A CA 1
ATOM 1943 C C . ASP A 1 244 ? -4.244 -8.524 -2.964 1.00 94.44 244 ASP A C 1
ATOM 1945 O O . ASP A 1 244 ? -3.759 -8.802 -4.058 1.00 94.44 244 ASP A O 1
ATOM 1949 N N . GLY A 1 245 ? -3.556 -7.787 -2.085 1.00 92.19 245 GLY A N 1
ATOM 1950 C CA . GLY A 1 245 ? -2.193 -7.317 -2.329 1.00 92.19 245 GLY A CA 1
ATOM 1951 C C . GLY A 1 245 ? -1.165 -8.454 -2.309 1.00 92.19 245 GLY A C 1
ATOM 1952 O O . GLY A 1 245 ? -1.191 -9.307 -1.419 1.00 92.19 245 GLY A O 1
ATOM 1953 N N . ASN A 1 246 ? -0.222 -8.440 -3.256 1.00 89.00 246 ASN A N 1
ATOM 1954 C CA . ASN A 1 246 ? 0.829 -9.464 -3.346 1.00 89.00 246 ASN A CA 1
ATOM 1955 C C . ASN A 1 246 ? 1.787 -9.439 -2.150 1.00 89.00 246 ASN A C 1
ATOM 1957 O O . ASN A 1 246 ? 2.142 -10.488 -1.642 1.00 89.00 246 ASN A O 1
ATOM 1961 N N . SER A 1 247 ? 2.169 -8.252 -1.676 1.00 89.31 247 SER A N 1
ATOM 1962 C CA . SER A 1 247 ? 3.091 -8.074 -0.543 1.00 89.31 247 SER A CA 1
ATOM 1963 C C . SER A 1 247 ? 2.410 -8.038 0.824 1.00 89.31 247 SER A C 1
ATOM 1965 O O . SER A 1 247 ? 3.063 -7.798 1.832 1.00 89.31 247 SER A O 1
ATOM 1967 N N . THR A 1 248 ? 1.094 -8.244 0.871 1.00 95.62 248 THR A N 1
ATOM 1968 C CA . THR A 1 248 ? 0.315 -8.300 2.116 1.00 95.62 248 THR A CA 1
ATOM 1969 C C . THR A 1 248 ? -0.172 -9.715 2.435 1.00 95.62 248 THR A C 1
ATOM 1971 O O . THR A 1 248 ? -0.993 -9.898 3.334 1.00 95.62 248 THR A O 1
ATOM 1974 N N . ASP A 1 249 ? 0.343 -10.733 1.743 1.00 95.50 249 ASP A N 1
ATOM 1975 C CA . ASP A 1 249 ? 0.097 -12.148 2.044 1.00 95.50 249 ASP A CA 1
ATOM 1976 C C . ASP A 1 249 ? 0.585 -12.517 3.449 1.00 95.50 249 ASP A C 1
ATOM 1978 O O . ASP A 1 249 ? -0.141 -13.166 4.201 1.00 95.50 249 ASP A O 1
ATOM 1982 N N . GLY A 1 250 ? 1.749 -12.010 3.859 1.00 96.94 250 GLY A N 1
ATOM 1983 C CA . GLY A 1 250 ? 2.265 -12.189 5.214 1.00 96.94 250 GLY A CA 1
ATOM 1984 C C . GLY A 1 250 ? 1.364 -11.581 6.298 1.00 96.94 250 GLY A C 1
ATOM 1985 O O . GLY A 1 250 ? 1.191 -12.175 7.365 1.00 96.94 250 GLY A O 1
ATOM 1986 N N . PHE A 1 251 ? 0.707 -10.449 6.010 1.00 98.19 251 PHE A N 1
ATOM 1987 C CA . PHE A 1 251 ? -0.317 -9.872 6.891 1.00 98.19 251 PHE A CA 1
ATOM 1988 C C . PHE A 1 251 ? -1.530 -10.804 7.003 1.00 98.19 251 PHE A C 1
ATOM 1990 O O . PHE A 1 251 ? -1.900 -11.183 8.115 1.00 98.19 251 PHE A O 1
ATOM 1997 N N . ARG A 1 252 ? -2.082 -11.257 5.867 1.00 98.12 252 ARG A N 1
ATOM 1998 C CA . ARG A 1 252 ? -3.221 -12.194 5.810 1.00 98.12 252 ARG A CA 1
ATOM 1999 C C . ARG A 1 252 ? -2.942 -13.503 6.556 1.00 98.12 252 ARG A C 1
ATOM 2001 O O . ARG A 1 252 ? -3.734 -13.896 7.411 1.00 98.12 252 ARG A O 1
ATOM 2008 N N . LYS A 1 253 ? -1.791 -14.134 6.295 1.00 97.31 253 LYS A N 1
ATOM 2009 C CA . LYS A 1 253 ? -1.318 -15.362 6.967 1.00 97.31 253 LYS A CA 1
ATOM 2010 C C . LYS A 1 253 ? -1.157 -15.169 8.479 1.00 97.31 253 LYS A C 1
ATOM 2012 O O . LYS A 1 253 ? -1.308 -16.113 9.254 1.00 97.31 253 LYS A O 1
ATOM 2017 N N . THR A 1 254 ? -0.803 -13.965 8.924 1.00 97.38 254 THR A N 1
ATOM 2018 C CA . THR A 1 254 ? -0.621 -13.678 10.349 1.00 97.38 254 THR A CA 1
ATOM 2019 C C . THR A 1 254 ? -1.934 -13.425 11.066 1.00 97.38 254 THR A C 1
ATOM 2021 O O . THR A 1 254 ? -2.159 -14.060 12.095 1.00 97.38 254 THR A O 1
ATOM 2024 N N . ILE A 1 255 ? -2.824 -12.587 10.532 1.00 97.25 255 ILE A N 1
ATOM 2025 C CA . ILE A 1 255 ? -4.112 -12.334 11.191 1.00 97.25 255 ILE A CA 1
ATOM 2026 C C . ILE A 1 255 ? -4.993 -13.590 11.217 1.00 97.25 255 ILE A C 1
ATOM 2028 O O . ILE A 1 255 ? -5.668 -13.833 12.210 1.00 97.25 255 ILE A O 1
ATOM 2032 N N . GLU A 1 256 ? -4.905 -14.455 10.201 1.00 95.88 256 GLU A N 1
ATOM 2033 C CA . GLU A 1 256 ? -5.562 -15.770 10.211 1.00 95.88 256 GLU A CA 1
ATOM 2034 C C . GLU A 1 256 ? -5.109 -16.638 11.398 1.00 95.88 256 GLU A C 1
ATOM 2036 O O . GLU A 1 256 ? -5.884 -17.445 11.896 1.00 95.88 256 GLU A O 1
ATOM 2041 N N . LYS A 1 257 ? -3.866 -16.488 11.866 1.00 95.12 257 LYS A N 1
ATOM 2042 C CA . LYS A 1 257 ? -3.330 -17.264 12.994 1.00 95.12 257 LYS A CA 1
ATOM 2043 C C . LYS A 1 257 ? -3.580 -16.600 14.350 1.00 95.12 257 LYS A C 1
ATOM 2045 O O . LYS A 1 257 ? -3.721 -17.296 15.347 1.00 95.12 257 LYS A O 1
ATOM 2050 N N . GLU A 1 258 ? -3.545 -15.272 14.413 1.00 95.62 258 GLU A N 1
ATOM 2051 C CA . GLU A 1 258 ? -3.630 -14.533 15.681 1.00 95.62 258 GLU A CA 1
ATOM 2052 C C . GLU A 1 258 ? -5.063 -14.305 16.173 1.00 95.62 258 GLU A C 1
ATOM 2054 O O . GLU A 1 258 ? -5.267 -14.056 17.363 1.00 95.62 258 GLU A O 1
ATOM 2059 N N . PHE A 1 259 ? -6.043 -14.363 15.273 1.00 97.75 259 PHE A N 1
ATOM 2060 C CA . PHE A 1 259 ? -7.432 -14.031 15.566 1.00 97.75 259 PHE A CA 1
ATOM 2061 C C . PHE A 1 259 ? -8.345 -15.252 15.457 1.00 97.75 259 PHE A C 1
ATOM 2063 O O . PHE A 1 259 ? -8.071 -16.213 14.745 1.00 97.75 259 PHE A O 1
ATOM 2070 N N . SER A 1 260 ? -9.458 -15.209 16.183 1.00 97.56 260 SER A N 1
ATOM 2071 C CA . SER A 1 260 ? -10.470 -16.257 16.204 1.00 97.56 260 SER A CA 1
ATOM 2072 C C . SER A 1 260 ? -11.453 -16.171 15.047 1.00 97.56 260 SER A C 1
ATOM 2074 O O . SER A 1 260 ? -11.915 -17.183 14.513 1.00 97.56 260 SER A O 1
ATOM 2076 N N . SER A 1 261 ? -11.836 -14.948 14.700 1.00 98.00 261 SER A N 1
ATOM 2077 C CA . SER A 1 261 ? -12.781 -14.636 13.637 1.00 98.00 261 SER A CA 1
ATOM 2078 C C . SER A 1 261 ? -12.431 -13.294 13.018 1.00 98.00 261 SER A C 1
ATOM 2080 O O . SER A 1 261 ? -11.998 -12.371 13.713 1.00 98.00 261 SER A O 1
ATOM 2082 N N . ILE A 1 262 ? -12.620 -13.203 11.707 1.00 98.69 262 ILE A N 1
ATOM 2083 C CA . ILE A 1 262 ? -12.307 -12.024 10.909 1.00 98.69 262 ILE A CA 1
ATOM 2084 C C . ILE A 1 262 ? -13.498 -11.730 10.009 1.00 98.69 262 ILE A C 1
ATOM 2086 O O . ILE A 1 262 ? -13.930 -12.600 9.258 1.00 98.69 262 ILE A O 1
ATOM 2090 N N . TYR A 1 263 ? -14.002 -10.503 10.062 1.00 98.88 263 TYR A N 1
ATOM 2091 C CA . TYR A 1 263 ? -15.060 -10.015 9.184 1.00 98.88 263 TYR A CA 1
ATOM 2092 C C . TYR A 1 263 ? -14.502 -8.880 8.329 1.00 98.88 263 TYR A C 1
ATOM 2094 O O . TYR A 1 263 ? -13.942 -7.921 8.861 1.00 98.88 263 TYR A O 1
ATOM 2102 N N . VAL A 1 264 ? -14.643 -8.983 7.009 1.00 98.81 264 VAL A N 1
ATOM 2103 C CA . VAL A 1 264 ? -14.164 -7.975 6.055 1.00 98.81 264 VAL A CA 1
ATOM 2104 C C . VAL A 1 264 ? -15.304 -7.548 5.153 1.00 98.81 264 VAL A C 1
ATOM 2106 O O . VAL A 1 264 ? -15.699 -8.280 4.244 1.00 98.81 264 VAL A O 1
ATOM 2109 N N . PHE A 1 265 ? -15.800 -6.338 5.390 1.00 98.81 265 PHE A N 1
ATOM 2110 C CA . PHE A 1 265 ? -16.746 -5.663 4.516 1.00 98.81 265 PHE A CA 1
ATOM 2111 C C . PHE A 1 265 ? -15.973 -4.775 3.534 1.00 98.81 265 PHE A C 1
ATOM 2113 O O . PHE A 1 265 ? -15.567 -3.658 3.867 1.00 98.81 265 PHE A O 1
ATOM 2120 N N . ASN A 1 266 ? -15.733 -5.285 2.327 1.00 98.62 266 ASN A N 1
ATOM 2121 C CA . ASN A 1 266 ? -15.044 -4.571 1.261 1.00 98.62 266 ASN A CA 1
ATOM 2122 C C . ASN A 1 266 ? -16.006 -3.609 0.544 1.00 98.62 266 ASN A C 1
ATOM 2124 O O . ASN A 1 266 ? -16.861 -4.026 -0.237 1.00 98.62 266 ASN A O 1
ATOM 2128 N N . LEU A 1 267 ? -15.829 -2.311 0.796 1.00 98.44 267 LEU A N 1
ATOM 2129 C CA . LEU A 1 267 ? -16.595 -1.216 0.191 1.00 98.44 267 LEU A CA 1
ATOM 2130 C C . LEU A 1 267 ? -15.992 -0.735 -1.140 1.00 98.44 267 LEU A C 1
ATOM 2132 O O . LEU A 1 267 ? -16.553 0.156 -1.789 1.00 98.44 267 LEU A O 1
ATOM 2136 N N . ARG A 1 268 ? -14.857 -1.305 -1.568 1.00 98.00 268 ARG A N 1
ATOM 2137 C CA . ARG A 1 268 ? -14.185 -0.993 -2.838 1.00 98.00 268 ARG A CA 1
ATOM 2138 C C . ARG A 1 268 ? -13.870 0.501 -2.983 1.00 98.00 268 ARG A C 1
ATOM 2140 O O . ARG A 1 268 ? -13.524 1.160 -2.002 1.00 98.00 268 ARG A O 1
ATOM 2147 N N . GLY A 1 269 ? -13.954 1.051 -4.194 1.00 96.38 269 GLY A N 1
ATOM 2148 C CA . GLY A 1 269 ? -13.739 2.472 -4.479 1.00 96.38 269 GLY A CA 1
ATOM 2149 C C . GLY A 1 269 ? -12.296 2.829 -4.840 1.00 96.38 269 GLY A C 1
ATOM 2150 O O . GLY A 1 269 ? -11.887 3.979 -4.662 1.00 96.38 269 GLY A O 1
ATOM 2151 N N . ASN A 1 270 ? -11.507 1.878 -5.349 1.00 95.88 270 ASN A N 1
ATOM 2152 C CA . ASN A 1 270 ? -10.138 2.122 -5.792 1.00 95.88 270 ASN A CA 1
ATOM 2153 C C . ASN A 1 270 ? -10.080 2.961 -7.078 1.00 95.88 270 ASN A C 1
ATOM 2155 O O . ASN A 1 270 ? -10.026 2.448 -8.195 1.00 95.88 270 ASN A O 1
ATOM 2159 N N . GLN A 1 271 ? -9.966 4.273 -6.909 1.00 94.31 271 GLN A N 1
ATOM 2160 C CA . GLN A 1 271 ? -9.833 5.238 -8.001 1.00 94.31 271 GLN A CA 1
ATOM 2161 C C . GLN A 1 271 ? -8.371 5.568 -8.339 1.00 94.31 271 GLN A C 1
ATOM 2163 O O . GLN A 1 271 ? -8.089 6.611 -8.934 1.00 94.31 271 GLN A O 1
ATOM 2168 N N . ARG A 1 272 ? -7.406 4.722 -7.945 1.00 89.81 272 ARG A N 1
ATOM 2169 C CA . ARG A 1 272 ? -6.067 4.687 -8.573 1.00 89.81 272 ARG A CA 1
ATOM 2170 C C . ARG A 1 272 ? -6.032 3.803 -9.823 1.00 89.81 272 ARG A C 1
ATOM 2172 O O . ARG A 1 272 ? -5.023 3.775 -10.520 1.00 89.81 272 ARG A O 1
ATOM 2179 N N . THR A 1 273 ? -7.123 3.093 -10.093 1.00 90.44 273 THR A N 1
ATOM 2180 C CA . THR A 1 273 ? -7.348 2.332 -11.324 1.00 90.44 273 THR A CA 1
ATOM 2181 C C . THR A 1 273 ? -7.895 3.245 -12.429 1.00 90.44 273 THR A C 1
ATOM 2183 O O . THR A 1 273 ? -8.138 4.433 -12.203 1.00 90.44 273 THR A O 1
ATOM 2186 N N . SER A 1 274 ? -8.068 2.715 -13.640 1.00 87.38 274 SER A N 1
ATOM 2187 C CA . SER A 1 274 ? -8.660 3.443 -14.768 1.00 87.38 274 SER A CA 1
ATOM 2188 C C . SER A 1 274 ? -9.504 2.511 -15.641 1.00 87.38 274 SER A C 1
ATOM 2190 O O . SER A 1 274 ? -9.401 1.291 -15.528 1.00 87.38 274 SER A O 1
ATOM 2192 N N . GLY A 1 275 ? -10.311 3.078 -16.542 1.00 90.75 275 GLY A N 1
ATOM 2193 C CA . GLY A 1 275 ? -11.124 2.304 -17.484 1.00 90.75 275 GLY A CA 1
ATOM 2194 C C . GLY A 1 275 ? -12.245 1.517 -16.800 1.00 90.75 275 GLY A C 1
ATOM 2195 O O . GLY A 1 275 ? -12.879 2.015 -15.873 1.00 90.75 275 GLY A O 1
ATOM 2196 N N . GLU A 1 276 ? -12.484 0.292 -17.268 1.00 92.19 276 GLU A N 1
ATOM 2197 C CA . GLU A 1 276 ? -13.569 -0.567 -16.779 1.00 92.19 276 GLU A CA 1
ATOM 2198 C C . GLU A 1 276 ? -13.427 -0.920 -15.295 1.00 92.19 276 GLU A C 1
ATOM 2200 O O . GLU A 1 276 ? -14.397 -0.836 -14.548 1.00 92.19 276 GLU A O 1
ATOM 2205 N N . LEU A 1 277 ? -12.207 -1.204 -14.824 1.00 91.00 277 LEU A N 1
ATOM 2206 C CA . LEU A 1 277 ? -11.989 -1.511 -13.411 1.00 91.00 277 LEU A CA 1
ATOM 2207 C C . LEU A 1 277 ? -12.371 -0.335 -12.497 1.00 91.00 277 LEU A C 1
ATOM 2209 O O . LEU A 1 277 ? -12.993 -0.545 -11.464 1.00 91.00 277 LEU A O 1
ATOM 2213 N N . SER A 1 278 ? -12.059 0.904 -12.889 1.00 94.00 278 SER A N 1
ATOM 2214 C CA . SER A 1 278 ? -12.436 2.103 -12.120 1.00 94.00 278 SER A CA 1
ATOM 2215 C C . SER A 1 278 ? -13.953 2.304 -12.059 1.00 94.00 278 SER A C 1
ATOM 2217 O O . SER A 1 278 ? -14.461 2.724 -11.017 1.00 94.00 278 SER A O 1
ATOM 2219 N N . ARG A 1 279 ? -14.681 1.963 -13.135 1.00 95.69 279 ARG A N 1
ATOM 2220 C CA . ARG A 1 279 ? -16.152 1.976 -13.146 1.00 95.69 279 ARG A CA 1
ATOM 2221 C C . ARG A 1 279 ? -16.717 0.928 -12.197 1.00 95.69 279 ARG A C 1
ATOM 2223 O O . ARG A 1 279 ? -17.545 1.268 -11.360 1.00 95.69 279 ARG A O 1
ATOM 2230 N N . ARG A 1 280 ? -16.210 -0.304 -12.276 1.00 96.31 280 ARG A N 1
ATOM 2231 C CA . ARG A 1 280 ? -16.587 -1.416 -11.392 1.00 96.31 280 ARG A CA 1
ATOM 2232 C C . ARG A 1 280 ? -16.346 -1.086 -9.924 1.00 96.31 280 ARG A C 1
ATOM 2234 O O . ARG A 1 280 ? -17.229 -1.293 -9.105 1.00 96.31 280 ARG A O 1
ATOM 2241 N N . GLU A 1 281 ? -15.194 -0.501 -9.595 1.00 97.25 281 GLU A N 1
ATOM 2242 C CA . GLU A 1 281 ? -14.870 -0.057 -8.232 1.00 97.25 281 GLU A CA 1
ATOM 2243 C C . GLU A 1 281 ? -15.881 0.949 -7.663 1.00 97.25 281 GLU A C 1
ATOM 2245 O O . GLU A 1 281 ? -16.068 1.000 -6.444 1.00 97.25 281 GLU A O 1
ATOM 2250 N N . GLY A 1 282 ? -16.527 1.743 -8.521 1.00 97.31 282 GLY A N 1
ATOM 2251 C CA . GLY A 1 282 ? -17.596 2.660 -8.145 1.00 97.31 282 GLY A CA 1
ATOM 2252 C C . GLY A 1 282 ? -17.144 3.822 -7.253 1.00 97.31 282 GLY A C 1
ATOM 2253 O O . GLY A 1 282 ? -15.986 4.261 -7.260 1.00 97.31 282 GLY A O 1
ATOM 2254 N N . GLY A 1 283 ? -18.081 4.350 -6.467 1.00 97.00 283 GLY A N 1
ATOM 2255 C CA . GLY A 1 283 ? -17.887 5.546 -5.649 1.00 97.00 283 GLY A CA 1
ATOM 2256 C C . GLY A 1 283 ? -16.891 5.372 -4.497 1.00 97.00 283 GLY A C 1
ATOM 2257 O O . GLY A 1 283 ? -16.776 4.306 -3.889 1.00 97.00 283 GLY A O 1
ATOM 2258 N N . LYS A 1 284 ? -16.176 6.457 -4.170 1.00 97.25 284 LYS A N 1
ATOM 2259 C CA . LYS A 1 284 ? -15.195 6.524 -3.072 1.00 97.25 284 LYS A CA 1
ATOM 2260 C C . LYS A 1 284 ? -15.887 6.821 -1.738 1.00 97.25 284 LYS A C 1
ATOM 2262 O O . LYS A 1 284 ? -16.457 7.905 -1.573 1.00 97.25 284 LYS A O 1
ATOM 2267 N N . ILE A 1 285 ? -15.728 5.942 -0.745 1.00 96.50 285 ILE A N 1
ATOM 2268 C CA . ILE A 1 285 ? -16.287 6.107 0.618 1.00 96.50 285 ILE A CA 1
ATOM 2269 C C . ILE A 1 285 ? -15.809 7.382 1.317 1.00 96.50 285 ILE A C 1
ATOM 2271 O O . ILE A 1 285 ? -16.533 7.950 2.128 1.00 96.50 285 ILE A O 1
ATOM 2275 N N . PHE A 1 286 ? -14.652 7.919 0.933 1.00 92.56 286 PHE A N 1
ATOM 2276 C CA . PHE A 1 286 ? -14.122 9.185 1.449 1.00 92.56 286 PHE A CA 1
ATOM 2277 C C . PHE A 1 286 ? -14.096 10.334 0.423 1.00 92.56 286 PHE A C 1
ATOM 2279 O O . PHE A 1 286 ? -13.528 11.392 0.679 1.00 92.56 286 PHE A O 1
ATOM 2286 N N . GLY A 1 287 ? -14.711 10.159 -0.750 1.00 90.31 287 GLY A N 1
ATOM 2287 C CA . GLY A 1 287 ? -14.904 11.250 -1.704 1.00 90.31 287 GLY A CA 1
ATOM 2288 C C . GLY A 1 287 ? -13.566 11.735 -2.257 1.00 90.31 287 GLY A C 1
ATOM 2289 O O . GLY A 1 287 ? -12.809 10.952 -2.828 1.00 90.31 287 GLY A O 1
ATOM 2290 N N . SER A 1 288 ? -13.258 13.023 -2.131 1.00 84.25 288 SER A N 1
ATOM 2291 C CA . SER A 1 288 ? -11.944 13.568 -2.505 1.00 84.25 288 SER A CA 1
ATOM 2292 C C . SER A 1 288 ? -10.834 13.250 -1.495 1.00 84.25 288 SER A C 1
ATOM 2294 O O . SER A 1 288 ? -9.667 13.356 -1.856 1.00 84.25 288 SER A O 1
ATOM 2296 N N . GLY A 1 289 ? -11.173 12.814 -0.275 1.00 82.00 289 GLY A N 1
ATOM 2297 C CA . GLY A 1 289 ? -10.209 12.556 0.799 1.00 82.00 289 GLY A CA 1
ATOM 2298 C C . GLY A 1 289 ? -9.340 11.311 0.601 1.00 82.00 289 GLY A C 1
ATOM 2299 O O . GLY A 1 289 ? -8.215 11.276 1.079 1.00 82.00 289 GLY A O 1
ATOM 2300 N N . SER A 1 290 ? -9.810 10.301 -0.141 1.00 87.88 290 SER A N 1
ATOM 2301 C CA . SER A 1 290 ? -8.984 9.140 -0.501 1.00 87.88 290 SER A CA 1
ATOM 2302 C C . SER A 1 290 ? -9.379 8.536 -1.847 1.00 87.88 290 SER A C 1
ATOM 2304 O O . SER A 1 290 ? -10.548 8.533 -2.224 1.00 87.88 290 SER A O 1
ATOM 2306 N N . ARG A 1 291 ? -8.386 7.990 -2.561 1.00 92.75 291 ARG A N 1
ATOM 2307 C CA . ARG A 1 291 ? -8.543 7.190 -3.793 1.00 92.75 291 ARG A CA 1
ATOM 2308 C C . ARG A 1 291 ? -8.271 5.694 -3.574 1.00 92.75 291 ARG A C 1
ATOM 2310 O O . ARG A 1 291 ? -8.273 4.945 -4.548 1.00 92.75 291 ARG A O 1
ATOM 2317 N N . THR A 1 292 ? -7.953 5.270 -2.348 1.00 93.88 292 THR A N 1
ATOM 2318 C CA . THR A 1 292 ? -7.742 3.852 -2.002 1.00 93.88 292 THR A CA 1
ATOM 2319 C C . THR A 1 292 ? -9.064 3.078 -2.040 1.00 93.88 292 THR A C 1
ATOM 2321 O O . THR A 1 292 ? -10.107 3.679 -1.778 1.00 93.88 292 THR A O 1
ATOM 2324 N N . PRO A 1 293 ? -9.040 1.752 -2.276 1.00 96.44 293 PRO A N 1
ATOM 2325 C CA . PRO A 1 293 ? -10.166 0.912 -1.872 1.00 96.44 293 PRO A CA 1
ATOM 2326 C C . PRO A 1 293 ? -10.345 1.005 -0.356 1.00 96.44 293 PRO A C 1
ATOM 2328 O O . PRO A 1 293 ? -9.353 1.135 0.365 1.00 96.44 293 PRO A O 1
ATOM 2331 N N . ILE A 1 294 ? -11.578 0.922 0.129 1.00 98.00 294 ILE A N 1
ATOM 2332 C CA . ILE A 1 294 ? -11.906 1.012 1.554 1.00 98.00 294 ILE A CA 1
ATOM 2333 C C . ILE A 1 294 ? -12.574 -0.274 2.018 1.00 98.00 294 ILE A C 1
ATOM 2335 O O . ILE A 1 294 ? -13.420 -0.826 1.319 1.00 98.00 294 ILE A O 1
ATOM 2339 N N . ALA A 1 295 ? -12.213 -0.731 3.212 1.00 98.56 295 ALA A N 1
ATOM 2340 C CA . ALA A 1 295 ? -12.865 -1.857 3.861 1.00 98.56 295 ALA A CA 1
ATOM 2341 C C . ALA A 1 295 ? -13.073 -1.584 5.352 1.00 98.56 295 ALA A C 1
ATOM 2343 O O . ALA A 1 295 ? -12.206 -1.000 6.008 1.00 98.56 295 ALA A O 1
ATOM 2344 N N . VAL A 1 296 ? -14.199 -2.053 5.889 1.00 98.81 296 VAL A N 1
ATOM 2345 C CA . VAL A 1 296 ? -14.384 -2.205 7.337 1.00 98.81 296 VAL A CA 1
ATOM 2346 C C . VAL A 1 296 ? -13.917 -3.604 7.719 1.00 98.81 296 VAL A C 1
ATOM 2348 O O . VAL A 1 296 ? -14.407 -4.597 7.185 1.00 98.81 296 VAL A O 1
ATOM 2351 N N . THR A 1 297 ? -12.942 -3.682 8.618 1.00 98.88 297 THR A N 1
ATOM 2352 C CA . THR A 1 297 ? -12.319 -4.934 9.062 1.00 98.88 297 THR A CA 1
ATOM 2353 C C . THR A 1 297 ? -12.508 -5.085 10.559 1.00 98.88 297 THR A C 1
ATOM 2355 O O . THR A 1 297 ? -12.050 -4.233 11.318 1.00 98.88 297 THR A O 1
ATOM 2358 N N . LEU A 1 298 ? -13.162 -6.167 10.979 1.00 98.88 298 LEU A N 1
ATOM 2359 C CA . LEU A 1 298 ? -13.345 -6.534 12.379 1.00 98.88 298 LEU A CA 1
ATOM 2360 C C . LEU A 1 298 ? -12.553 -7.810 12.680 1.00 98.88 298 LEU A C 1
ATOM 2362 O O . LEU A 1 298 ? -12.773 -8.847 12.055 1.00 98.88 298 LEU A O 1
ATOM 2366 N N . LEU A 1 299 ? -11.639 -7.728 13.643 1.00 98.81 299 LEU A N 1
ATOM 2367 C CA . LEU A 1 299 ? -10.788 -8.816 14.114 1.00 98.81 299 LEU A CA 1
ATOM 2368 C C . LEU A 1 299 ? -11.155 -9.149 15.560 1.00 98.81 299 LEU A C 1
ATOM 2370 O O . LEU A 1 299 ? -11.208 -8.259 16.408 1.00 98.81 299 LEU A O 1
ATOM 2374 N N . ILE A 1 300 ? -11.388 -10.427 15.849 1.00 98.62 300 ILE A N 1
ATOM 2375 C CA . ILE A 1 300 ? -11.754 -10.910 17.186 1.00 98.62 300 ILE A CA 1
ATOM 2376 C C . ILE A 1 300 ? -10.613 -11.762 17.711 1.00 98.62 300 ILE A C 1
ATOM 2378 O O . ILE A 1 300 ? -10.194 -12.700 17.040 1.00 98.62 300 ILE A O 1
ATOM 2382 N N . LYS A 1 301 ? -10.068 -11.435 18.882 1.00 97.62 301 LYS A N 1
ATOM 2383 C CA . LYS A 1 301 ? -8.945 -12.157 19.491 1.00 97.62 301 LYS A CA 1
ATOM 2384 C C . LYS A 1 301 ? -9.407 -12.848 20.761 1.00 97.62 301 LYS A C 1
ATOM 2386 O O . LYS A 1 301 ? -9.836 -12.182 21.699 1.00 97.62 301 LYS A O 1
ATOM 2391 N N . LYS A 1 302 ? -9.279 -14.173 20.806 1.00 95.56 302 LYS A N 1
ATOM 2392 C CA . LYS A 1 302 ? -9.545 -15.001 21.990 1.00 95.56 302 LYS A CA 1
ATOM 2393 C C . LYS A 1 302 ? -8.238 -15.676 22.422 1.00 95.56 302 LYS A C 1
ATOM 2395 O O . LYS A 1 302 ? -7.746 -16.500 21.656 1.00 95.56 302 LYS A O 1
ATOM 2400 N N . PRO A 1 303 ? -7.674 -15.375 23.609 1.00 88.81 303 PRO A N 1
ATOM 2401 C CA . PRO A 1 303 ? -6.345 -15.864 23.999 1.00 88.81 303 PRO A CA 1
ATOM 2402 C C . PRO A 1 303 ? -6.225 -17.390 24.049 1.00 88.81 303 PRO A C 1
ATOM 2404 O O . PRO A 1 303 ? -5.146 -17.931 23.846 1.00 88.81 303 PRO A O 1
ATOM 2407 N N . GLN A 1 304 ? -7.338 -18.082 24.299 1.00 82.94 304 GLN A N 1
ATOM 2408 C CA . GLN A 1 304 ? -7.390 -19.542 24.407 1.00 82.94 304 GLN A CA 1
ATOM 2409 C C . GLN A 1 304 ? -7.683 -20.250 23.075 1.00 82.94 304 GLN A C 1
ATOM 2411 O O . GLN A 1 304 ? -7.731 -21.478 23.042 1.00 82.94 304 GLN A O 1
ATOM 2416 N N . GLN A 1 305 ? -7.916 -19.519 21.980 1.00 83.31 305 GLN A N 1
ATOM 2417 C CA . GLN A 1 305 ? -8.252 -20.157 20.712 1.00 83.31 305 GLN A CA 1
ATOM 2418 C C . GLN A 1 305 ? -7.024 -20.781 20.050 1.00 83.31 305 GLN A C 1
ATOM 2420 O O . GLN A 1 305 ? -5.978 -20.153 19.903 1.00 83.31 305 GLN A O 1
ATOM 2425 N N . THR A 1 306 ? -7.200 -22.016 19.589 1.00 82.00 306 THR A N 1
ATOM 2426 C CA . THR A 1 306 ? -6.245 -22.740 18.755 1.00 82.00 306 THR A CA 1
ATOM 2427 C C . THR A 1 306 ? -6.784 -22.868 17.327 1.00 82.00 306 THR A C 1
ATOM 2429 O O . THR A 1 306 ? -7.993 -22.897 17.097 1.00 82.00 306 THR A O 1
ATOM 2432 N N . GLY A 1 307 ? -5.882 -22.930 16.346 1.00 89.38 307 GLY A N 1
ATOM 2433 C CA . GLY A 1 307 ? -6.237 -23.059 14.930 1.00 89.38 307 GLY A CA 1
ATOM 2434 C C . GLY A 1 307 ? -6.336 -21.729 14.175 1.00 89.38 307 GLY A C 1
ATOM 2435 O O . GLY A 1 307 ? -5.922 -20.683 14.665 1.00 89.38 307 GLY A O 1
ATOM 2436 N N . LYS A 1 308 ? -6.825 -21.810 12.934 1.00 94.31 308 LYS A N 1
ATOM 2437 C CA . LYS A 1 308 ? -6.992 -20.672 12.019 1.00 94.31 308 LYS A CA 1
ATOM 2438 C C . LYS A 1 308 ? -8.327 -19.960 12.261 1.00 94.31 308 LYS A C 1
ATOM 2440 O O . LYS A 1 308 ? -9.304 -20.592 12.662 1.00 94.31 308 LYS A O 1
ATOM 2445 N N . ALA A 1 309 ? -8.368 -18.663 11.982 1.00 96.50 309 ALA A N 1
ATOM 2446 C CA . ALA A 1 309 ? -9.555 -17.831 12.091 1.00 96.50 309 ALA A CA 1
ATOM 2447 C C . ALA A 1 309 ? -10.670 -18.290 11.141 1.00 96.50 309 ALA A C 1
ATOM 2449 O O . ALA A 1 309 ? -10.415 -18.664 9.995 1.00 96.50 309 ALA A O 1
ATOM 2450 N N . ASN A 1 310 ? -11.922 -18.142 11.574 1.00 97.50 310 ASN A N 1
ATOM 2451 C CA . ASN A 1 310 ? -13.056 -18.153 10.650 1.00 97.50 310 ASN A CA 1
ATOM 2452 C C . ASN A 1 310 ? -13.119 -16.808 9.915 1.00 97.50 310 ASN A C 1
ATOM 2454 O O . ASN A 1 310 ? -13.246 -15.765 10.559 1.00 97.50 310 ASN A O 1
ATOM 2458 N N . ILE A 1 311 ? -13.036 -16.821 8.582 1.00 98.38 311 ILE A N 1
ATOM 2459 C CA . ILE A 1 311 ? -13.014 -15.596 7.771 1.00 98.38 311 ILE A CA 1
ATOM 2460 C C . ILE A 1 311 ? -14.351 -15.426 7.047 1.00 98.38 311 ILE A C 1
ATOM 2462 O O . ILE A 1 311 ? -14.778 -16.292 6.278 1.00 98.38 311 ILE A O 1
ATOM 2466 N N . TYR A 1 312 ? -14.983 -14.282 7.286 1.00 98.69 312 TYR A N 1
ATOM 2467 C CA . TYR A 1 312 ? -16.251 -13.851 6.716 1.00 98.69 312 TYR A CA 1
ATOM 2468 C C . TYR A 1 312 ? -16.006 -12.643 5.817 1.00 98.69 312 TYR A C 1
ATOM 2470 O O . TYR A 1 312 ? -15.521 -11.603 6.262 1.00 98.69 312 TYR A O 1
ATOM 2478 N N . TYR A 1 313 ? -16.323 -12.787 4.537 1.00 98.75 313 TYR A N 1
ATOM 2479 C CA . TYR A 1 313 ? -16.066 -11.780 3.519 1.00 98.75 313 TYR A CA 1
ATOM 2480 C C . TYR A 1 313 ? -17.367 -11.354 2.851 1.00 98.75 313 TYR A C 1
ATOM 2482 O O . TYR A 1 313 ? -18.193 -12.195 2.489 1.00 98.75 313 TYR A O 1
ATOM 2490 N N . TYR A 1 314 ? -17.536 -10.051 2.679 1.00 98.62 314 TYR A N 1
ATOM 2491 C CA . TYR A 1 314 ? -18.581 -9.478 1.844 1.00 98.62 314 TYR A CA 1
ATOM 2492 C C . TYR A 1 314 ? -17.981 -8.335 1.033 1.00 98.62 314 TYR A C 1
ATOM 2494 O O . TYR A 1 314 ? -17.301 -7.468 1.580 1.00 98.62 314 TYR A O 1
ATOM 2502 N N . GLU A 1 315 ? -18.236 -8.336 -0.269 1.00 98.25 315 GLU A N 1
ATOM 2503 C CA . GLU A 1 315 ? -17.811 -7.294 -1.196 1.00 98.25 315 GLU A CA 1
ATOM 2504 C C . GLU A 1 315 ? -19.047 -6.659 -1.812 1.00 98.25 315 GLU A C 1
ATOM 2506 O O . GLU A 1 315 ? -19.968 -7.366 -2.219 1.00 98.25 315 GLU A O 1
ATOM 2511 N N . VAL A 1 316 ? -19.072 -5.328 -1.853 1.00 98.00 316 VAL A N 1
ATOM 2512 C CA . VAL A 1 316 ? -20.143 -4.600 -2.538 1.00 98.00 316 VAL A CA 1
ATOM 2513 C C . VAL A 1 316 ? -20.123 -4.880 -4.039 1.00 98.00 316 VAL A C 1
ATOM 2515 O O . VAL A 1 316 ? -19.056 -5.046 -4.632 1.00 98.00 316 VAL A O 1
ATOM 2518 N N . GLU A 1 317 ? -21.304 -4.878 -4.652 1.00 97.62 317 GLU A N 1
ATOM 2519 C CA . GLU A 1 317 ? -21.454 -5.097 -6.089 1.00 97.62 317 GLU A CA 1
ATOM 2520 C C . GLU A 1 317 ? -20.684 -4.063 -6.930 1.00 97.62 317 GLU A C 1
ATOM 2522 O O . GLU A 1 317 ? -20.314 -2.974 -6.468 1.00 97.62 317 GLU A O 1
ATOM 2527 N N . ASP A 1 318 ? -20.415 -4.431 -8.185 1.00 98.19 318 ASP A N 1
ATOM 2528 C CA . ASP A 1 318 ? -19.810 -3.531 -9.161 1.00 98.19 318 ASP A CA 1
ATOM 2529 C C . ASP A 1 318 ? -20.689 -2.281 -9.378 1.00 98.19 318 ASP A C 1
ATOM 2531 O O . ASP A 1 318 ? -21.913 -2.330 -9.301 1.00 98.19 318 ASP A O 1
ATOM 2535 N N . TYR A 1 319 ? -20.048 -1.156 -9.703 1.00 98.25 319 TYR A N 1
ATOM 2536 C CA . TYR A 1 319 ? -20.672 0.098 -10.155 1.00 98.25 319 TYR A CA 1
ATOM 2537 C C . TYR A 1 319 ? -21.475 0.896 -9.123 1.00 98.25 319 TYR A C 1
ATOM 2539 O O . TYR A 1 319 ? -21.945 1.982 -9.462 1.00 98.25 319 TYR A O 1
ATOM 2547 N N . LEU A 1 320 ? -21.569 0.450 -7.867 1.00 98.50 320 LEU A N 1
ATOM 2548 C CA . LEU A 1 320 ? -22.271 1.226 -6.843 1.00 98.50 320 LEU A CA 1
ATOM 2549 C C . LEU A 1 320 ? -21.634 2.606 -6.633 1.00 98.50 320 LEU A C 1
ATOM 2551 O O . LEU A 1 320 ? -20.415 2.753 -6.466 1.00 98.50 320 LEU A O 1
ATOM 2555 N N . THR A 1 321 ? -22.474 3.631 -6.579 1.00 98.44 321 THR A N 1
ATOM 2556 C CA . THR A 1 321 ? -22.111 4.991 -6.179 1.00 98.44 321 THR A CA 1
ATOM 2557 C C . THR A 1 321 ? -21.679 5.037 -4.711 1.00 98.44 321 THR A C 1
ATOM 2559 O O . THR A 1 321 ? -21.773 4.066 -3.957 1.00 98.44 321 THR A O 1
ATOM 2562 N N . ARG A 1 322 ? -21.143 6.181 -4.275 1.00 97.50 322 ARG A N 1
ATOM 2563 C CA . ARG A 1 322 ? -20.745 6.360 -2.873 1.00 97.50 322 ARG A CA 1
ATOM 2564 C C . ARG A 1 322 ? -21.979 6.273 -1.976 1.00 97.50 322 ARG A C 1
ATOM 2566 O O . ARG A 1 322 ? -21.924 5.635 -0.931 1.00 97.50 322 ARG A O 1
ATOM 2573 N N . GLU A 1 323 ? -23.054 6.924 -2.386 1.00 98.19 323 GLU A N 1
ATOM 2574 C CA . GLU A 1 323 ? -24.302 7.056 -1.648 1.00 98.19 323 GLU A CA 1
ATOM 2575 C C . GLU A 1 323 ? -24.960 5.686 -1.477 1.00 98.19 323 GLU A C 1
ATOM 2577 O O . GLU A 1 323 ? -25.249 5.307 -0.348 1.00 98.19 323 GLU A O 1
ATOM 2582 N N . GLU A 1 324 ? -25.057 4.882 -2.539 1.00 98.56 324 GLU A N 1
ATOM 2583 C CA . GLU A 1 324 ? -25.590 3.511 -2.468 1.00 98.56 324 GLU A CA 1
ATOM 2584 C C . GLU A 1 324 ? -24.786 2.619 -1.515 1.00 98.56 324 GLU A C 1
ATOM 2586 O O . GLU A 1 324 ? -25.364 1.883 -0.718 1.00 98.56 324 GLU A O 1
ATOM 2591 N N . LYS A 1 325 ? -23.450 2.719 -1.517 1.00 98.62 325 LYS A N 1
ATOM 2592 C CA . LYS A 1 325 ? -22.605 1.976 -0.563 1.00 98.62 325 LYS A CA 1
ATOM 2593 C C . LYS A 1 325 ? -22.851 2.404 0.883 1.00 98.62 325 LYS A C 1
ATOM 2595 O O . LYS A 1 325 ? -22.829 1.569 1.790 1.00 98.62 325 LYS A O 1
ATOM 2600 N N . LEU A 1 326 ? -23.056 3.699 1.117 1.00 98.25 326 LEU A N 1
ATOM 2601 C CA . LEU A 1 326 ? -23.351 4.228 2.446 1.00 98.25 326 LEU A CA 1
ATOM 2602 C C . LEU A 1 326 ? -24.761 3.829 2.904 1.00 98.25 326 LEU A C 1
ATOM 2604 O O . LEU A 1 326 ? -24.910 3.426 4.055 1.00 98.25 326 LEU A O 1
ATOM 2608 N N . GLU A 1 327 ? -25.765 3.871 2.025 1.00 98.44 327 GLU A N 1
ATOM 2609 C CA . GLU A 1 327 ? -27.109 3.350 2.314 1.00 98.44 327 GLU A CA 1
ATOM 2610 C C . GLU A 1 327 ? -27.073 1.859 2.632 1.00 98.44 327 GLU A C 1
ATOM 2612 O O . GLU A 1 327 ? -27.649 1.440 3.631 1.00 98.44 327 GLU A O 1
ATOM 2617 N N . LEU A 1 328 ? -26.331 1.065 1.857 1.00 98.31 328 LEU A N 1
ATOM 2618 C CA . LEU A 1 328 ? -26.150 -0.361 2.119 1.00 98.31 328 LEU A CA 1
ATOM 2619 C C . LEU A 1 328 ? -25.504 -0.607 3.490 1.00 98.31 328 LEU A C 1
ATOM 2621 O O . LEU A 1 328 ? -25.937 -1.479 4.241 1.00 98.31 328 LEU A O 1
ATOM 2625 N N . THR A 1 329 ? -24.497 0.195 3.844 1.00 98.31 329 THR A N 1
ATOM 2626 C CA . THR A 1 329 ? -23.844 0.131 5.161 1.00 98.31 329 THR A CA 1
ATOM 2627 C C . THR A 1 329 ? -24.842 0.416 6.287 1.00 98.31 329 THR A C 1
ATOM 2629 O O . THR A 1 329 ? -24.889 -0.326 7.269 1.00 98.31 329 THR A O 1
ATOM 2632 N N . SER A 1 330 ? -25.685 1.441 6.131 1.00 97.69 330 SER A N 1
ATOM 2633 C CA . SER A 1 330 ? -26.768 1.744 7.075 1.00 97.69 330 SER A CA 1
ATOM 2634 C C . SER A 1 330 ? -27.830 0.651 7.134 1.00 97.69 330 SER A C 1
ATOM 2636 O O . SER A 1 330 ? -28.276 0.311 8.224 1.00 97.69 330 SER A O 1
ATOM 2638 N N . HIS A 1 331 ? -28.214 0.086 5.989 1.00 98.12 331 HIS A N 1
ATOM 2639 C CA . HIS A 1 331 ? -29.204 -0.982 5.899 1.00 98.12 331 HIS A CA 1
ATOM 2640 C C . HIS A 1 331 ? -28.747 -2.239 6.646 1.00 98.12 331 HIS A C 1
ATOM 2642 O O . HIS A 1 331 ? -29.525 -2.835 7.386 1.00 98.12 331 HIS A O 1
ATOM 2648 N N . PHE A 1 332 ? -27.474 -2.621 6.510 1.00 98.50 332 PHE A N 1
ATOM 2649 C CA . PHE A 1 332 ? -26.923 -3.713 7.308 1.00 98.50 332 PHE A CA 1
ATOM 2650 C C . PHE A 1 332 ? -26.853 -3.359 8.796 1.00 98.50 332 PHE A C 1
ATOM 2652 O O . PHE A 1 332 ? -27.120 -4.216 9.641 1.00 98.50 332 PHE A O 1
ATOM 2659 N N . GLY A 1 333 ? -26.500 -2.114 9.128 1.00 97.88 333 GLY A N 1
ATOM 2660 C CA . GLY A 1 333 ? -26.469 -1.570 10.489 1.00 97.88 333 GLY A CA 1
ATOM 2661 C C . GLY A 1 333 ? -25.351 -2.128 11.378 1.00 97.88 333 GLY A C 1
ATOM 2662 O O . GLY A 1 333 ? -24.749 -1.390 12.146 1.00 97.88 333 GLY A O 1
ATOM 2663 N N . SER A 1 334 ? -25.026 -3.416 11.260 1.00 98.19 334 SER A N 1
ATOM 2664 C CA . SER A 1 334 ? -23.893 -4.083 11.904 1.00 98.19 334 SER A CA 1
ATOM 2665 C C . SER A 1 334 ? -23.500 -5.347 11.135 1.00 98.19 334 SER A C 1
ATOM 2667 O O . SER A 1 334 ? -24.224 -5.803 10.245 1.00 98.19 334 SER A O 1
ATOM 2669 N N . ILE A 1 335 ? -22.406 -5.993 11.542 1.00 97.81 335 ILE A N 1
ATOM 2670 C CA . ILE A 1 335 ? -21.989 -7.297 11.009 1.00 97.81 335 ILE A CA 1
ATOM 2671 C C . ILE A 1 335 ? -23.053 -8.403 11.170 1.00 97.81 335 ILE A C 1
ATOM 2673 O O . ILE A 1 335 ? -22.922 -9.441 10.532 1.00 97.81 335 ILE A O 1
ATOM 2677 N N . LYS A 1 336 ? -24.101 -8.229 11.990 1.00 97.62 336 LYS A N 1
ATOM 2678 C CA . LYS A 1 336 ? -25.166 -9.233 12.170 1.00 97.62 336 LYS A CA 1
ATOM 2679 C C . LYS A 1 336 ? -25.969 -9.477 10.889 1.00 97.62 336 LYS A C 1
ATOM 2681 O O . LYS A 1 336 ? -26.340 -10.616 10.624 1.00 97.62 336 LYS A O 1
ATOM 2686 N N . SER A 1 337 ? -26.251 -8.418 10.133 1.00 97.81 337 SER A N 1
ATOM 2687 C CA . SER A 1 337 ? -27.184 -8.459 8.995 1.00 97.81 337 SER A CA 1
ATOM 2688 C C . SER A 1 337 ? -26.483 -8.571 7.642 1.00 97.81 337 SER A C 1
ATOM 2690 O O . SER A 1 337 ? -27.146 -8.722 6.620 1.00 97.81 337 SER A O 1
ATOM 2692 N N . VAL A 1 338 ? -25.151 -8.479 7.615 1.00 98.38 338 VAL A N 1
ATOM 2693 C CA . VAL A 1 338 ? -24.376 -8.623 6.379 1.00 98.38 338 VAL A CA 1
ATOM 2694 C C . VAL A 1 338 ? -24.456 -10.084 5.904 1.00 98.38 338 VAL A C 1
ATOM 2696 O O . VAL A 1 338 ? -24.199 -10.995 6.699 1.00 98.38 338 VAL A O 1
ATOM 2699 N N . PRO A 1 339 ? -24.764 -10.346 4.621 1.00 97.94 339 PRO A N 1
ATOM 2700 C CA . PRO A 1 339 ? -24.846 -11.699 4.078 1.00 97.94 339 PRO A CA 1
ATOM 2701 C C . PRO A 1 339 ? -23.442 -12.254 3.792 1.00 97.94 339 PRO A C 1
ATOM 2703 O O . PRO A 1 339 ? -22.968 -12.303 2.657 1.00 97.94 339 PRO A O 1
ATOM 2706 N N . TRP A 1 340 ? -22.741 -12.643 4.855 1.00 98.38 340 TRP A N 1
ATOM 2707 C CA . TRP A 1 340 ? -21.349 -13.077 4.793 1.00 98.38 340 TRP A CA 1
ATOM 2708 C C . TRP A 1 340 ? -21.130 -14.338 3.960 1.00 98.38 340 TRP A C 1
ATOM 2710 O O . TRP A 1 340 ? -21.792 -15.359 4.151 1.00 98.38 340 TRP A O 1
ATOM 2720 N N . LYS A 1 341 ? -20.071 -14.323 3.146 1.00 98.12 341 LYS A N 1
ATOM 2721 C CA . LYS A 1 341 ? -19.484 -15.528 2.564 1.00 98.12 341 LYS A CA 1
ATOM 2722 C C . LYS A 1 341 ? -18.324 -16.004 3.431 1.00 98.12 341 LYS A C 1
ATOM 2724 O O . LYS A 1 341 ? -17.350 -15.278 3.620 1.00 98.12 341 LYS A O 1
ATOM 2729 N N . SER A 1 342 ? -18.392 -17.239 3.923 1.00 97.81 342 SER A N 1
ATOM 2730 C CA . SER A 1 342 ? -17.225 -17.867 4.546 1.00 97.81 342 SER A CA 1
ATOM 2731 C C . SER A 1 342 ? -16.188 -18.200 3.474 1.00 97.81 342 SER A C 1
ATOM 2733 O O . SER A 1 342 ? -16.512 -18.822 2.458 1.00 97.81 342 SER A O 1
ATOM 2735 N N . ILE A 1 343 ? -14.945 -17.772 3.685 1.00 96.75 343 ILE A N 1
ATOM 2736 C CA . ILE A 1 343 ? -13.835 -18.035 2.767 1.00 96.75 343 ILE A CA 1
ATOM 2737 C C . ILE A 1 343 ? -12.707 -18.780 3.479 1.00 96.75 343 ILE A C 1
ATOM 2739 O O . ILE A 1 343 ? -12.440 -18.576 4.660 1.00 96.75 343 ILE A O 1
ATOM 2743 N N . LYS A 1 344 ? -12.028 -19.651 2.731 1.00 94.25 344 LYS A N 1
ATOM 2744 C CA . LYS A 1 344 ? -10.827 -20.363 3.180 1.00 94.25 344 LYS A CA 1
ATOM 2745 C C . LYS A 1 344 ? -9.633 -19.882 2.362 1.00 94.25 344 LYS A C 1
ATOM 2747 O O . LYS A 1 344 ? -9.722 -19.986 1.137 1.00 94.25 344 LYS A O 1
ATOM 2752 N N . PRO A 1 345 ? -8.556 -19.366 2.965 1.00 93.31 345 PRO A N 1
ATOM 2753 C CA . PRO A 1 345 ? -7.352 -18.999 2.227 1.00 93.31 345 PRO A CA 1
ATOM 2754 C C . PRO A 1 345 ? -6.727 -20.220 1.537 1.00 93.31 345 PRO A C 1
ATOM 2756 O O . PRO A 1 345 ? -6.880 -21.340 2.028 1.00 93.31 345 PRO A O 1
ATOM 2759 N N . ASN A 1 346 ? -6.049 -20.026 0.402 1.00 91.69 346 ASN A N 1
ATOM 2760 C CA . ASN A 1 346 ? -5.170 -21.066 -0.161 1.00 91.69 346 ASN A CA 1
ATOM 2761 C C . ASN A 1 346 ? -3.805 -21.075 0.562 1.00 91.69 346 ASN A C 1
ATOM 2763 O O . ASN A 1 346 ? -3.560 -20.255 1.451 1.00 91.69 346 ASN A O 1
ATOM 2767 N N . GLU A 1 347 ? -2.906 -21.983 0.178 1.00 89.62 347 GLU A N 1
ATOM 2768 C CA . GLU A 1 347 ? -1.572 -22.112 0.791 1.00 89.62 347 GLU A CA 1
ATOM 2769 C C . GLU A 1 347 ? -0.731 -20.834 0.684 1.00 89.62 347 GLU A C 1
ATOM 2771 O O . GLU A 1 347 ? 0.020 -20.492 1.596 1.00 89.62 347 GLU A O 1
ATOM 2776 N N . HIS A 1 348 ? -0.945 -20.055 -0.374 1.00 90.44 348 HIS A N 1
ATOM 2777 C CA . HIS A 1 348 ? -0.270 -18.780 -0.560 1.00 90.44 348 HIS A CA 1
ATOM 2778 C C . HIS A 1 348 ? -0.877 -17.611 0.232 1.00 90.44 348 HIS A C 1
ATOM 2780 O O . HIS A 1 348 ? -0.399 -16.479 0.146 1.00 90.44 348 HIS A O 1
ATOM 2786 N N . GLY A 1 349 ? -1.944 -17.847 0.995 1.00 92.00 349 GLY A N 1
ATOM 2787 C CA . GLY A 1 349 ? -2.642 -16.809 1.747 1.00 92.00 349 GLY A CA 1
ATOM 2788 C C . GLY A 1 349 ? -3.559 -15.927 0.895 1.00 92.00 349 GLY A C 1
ATOM 2789 O O . GLY A 1 349 ? -3.909 -14.833 1.334 1.00 92.00 349 GLY A O 1
ATOM 2790 N N . ASP A 1 350 ? -3.969 -16.359 -0.300 1.00 94.12 350 ASP A N 1
ATOM 2791 C CA . ASP A 1 350 ? -4.963 -15.657 -1.121 1.00 94.12 350 ASP A CA 1
ATOM 2792 C C . ASP A 1 350 ? -6.376 -15.879 -0.567 1.00 94.12 350 ASP A C 1
ATOM 2794 O O . ASP A 1 350 ? -6.845 -17.014 -0.437 1.00 94.12 350 ASP A O 1
ATOM 2798 N N . TRP A 1 351 ? -7.066 -14.784 -0.251 1.00 95.00 351 TRP A N 1
ATOM 2799 C CA . TRP A 1 351 ? -8.441 -14.803 0.267 1.00 95.00 351 TRP A CA 1
ATOM 2800 C C . TRP A 1 351 ? -9.466 -14.719 -0.865 1.00 95.00 351 TRP A C 1
ATOM 2802 O O . TRP A 1 351 ? -10.444 -15.468 -0.895 1.00 95.00 351 TRP A O 1
ATOM 2812 N N . VAL A 1 352 ? -9.184 -13.843 -1.826 1.00 93.44 352 VAL A N 1
ATOM 2813 C CA . VAL A 1 352 ? -9.938 -13.628 -3.062 1.00 93.44 352 VAL A CA 1
ATOM 2814 C C . VAL A 1 352 ? -9.011 -13.823 -4.261 1.00 93.44 352 VAL A C 1
ATOM 2816 O O . VAL A 1 352 ? -7.790 -13.872 -4.093 1.00 93.44 352 VAL A O 1
ATOM 2819 N N . ASN A 1 353 ? -9.585 -13.959 -5.462 1.00 90.81 353 ASN A N 1
ATOM 2820 C CA . ASN A 1 353 ? -8.836 -14.095 -6.721 1.00 90.81 353 ASN A CA 1
ATOM 2821 C C . ASN A 1 353 ? -7.696 -15.120 -6.604 1.00 90.81 353 ASN A C 1
ATOM 2823 O O . ASN A 1 353 ? -6.516 -14.795 -6.755 1.00 90.81 353 ASN A O 1
ATOM 2827 N N . LYS A 1 354 ? -8.048 -16.342 -6.196 1.00 91.38 354 LYS A N 1
ATOM 2828 C CA . LYS A 1 354 ? -7.073 -17.397 -5.916 1.00 91.38 354 LYS A CA 1
ATOM 2829 C C . LYS A 1 354 ? -6.398 -17.852 -7.204 1.00 91.38 354 LYS A C 1
ATOM 2831 O O . LYS A 1 354 ? -7.048 -17.957 -8.240 1.00 91.38 354 LYS A O 1
ATOM 2836 N N . ARG A 1 355 ? -5.107 -18.142 -7.084 1.00 88.94 355 ARG A N 1
ATOM 2837 C CA . ARG A 1 355 ? -4.301 -18.782 -8.123 1.00 88.94 355 ARG A CA 1
ATOM 2838 C C . ARG A 1 355 ? -4.813 -20.173 -8.475 1.00 88.94 355 ARG A C 1
ATOM 2840 O O . ARG A 1 355 ? -5.424 -20.835 -7.632 1.00 88.94 355 ARG A O 1
ATOM 2847 N N . ASN A 1 356 ? -4.547 -20.590 -9.706 1.00 85.88 356 ASN A N 1
ATOM 2848 C CA . ASN A 1 356 ? -4.901 -21.905 -10.218 1.00 85.88 356 ASN A CA 1
ATOM 2849 C C . ASN A 1 356 ? -3.741 -22.886 -9.991 1.00 85.88 356 ASN A C 1
ATOM 2851 O O . ASN A 1 356 ? -2.622 -22.636 -10.429 1.00 85.88 356 ASN A O 1
ATOM 2855 N N . GLU A 1 357 ? -4.006 -24.023 -9.347 1.00 84.25 357 GLU A N 1
ATOM 2856 C CA . GLU A 1 357 ? -2.977 -25.031 -9.046 1.00 84.25 357 GLU A CA 1
ATOM 2857 C C . GLU A 1 357 ? -2.313 -25.594 -10.315 1.00 84.25 357 GLU A C 1
ATOM 2859 O O . GLU A 1 357 ? -1.097 -25.778 -10.340 1.00 84.25 357 GLU A O 1
ATOM 2864 N N . GLY A 1 358 ? -3.065 -25.745 -11.413 1.00 86.25 358 GLY A N 1
ATOM 2865 C CA . GLY A 1 358 ? -2.529 -26.222 -12.694 1.00 86.25 358 GLY A CA 1
ATOM 2866 C C . GLY A 1 358 ? -1.539 -25.253 -13.352 1.00 86.25 358 GLY A C 1
ATOM 2867 O O . GLY A 1 358 ? -0.762 -25.650 -14.215 1.00 86.25 358 GLY A O 1
ATOM 2868 N N . PHE A 1 359 ? -1.504 -23.983 -12.934 1.00 90.38 359 PHE A N 1
ATOM 2869 C CA . PHE A 1 359 ? -0.507 -23.028 -13.423 1.00 90.38 359 PHE A CA 1
ATOM 2870 C C . PHE A 1 359 ? 0.915 -23.398 -12.980 1.00 90.38 359 PHE A C 1
ATOM 2872 O O . PHE A 1 359 ? 1.887 -23.098 -13.676 1.00 90.38 359 PHE A O 1
ATOM 2879 N N . ALA A 1 360 ? 1.053 -24.074 -11.834 1.00 87.69 360 ALA A N 1
ATOM 2880 C CA . ALA A 1 360 ? 2.344 -24.506 -11.310 1.00 87.69 360 ALA A CA 1
ATOM 2881 C C . ALA A 1 360 ? 2.981 -25.636 -12.139 1.00 87.69 360 ALA A C 1
ATOM 2883 O O . ALA A 1 360 ? 4.205 -25.766 -12.122 1.00 87.69 360 ALA A O 1
ATOM 2884 N N . GLU A 1 361 ? 2.182 -26.402 -12.890 1.00 91.25 361 GLU A N 1
ATOM 2885 C CA . GLU A 1 361 ? 2.654 -27.486 -13.766 1.00 91.25 361 GLU A CA 1
ATOM 2886 C C . GLU A 1 361 ? 3.372 -26.961 -15.020 1.00 91.25 361 GLU A C 1
ATOM 2888 O O . GLU A 1 361 ? 4.196 -27.657 -15.615 1.00 91.25 361 GLU A O 1
ATOM 2893 N N . PHE A 1 362 ? 3.092 -25.718 -15.417 1.00 95.88 362 PHE A N 1
ATOM 2894 C CA . PHE A 1 362 ? 3.735 -25.079 -16.559 1.00 95.88 362 PHE A CA 1
ATOM 2895 C C . PHE A 1 362 ? 5.173 -24.651 -16.268 1.00 95.88 362 PHE A C 1
ATOM 2897 O O . PHE A 1 362 ? 5.577 -24.392 -15.127 1.00 95.88 362 PHE A O 1
ATOM 2904 N N . LEU A 1 363 ? 5.950 -24.520 -17.345 1.00 96.62 363 LEU A N 1
ATOM 2905 C CA . LEU A 1 363 ? 7.356 -24.157 -17.262 1.00 96.62 363 LEU A CA 1
ATOM 2906 C C . LEU A 1 363 ? 7.510 -22.662 -16.975 1.00 96.62 363 LEU A C 1
ATOM 2908 O O . LEU A 1 363 ? 6.830 -21.840 -17.595 1.00 96.62 363 LEU A O 1
ATOM 2912 N N . PRO A 1 364 ? 8.407 -22.280 -16.054 1.00 97.31 364 PRO A N 1
ATOM 2913 C CA . PRO A 1 364 ? 8.602 -20.884 -15.704 1.00 97.31 364 PRO A CA 1
ATOM 2914 C C . PRO A 1 364 ? 9.154 -20.089 -16.888 1.00 97.31 364 PRO A C 1
ATOM 2916 O O . PRO A 1 364 ? 10.072 -20.530 -17.581 1.00 97.31 364 PRO A O 1
ATOM 2919 N N . LEU A 1 365 ? 8.614 -18.888 -17.107 1.00 97.75 365 LEU A N 1
ATOM 2920 C CA . LEU A 1 365 ? 9.146 -17.974 -18.117 1.00 97.75 365 LEU A CA 1
ATOM 2921 C C . LEU A 1 365 ? 10.533 -17.450 -17.714 1.00 97.75 365 LEU A C 1
ATOM 2923 O O . LEU A 1 365 ? 11.436 -17.362 -18.540 1.00 97.75 365 LEU A O 1
ATOM 2927 N N . ALA A 1 366 ? 10.685 -17.110 -16.433 1.00 96.94 366 ALA A N 1
ATOM 2928 C CA . ALA A 1 366 ? 11.890 -16.522 -15.866 1.00 96.94 366 ALA A CA 1
ATOM 2929 C C . ALA A 1 366 ? 12.736 -17.553 -15.102 1.00 96.94 366 ALA A C 1
ATOM 2931 O O . ALA A 1 366 ? 12.174 -18.457 -14.477 1.00 96.94 366 ALA A O 1
ATOM 2932 N N . PRO A 1 367 ? 14.065 -17.375 -15.063 1.00 96.56 367 PRO A N 1
ATOM 2933 C CA . PRO A 1 367 ? 14.948 -18.208 -14.267 1.00 96.56 367 PRO A CA 1
ATOM 2934 C C . PRO A 1 367 ? 14.897 -17.786 -12.794 1.00 96.56 367 PRO A C 1
ATOM 2936 O O . PRO A 1 367 ? 14.695 -16.610 -12.477 1.00 96.56 367 PRO A O 1
ATOM 2939 N N . GLU A 1 368 ? 15.169 -18.725 -11.887 1.00 92.94 368 GLU A N 1
ATOM 2940 C CA . GLU A 1 368 ? 15.350 -18.416 -10.461 1.00 92.94 368 GLU A CA 1
ATOM 2941 C C . GLU A 1 368 ? 16.551 -17.485 -10.240 1.00 92.94 368 GLU A C 1
ATOM 2943 O O . GLU A 1 368 ? 16.470 -16.506 -9.495 1.00 92.94 368 GLU A O 1
ATOM 2948 N N . LYS A 1 369 ? 17.655 -17.747 -10.951 1.00 95.38 369 LYS A N 1
ATOM 2949 C CA . LYS A 1 369 ? 18.856 -16.912 -10.964 1.00 95.38 369 LYS A CA 1
ATOM 2950 C C . LYS A 1 369 ? 19.094 -16.351 -12.363 1.00 95.38 369 LYS A C 1
ATOM 2952 O O . LYS A 1 369 ? 19.226 -17.092 -13.330 1.00 95.38 369 LYS A O 1
ATOM 2957 N N . LYS A 1 370 ? 19.179 -15.024 -12.471 1.00 96.06 370 LYS A N 1
ATOM 2958 C CA . LYS A 1 370 ? 19.463 -14.345 -13.744 1.00 96.06 370 LYS A CA 1
ATOM 2959 C C . LYS A 1 370 ? 20.855 -14.704 -14.265 1.00 96.06 370 LYS A C 1
ATOM 2961 O O . LYS A 1 370 ? 21.806 -14.763 -13.488 1.00 96.06 370 LYS A O 1
ATOM 2966 N N . PHE A 1 371 ? 20.953 -14.850 -15.582 1.00 95.62 371 PHE A N 1
ATOM 2967 C CA . PHE A 1 371 ? 22.134 -15.280 -16.335 1.00 95.62 371 PHE A CA 1
ATOM 2968 C C . PHE A 1 371 ? 22.611 -16.699 -15.990 1.00 95.62 371 PHE A C 1
ATOM 2970 O O . PHE A 1 371 ? 23.774 -17.033 -16.211 1.00 95.62 371 PHE A O 1
ATOM 2977 N N . ASP A 1 372 ? 21.727 -17.543 -15.449 1.00 93.38 372 ASP A N 1
ATOM 2978 C CA . ASP A 1 372 ? 22.012 -18.962 -15.262 1.00 93.38 372 ASP A CA 1
ATOM 2979 C C . ASP A 1 372 ? 21.721 -19.742 -16.547 1.00 93.38 372 ASP A C 1
ATOM 2981 O O . ASP A 1 372 ? 20.570 -19.917 -16.950 1.00 93.38 372 ASP A O 1
ATOM 2985 N N . MET A 1 373 ? 22.782 -20.242 -17.178 1.00 90.56 373 MET A N 1
ATOM 2986 C CA . MET A 1 373 ? 22.685 -21.019 -18.415 1.00 90.56 373 MET A CA 1
ATOM 2987 C C . MET A 1 373 ? 22.124 -22.432 -18.185 1.00 90.56 373 MET A C 1
ATOM 2989 O O . MET A 1 373 ? 21.702 -23.073 -19.141 1.00 90.56 373 MET A O 1
ATOM 2993 N N . LYS A 1 374 ? 22.080 -22.916 -16.934 1.00 93.69 374 LYS A N 1
ATOM 2994 C CA . LYS A 1 374 ? 21.526 -24.233 -16.557 1.00 93.69 374 LYS A CA 1
ATOM 2995 C C . LYS A 1 374 ? 20.078 -24.155 -16.060 1.00 93.69 374 LYS A C 1
ATOM 2997 O O . LYS A 1 374 ? 19.578 -25.090 -15.436 1.00 93.69 374 LYS A O 1
ATOM 3002 N N . THR A 1 375 ? 19.409 -23.031 -16.300 1.00 95.56 375 THR A N 1
ATOM 3003 C CA . THR A 1 375 ? 18.034 -22.820 -15.854 1.00 95.56 375 THR A CA 1
ATOM 3004 C C . THR A 1 375 ? 17.040 -23.765 -16.539 1.00 95.56 375 THR A C 1
ATOM 3006 O O . THR A 1 375 ? 17.152 -24.057 -17.727 1.00 95.56 375 THR A O 1
ATOM 3009 N N . HIS A 1 376 ? 16.007 -24.174 -15.800 1.00 96.25 376 HIS A N 1
ATOM 3010 C CA . HIS A 1 376 ? 14.871 -24.948 -16.312 1.00 96.25 376 HIS A CA 1
ATOM 3011 C C . HIS A 1 376 ? 13.679 -24.034 -16.658 1.00 96.25 376 HIS A C 1
ATOM 3013 O O . HIS A 1 376 ? 12.532 -24.319 -16.314 1.00 96.25 376 HIS A O 1
ATOM 3019 N N . SER A 1 377 ? 13.957 -22.897 -17.298 1.00 97.50 377 SER A N 1
ATOM 3020 C CA . SER A 1 377 ? 12.979 -21.866 -17.674 1.00 97.50 377 SER A CA 1
ATOM 3021 C C . SER A 1 377 ? 13.120 -21.482 -19.149 1.00 97.50 377 SER A C 1
ATOM 3023 O O . SER A 1 377 ? 14.076 -21.900 -19.804 1.00 97.50 377 SER A O 1
ATOM 3025 N N . PHE A 1 378 ? 12.182 -20.703 -19.698 1.00 98.25 378 PHE A N 1
ATOM 3026 C CA . PHE A 1 378 ? 12.270 -20.239 -21.092 1.00 98.25 378 PHE A CA 1
ATOM 3027 C C . PHE A 1 378 ? 13.472 -19.310 -21.323 1.00 98.25 378 PHE A C 1
ATOM 3029 O O . PHE A 1 378 ? 14.183 -19.463 -22.317 1.00 98.25 378 PHE A O 1
ATOM 3036 N N . PHE A 1 379 ? 13.715 -18.369 -20.408 1.00 98.44 379 PHE A N 1
ATOM 3037 C CA . PHE A 1 379 ? 14.765 -17.361 -20.546 1.00 98.44 379 PHE A CA 1
ATOM 3038 C C . PHE A 1 379 ? 15.895 -17.548 -19.532 1.00 98.44 379 PHE A C 1
ATOM 3040 O O . PHE A 1 379 ? 15.666 -17.849 -18.368 1.00 98.44 379 PHE A O 1
ATOM 3047 N N . THR A 1 380 ? 17.131 -17.270 -19.935 1.00 98.06 380 THR A N 1
ATOM 3048 C CA . THR A 1 380 ? 18.308 -17.243 -19.053 1.00 98.06 380 THR A CA 1
ATOM 3049 C C . THR A 1 380 ? 18.373 -15.972 -18.212 1.00 98.06 380 THR A C 1
ATOM 3051 O O . THR A 1 380 ? 19.066 -15.936 -17.198 1.00 98.06 380 THR A O 1
ATOM 3054 N N . THR A 1 381 ? 17.655 -14.909 -18.586 1.00 98.12 381 THR A N 1
ATOM 3055 C CA . THR A 1 381 ? 17.629 -13.635 -17.857 1.00 98.12 381 THR A CA 1
ATOM 3056 C C . THR A 1 381 ? 16.394 -12.799 -18.200 1.00 98.12 381 THR A C 1
ATOM 3058 O O . THR A 1 381 ? 15.646 -13.113 -19.119 1.00 98.12 381 THR A O 1
ATOM 3061 N N . TYR A 1 382 ? 16.175 -11.723 -17.445 1.00 97.81 382 TYR A N 1
ATOM 3062 C CA . TYR A 1 382 ? 15.136 -10.720 -17.686 1.00 97.81 382 TYR A CA 1
ATOM 3063 C C . TYR A 1 382 ? 15.459 -9.431 -16.921 1.00 97.81 382 TYR A C 1
ATOM 3065 O O . TYR A 1 382 ? 16.226 -9.429 -15.945 1.00 97.81 382 TYR A O 1
ATOM 3073 N N . SER A 1 383 ? 14.841 -8.321 -17.309 1.00 97.62 383 SER A N 1
ATOM 3074 C CA . SER A 1 383 ? 15.012 -7.023 -16.650 1.00 97.62 383 SER A CA 1
ATOM 3075 C C . SER A 1 383 ? 13.683 -6.329 -16.410 1.00 97.62 383 SER A C 1
ATOM 3077 O O . SER A 1 383 ? 12.763 -6.472 -17.194 1.00 97.62 383 SER A O 1
ATOM 3079 N N . LEU A 1 384 ? 13.606 -5.488 -15.385 1.00 97.25 384 LEU A N 1
ATOM 3080 C CA . LEU A 1 384 ? 12.618 -4.412 -15.386 1.00 97.25 384 LEU A CA 1
ATOM 3081 C C . LEU A 1 384 ? 12.996 -3.366 -16.448 1.00 97.25 384 LEU A C 1
ATOM 3083 O O . LEU A 1 384 ? 14.178 -3.253 -16.800 1.00 97.25 384 LEU A O 1
ATOM 3087 N N . GLY A 1 385 ? 12.020 -2.606 -16.947 1.00 96.94 385 GLY A N 1
ATOM 3088 C CA . GLY A 1 385 ? 12.284 -1.394 -17.735 1.00 96.94 385 GLY A CA 1
ATOM 3089 C C . GLY A 1 385 ? 13.077 -0.349 -16.937 1.00 96.94 385 GLY A C 1
ATOM 3090 O O . GLY A 1 385 ? 13.190 -0.446 -15.711 1.00 96.94 385 GLY A O 1
ATOM 3091 N N . VAL A 1 386 ? 13.657 0.639 -17.617 1.00 97.19 386 VAL A N 1
ATOM 3092 C CA . VAL A 1 386 ? 14.480 1.670 -16.962 1.00 97.19 386 VAL A CA 1
ATOM 3093 C C . VAL A 1 386 ? 13.624 2.543 -16.043 1.00 97.19 386 VAL A C 1
ATOM 3095 O O . VAL A 1 386 ? 12.570 3.022 -16.449 1.00 97.19 386 VAL A O 1
ATOM 3098 N N . ALA A 1 387 ? 14.082 2.780 -14.812 1.00 97.00 387 ALA A N 1
ATOM 3099 C CA . ALA A 1 387 ? 13.432 3.687 -13.871 1.00 97.00 387 ALA A CA 1
ATOM 3100 C C . ALA A 1 387 ? 14.280 4.943 -13.686 1.00 97.00 387 ALA A C 1
ATOM 3102 O O . ALA A 1 387 ? 15.337 4.903 -13.051 1.00 97.00 387 ALA A O 1
ATOM 3103 N N . THR A 1 388 ? 13.822 6.068 -14.232 1.00 96.00 388 THR A N 1
ATOM 3104 C CA . THR A 1 388 ? 14.548 7.338 -14.095 1.00 96.00 388 THR A CA 1
ATOM 3105 C C . THR A 1 388 ? 14.226 8.048 -12.779 1.00 96.00 388 THR A C 1
ATOM 3107 O O . THR A 1 388 ? 15.097 8.714 -12.217 1.00 96.00 388 THR A O 1
ATOM 3110 N N . ASN A 1 389 ? 12.985 7.878 -12.293 1.00 93.38 389 ASN A N 1
ATOM 3111 C CA . ASN A 1 389 ? 12.334 8.615 -11.200 1.00 93.38 389 ASN A CA 1
ATOM 3112 C C . ASN A 1 389 ? 12.203 10.134 -11.433 1.00 93.38 389 ASN A C 1
ATOM 3114 O O . ASN A 1 389 ? 11.851 10.866 -10.511 1.00 93.38 389 ASN A O 1
ATOM 3118 N N . LYS A 1 390 ? 12.459 10.602 -12.658 1.00 94.06 390 LYS A N 1
ATOM 3119 C CA . LYS A 1 390 ? 12.430 12.015 -13.056 1.00 94.06 390 LYS A CA 1
ATOM 3120 C C . LYS A 1 390 ? 12.174 12.148 -14.558 1.00 94.06 390 LYS A C 1
ATOM 3122 O O . LYS A 1 390 ? 12.891 12.848 -15.264 1.00 94.06 390 LYS A O 1
ATOM 3127 N N . ASP A 1 391 ? 11.139 11.462 -15.045 1.00 95.12 391 ASP A N 1
ATOM 3128 C CA . ASP A 1 391 ? 10.877 11.297 -16.482 1.00 95.12 391 ASP A CA 1
ATOM 3129 C C . ASP A 1 391 ? 10.811 12.629 -17.242 1.00 95.12 391 ASP A C 1
ATOM 3131 O O . ASP A 1 391 ? 11.322 12.712 -18.352 1.00 95.12 391 ASP A O 1
ATOM 3135 N N . ALA A 1 392 ? 10.277 13.689 -16.622 1.00 93.19 392 ALA A N 1
ATOM 3136 C CA . ALA A 1 392 ? 10.215 15.032 -17.209 1.00 93.19 392 ALA A CA 1
ATOM 3137 C C . ALA A 1 392 ? 11.590 15.618 -17.591 1.00 93.19 392 ALA A C 1
ATOM 3139 O O . ALA A 1 392 ? 11.658 16.487 -18.454 1.00 93.19 392 ALA A O 1
ATOM 3140 N N . TYR A 1 393 ? 12.664 15.141 -16.957 1.00 95.56 393 TYR A N 1
ATOM 3141 C CA . TYR A 1 393 ? 14.042 15.540 -17.235 1.00 95.56 393 TYR A CA 1
ATOM 3142 C C . TYR A 1 393 ? 14.782 14.539 -18.115 1.00 95.56 393 TYR A C 1
ATOM 3144 O O . TYR A 1 393 ? 15.804 14.893 -18.677 1.00 95.56 393 TYR A O 1
ATOM 3152 N N . MET A 1 394 ? 14.304 13.299 -18.234 1.00 97.19 394 MET A N 1
ATOM 3153 C CA . MET A 1 394 ? 15.046 12.223 -18.903 1.00 97.19 394 MET A CA 1
ATOM 3154 C C . MET A 1 394 ? 14.426 11.790 -20.231 1.00 97.19 394 MET A C 1
ATOM 3156 O O . MET A 1 394 ? 15.133 11.200 -21.044 1.00 97.19 394 MET A O 1
ATOM 3160 N N . TYR A 1 395 ? 13.154 12.119 -20.474 1.00 97.94 395 TYR A N 1
ATOM 3161 C CA . TYR A 1 395 ? 12.440 11.847 -21.718 1.00 97.94 395 TYR A CA 1
ATOM 3162 C C . TYR A 1 395 ? 11.861 13.123 -22.332 1.00 97.94 395 TYR A C 1
ATOM 3164 O O . TYR A 1 395 ? 11.297 13.971 -21.638 1.00 97.94 395 TYR A O 1
ATOM 3172 N N . ASN A 1 396 ? 11.931 13.247 -23.657 1.00 98.06 396 ASN A N 1
ATOM 3173 C CA . ASN A 1 396 ? 11.204 14.276 -24.399 1.00 98.06 396 ASN A CA 1
ATOM 3174 C C . ASN A 1 396 ? 10.993 13.855 -25.858 1.00 98.06 396 ASN A C 1
ATOM 3176 O O . ASN A 1 396 ? 11.783 13.103 -26.420 1.00 98.06 396 ASN A O 1
ATOM 3180 N N . SER A 1 397 ? 9.961 14.379 -26.518 1.00 97.62 397 SER A N 1
ATOM 3181 C CA . SER A 1 397 ? 9.799 14.177 -27.965 1.00 97.62 397 SER A CA 1
ATOM 3182 C C . SER A 1 397 ? 10.788 15.013 -28.794 1.00 97.62 397 SER A C 1
ATOM 3184 O O . SER A 1 397 ? 11.021 14.696 -29.955 1.00 97.62 397 SER A O 1
ATOM 3186 N N . SER A 1 398 ? 11.382 16.062 -28.214 1.00 97.69 398 SER A N 1
ATOM 3187 C CA . SER A 1 398 ? 12.413 16.898 -28.836 1.00 97.69 398 SER A CA 1
ATOM 3188 C C . SER A 1 398 ? 13.768 16.697 -28.161 1.00 97.69 398 SER A C 1
ATOM 3190 O O . SER A 1 398 ? 13.924 16.969 -26.969 1.00 97.69 398 SER A O 1
ATOM 3192 N N . LYS A 1 399 ? 14.771 16.283 -28.945 1.00 96.94 399 LYS A N 1
ATOM 3193 C CA . LYS A 1 399 ? 16.153 16.103 -28.476 1.00 96.94 399 LYS A CA 1
ATOM 3194 C C . LYS A 1 399 ? 16.740 17.399 -27.905 1.00 96.94 399 LYS A C 1
ATOM 3196 O O . LYS A 1 399 ? 17.258 17.383 -26.799 1.00 96.94 399 LYS A O 1
ATOM 3201 N N . ILE A 1 400 ? 16.559 18.524 -28.602 1.00 97.38 400 ILE A N 1
ATOM 3202 C CA . ILE A 1 400 ? 17.091 19.837 -28.191 1.00 97.38 400 ILE A CA 1
ATOM 3203 C C . ILE A 1 400 ? 16.488 20.285 -26.852 1.00 97.38 400 ILE A C 1
ATOM 3205 O O . ILE A 1 400 ? 17.184 20.807 -25.985 1.00 97.38 400 ILE A O 1
ATOM 3209 N N . VAL A 1 401 ? 15.181 20.072 -26.660 1.00 97.69 401 VAL A N 1
ATOM 3210 C CA . VAL A 1 401 ? 14.523 20.411 -25.388 1.00 97.69 401 VAL A CA 1
ATOM 3211 C C . VAL A 1 401 ? 15.068 19.539 -24.262 1.00 97.69 401 VAL A C 1
ATOM 3213 O O . VAL A 1 401 ? 15.319 20.051 -23.173 1.00 97.69 401 VAL A O 1
ATOM 3216 N N . LEU A 1 402 ? 15.277 18.245 -24.518 1.00 97.69 402 LEU A N 1
ATOM 3217 C CA . LEU A 1 402 ? 15.812 17.323 -23.522 1.00 97.69 402 LEU A CA 1
ATOM 3218 C C . LEU A 1 402 ? 17.245 17.678 -23.117 1.00 97.69 402 LEU A C 1
ATOM 3220 O O . LEU A 1 402 ? 17.523 17.759 -21.927 1.00 97.69 402 LEU A O 1
ATOM 3224 N N . GLU A 1 403 ? 18.123 17.937 -24.086 1.00 97.38 403 GLU A N 1
ATOM 3225 C CA . GLU A 1 403 ? 19.511 18.353 -23.846 1.00 97.38 403 GLU A CA 1
ATOM 3226 C C . GLU A 1 403 ? 19.577 19.582 -22.937 1.00 97.38 403 GLU A C 1
ATOM 3228 O O . GLU A 1 403 ? 20.215 19.539 -21.887 1.00 97.38 403 GLU A O 1
ATOM 3233 N N . ASN A 1 404 ? 18.827 20.636 -23.273 1.00 97.25 404 ASN A N 1
ATOM 3234 C CA . ASN A 1 404 ? 18.767 21.848 -22.455 1.00 97.25 404 ASN A CA 1
ATOM 3235 C C . ASN A 1 404 ? 18.197 21.579 -21.055 1.00 97.25 404 ASN A C 1
ATOM 3237 O O . ASN A 1 404 ? 18.665 22.140 -20.067 1.00 97.25 404 ASN A O 1
ATOM 3241 N N . THR A 1 405 ? 17.174 20.727 -20.955 1.00 97.31 405 THR A N 1
ATOM 3242 C CA . THR A 1 405 ? 16.542 20.378 -19.673 1.00 97.31 405 THR A CA 1
ATOM 3243 C C . THR A 1 405 ? 17.518 19.645 -18.755 1.00 97.31 405 THR A C 1
ATOM 3245 O O . THR A 1 405 ? 17.616 19.976 -17.573 1.00 97.31 405 THR A O 1
ATOM 3248 N N . ILE A 1 406 ? 18.272 18.684 -19.293 1.00 97.50 406 ILE A N 1
ATOM 3249 C CA . ILE A 1 406 ? 19.265 17.921 -18.533 1.00 97.50 406 ILE A CA 1
ATOM 3250 C C . ILE A 1 406 ? 20.448 18.799 -18.152 1.00 97.50 406 ILE A C 1
ATOM 3252 O O . ILE A 1 406 ? 20.872 18.744 -17.001 1.00 97.50 406 ILE A O 1
ATOM 3256 N N . GLN A 1 407 ? 20.945 19.629 -19.071 1.00 97.94 407 GLN A N 1
ATOM 3257 C CA . GLN A 1 407 ? 22.052 20.536 -18.778 1.00 97.94 407 GLN A CA 1
ATOM 3258 C C . GLN A 1 407 ? 21.699 21.468 -17.613 1.00 97.94 407 GLN A C 1
ATOM 3260 O O . GLN A 1 407 ? 22.417 21.497 -16.621 1.00 97.94 407 GLN A O 1
ATOM 3265 N N . ASN A 1 408 ? 20.528 22.113 -17.657 1.00 97.50 408 ASN A N 1
ATOM 3266 C CA . ASN A 1 408 ? 20.059 22.975 -16.567 1.00 97.50 408 ASN A CA 1
ATOM 3267 C C . ASN A 1 408 ? 19.928 22.230 -15.226 1.00 97.50 408 ASN A C 1
ATOM 3269 O O . ASN A 1 408 ? 20.202 22.799 -14.169 1.00 97.50 408 ASN A O 1
ATOM 3273 N N . MET A 1 409 ? 19.488 20.969 -15.255 1.00 97.69 409 MET A N 1
ATOM 3274 C CA . MET A 1 409 ? 19.390 20.133 -14.056 1.00 97.69 409 MET A CA 1
ATOM 3275 C C . MET A 1 409 ? 20.773 19.788 -13.490 1.00 97.69 409 MET A C 1
ATOM 3277 O O . MET A 1 409 ? 20.956 19.838 -12.274 1.00 97.69 409 MET A O 1
ATOM 3281 N N . ILE A 1 410 ? 21.732 19.437 -14.352 1.00 98.06 410 ILE A N 1
ATOM 3282 C CA . ILE A 1 410 ? 23.120 19.137 -13.974 1.00 98.06 410 ILE A CA 1
ATOM 3283 C C . ILE A 1 410 ? 23.795 20.379 -13.393 1.00 98.06 410 ILE A C 1
ATOM 3285 O O . ILE A 1 410 ? 24.416 20.285 -12.337 1.00 98.06 410 ILE A O 1
ATOM 3289 N N . ASP A 1 411 ? 23.627 21.537 -14.029 1.00 98.12 411 ASP A N 1
ATOM 3290 C CA . ASP A 1 411 ? 24.195 22.802 -13.559 1.00 98.12 411 ASP A CA 1
ATOM 3291 C C . ASP A 1 411 ? 23.666 23.136 -12.160 1.00 98.12 411 ASP A C 1
ATOM 3293 O O . ASP A 1 411 ? 24.445 23.363 -11.234 1.00 98.12 411 ASP A O 1
ATOM 3297 N N . PHE A 1 412 ? 22.345 23.048 -11.965 1.00 97.81 412 PHE A N 1
ATOM 3298 C CA . PHE A 1 412 ? 21.730 23.258 -10.655 1.00 97.81 412 PHE A CA 1
ATOM 3299 C C . PHE A 1 412 ? 22.226 22.249 -9.610 1.00 97.81 412 PHE A C 1
ATOM 3301 O O . PHE A 1 412 ? 22.559 22.632 -8.490 1.00 97.81 412 PHE A O 1
ATOM 3308 N N . TYR A 1 413 ? 22.308 20.962 -9.961 1.00 97.88 413 TYR A N 1
ATOM 3309 C CA . TYR A 1 413 ? 22.858 19.935 -9.076 1.00 97.88 413 TYR A CA 1
ATOM 3310 C C . TYR A 1 413 ? 24.298 20.265 -8.655 1.00 97.88 413 TYR A C 1
ATOM 3312 O O . TYR A 1 413 ? 24.612 20.228 -7.466 1.00 97.88 413 TYR A O 1
ATOM 3320 N N . ASN A 1 414 ? 25.163 20.609 -9.612 1.00 98.06 414 ASN A N 1
ATOM 3321 C CA . ASN A 1 414 ? 26.573 20.890 -9.361 1.00 98.06 414 ASN A CA 1
ATOM 3322 C C . ASN A 1 414 ? 26.752 22.150 -8.503 1.00 98.06 414 ASN A C 1
ATOM 3324 O O . ASN A 1 414 ? 27.602 22.160 -7.612 1.00 98.06 414 ASN A O 1
ATOM 3328 N N . GLU A 1 415 ? 25.929 23.182 -8.709 1.00 97.00 415 GLU A N 1
ATOM 3329 C CA . GLU A 1 415 ? 25.895 24.362 -7.841 1.00 97.00 415 GLU A CA 1
ATOM 3330 C C . GLU A 1 415 ? 25.514 24.009 -6.397 1.00 97.00 415 GLU A C 1
ATOM 3332 O O . GLU A 1 415 ? 26.167 24.464 -5.455 1.00 97.00 415 GLU A O 1
ATOM 3337 N N . GLU A 1 416 ? 24.461 23.210 -6.201 1.00 96.75 416 GLU A N 1
ATOM 3338 C CA . GLU A 1 416 ? 24.027 22.788 -4.865 1.00 96.75 416 GLU A CA 1
ATOM 3339 C C . GLU A 1 416 ? 25.066 21.875 -4.199 1.00 96.75 416 GLU A C 1
ATOM 3341 O O . GLU A 1 416 ? 25.342 22.039 -3.011 1.00 96.75 416 GLU A O 1
ATOM 3346 N N . ARG A 1 417 ? 25.712 20.985 -4.966 1.00 96.50 417 ARG A N 1
ATOM 3347 C CA . ARG A 1 417 ? 26.832 20.145 -4.510 1.00 96.50 417 ARG A CA 1
ATOM 3348 C C . ARG A 1 417 ? 27.985 20.986 -3.977 1.00 96.50 417 ARG A C 1
ATOM 3350 O O . ARG A 1 417 ? 28.471 20.710 -2.882 1.00 96.50 417 ARG A O 1
ATOM 3357 N N . ILE A 1 418 ? 28.415 22.006 -4.723 1.00 96.44 418 ILE A N 1
ATOM 3358 C CA . ILE A 1 418 ? 29.520 22.886 -4.313 1.00 96.44 418 ILE A CA 1
ATOM 3359 C C . ILE A 1 418 ? 29.163 23.615 -3.014 1.00 96.44 418 ILE A C 1
ATOM 3361 O O . ILE A 1 418 ? 29.975 23.638 -2.090 1.00 96.44 418 ILE A O 1
ATOM 3365 N N . LYS A 1 419 ? 27.950 24.176 -2.911 1.00 95.38 419 LYS A N 1
ATOM 3366 C CA . LYS A 1 419 ? 27.500 24.892 -1.703 1.00 95.38 419 LYS A CA 1
ATOM 3367 C C . LYS A 1 419 ? 27.436 23.973 -0.486 1.00 95.38 419 LYS A C 1
ATOM 3369 O O . LYS A 1 419 ? 27.975 24.334 0.554 1.00 95.38 419 LYS A O 1
ATOM 3374 N N . ALA A 1 420 ? 26.844 22.788 -0.633 1.00 93.44 420 ALA A N 1
ATOM 3375 C CA . ALA A 1 420 ? 26.721 21.807 0.443 1.00 93.44 420 ALA A CA 1
ATOM 3376 C C . ALA A 1 420 ? 28.082 21.303 0.948 1.00 93.44 420 ALA A C 1
ATOM 3378 O O . ALA A 1 420 ? 28.248 21.099 2.143 1.00 93.44 420 ALA A O 1
ATOM 3379 N N . ASN A 1 421 ? 29.072 21.152 0.061 1.00 90.06 421 ASN A N 1
ATOM 3380 C CA . ASN A 1 421 ? 30.426 20.734 0.444 1.00 90.06 421 ASN A CA 1
ATOM 3381 C C . ASN A 1 421 ? 31.307 21.887 0.963 1.00 90.06 421 ASN A C 1
ATOM 3383 O O . ASN A 1 421 ? 32.362 21.631 1.535 1.00 90.06 421 ASN A O 1
ATOM 3387 N N . SER A 1 422 ? 30.903 23.146 0.758 1.00 92.12 422 SER A N 1
ATOM 3388 C CA . SER A 1 422 ? 31.676 24.324 1.186 1.00 92.12 422 SER A CA 1
ATOM 3389 C C . SER A 1 422 ? 31.141 24.980 2.463 1.00 92.12 422 SER A C 1
ATOM 3391 O O . SER A 1 422 ? 31.835 25.804 3.056 1.00 92.12 422 SER A O 1
ATOM 3393 N N . ILE A 1 423 ? 29.899 24.686 2.859 1.00 90.69 423 ILE A N 1
ATOM 3394 C CA . ILE A 1 423 ? 29.194 25.342 3.966 1.00 90.69 423 ILE A CA 1
ATOM 3395 C C . ILE A 1 423 ? 28.485 24.266 4.801 1.00 90.69 423 ILE A C 1
ATOM 3397 O O . ILE A 1 423 ? 27.437 23.767 4.400 1.00 90.69 423 ILE A O 1
ATOM 3401 N N . ASP A 1 424 ? 29.010 23.973 5.992 1.00 84.44 424 ASP A N 1
ATOM 3402 C CA . ASP A 1 424 ? 28.505 22.901 6.873 1.00 84.44 424 ASP A CA 1
ATOM 3403 C C . ASP A 1 424 ? 27.015 23.030 7.245 1.00 84.44 424 ASP A C 1
ATOM 3405 O O . ASP A 1 424 ? 26.348 22.038 7.525 1.00 84.44 424 ASP A O 1
ATOM 3409 N N . THR A 1 425 ? 26.475 24.252 7.263 1.00 89.06 425 THR A N 1
ATOM 3410 C CA . THR A 1 425 ? 25.077 24.538 7.630 1.00 89.06 425 THR A CA 1
ATOM 3411 C C . THR A 1 425 ? 24.153 24.723 6.427 1.00 89.06 425 THR A C 1
ATOM 3413 O O . THR A 1 425 ? 23.003 25.132 6.595 1.00 89.06 425 THR A O 1
ATOM 3416 N N . TYR A 1 426 ? 24.637 24.478 5.207 1.00 90.06 426 TYR A N 1
ATOM 3417 C CA . TYR A 1 426 ? 23.839 24.691 4.008 1.00 90.06 426 TYR A CA 1
ATOM 3418 C C . TYR A 1 426 ? 22.786 23.600 3.828 1.00 90.06 426 TYR A C 1
ATOM 3420 O O . TYR A 1 426 ? 23.095 22.420 3.676 1.00 90.06 426 TYR A O 1
ATOM 3428 N N . GLU A 1 427 ? 21.527 24.019 3.761 1.00 90.56 427 GLU A N 1
ATOM 3429 C CA . GLU A 1 427 ? 20.426 23.158 3.348 1.00 90.56 427 GLU A CA 1
ATOM 3430 C C . GLU A 1 427 ? 20.206 23.281 1.839 1.00 90.56 427 GLU A C 1
ATOM 3432 O O . GLU A 1 427 ? 19.945 24.368 1.314 1.00 90.56 427 GLU A O 1
ATOM 3437 N N . ILE A 1 428 ? 20.288 22.147 1.138 1.00 91.94 428 ILE A N 1
ATOM 3438 C CA . ILE A 1 428 ? 20.050 22.096 -0.305 1.00 91.94 428 ILE A CA 1
ATOM 3439 C C . ILE A 1 428 ? 18.627 22.526 -0.661 1.00 91.94 428 ILE A C 1
ATOM 3441 O O . ILE A 1 428 ? 17.653 22.271 0.057 1.00 91.94 428 ILE A O 1
ATOM 3445 N N . LYS A 1 429 ? 18.489 23.150 -1.828 1.00 92.19 429 LYS A N 1
ATOM 3446 C CA . LYS A 1 429 ? 17.200 23.636 -2.312 1.00 92.19 429 LYS A CA 1
ATOM 3447 C C . LYS A 1 429 ? 16.415 22.538 -3.020 1.00 92.19 429 LYS A C 1
ATOM 3449 O O . LYS A 1 429 ? 16.856 21.938 -4.002 1.00 92.19 429 LYS A O 1
ATOM 3454 N N . TYR A 1 430 ? 15.181 22.341 -2.570 1.00 88.44 430 TYR A N 1
ATOM 3455 C CA . TYR A 1 430 ? 14.219 21.439 -3.197 1.00 88.44 430 TYR A CA 1
ATOM 3456 C C . TYR A 1 430 ? 13.310 22.214 -4.162 1.00 88.44 430 TYR A C 1
ATOM 3458 O O . TYR A 1 430 ? 12.189 22.581 -3.814 1.00 88.44 430 TYR A O 1
ATOM 3466 N N . ASP A 1 431 ? 13.792 22.459 -5.384 1.00 88.06 431 ASP A N 1
ATOM 3467 C CA . ASP A 1 431 ? 13.026 23.110 -6.457 1.00 88.06 431 ASP A CA 1
ATOM 3468 C C . ASP A 1 431 ? 12.740 22.126 -7.601 1.00 88.06 431 ASP A C 1
ATOM 3470 O O . ASP A 1 431 ? 13.607 21.821 -8.420 1.00 88.06 431 ASP A O 1
ATOM 3474 N N . ALA A 1 432 ? 11.493 21.649 -7.676 1.00 86.81 432 ALA A N 1
ATOM 3475 C CA . ALA A 1 432 ? 11.056 20.684 -8.689 1.00 86.81 432 ALA A CA 1
ATOM 3476 C C . ALA A 1 432 ? 11.108 21.223 -10.133 1.00 86.81 432 ALA A C 1
ATOM 3478 O O . ALA A 1 432 ? 11.082 20.428 -11.076 1.00 86.81 432 ALA A O 1
ATOM 3479 N N . THR A 1 433 ? 11.186 22.546 -10.323 1.00 90.88 433 THR A N 1
ATOM 3480 C CA . THR A 1 433 ? 11.346 23.179 -11.645 1.00 90.88 433 THR A CA 1
ATOM 3481 C C . THR A 1 433 ? 12.792 23.175 -12.139 1.00 90.88 433 THR A C 1
ATOM 3483 O O . THR A 1 433 ? 13.038 23.457 -13.311 1.00 90.88 433 THR A O 1
ATOM 3486 N N . LYS A 1 434 ? 13.740 22.851 -11.252 1.00 93.62 434 LYS A N 1
ATOM 3487 C CA . LYS A 1 434 ? 15.172 22.751 -11.549 1.00 93.62 434 LYS A CA 1
ATOM 3488 C C . LYS A 1 434 ? 15.677 21.319 -11.483 1.00 93.62 434 LYS A C 1
ATOM 3490 O O . LYS A 1 434 ? 16.482 20.917 -12.316 1.00 93.62 434 LYS A O 1
ATOM 3495 N N . ILE A 1 435 ? 15.215 20.558 -10.492 1.00 93.88 435 ILE A N 1
ATOM 3496 C CA . ILE A 1 435 ? 15.670 19.195 -10.249 1.00 93.88 435 ILE A CA 1
ATOM 3497 C C . ILE A 1 435 ? 14.617 18.369 -9.512 1.00 93.88 435 ILE A C 1
ATOM 3499 O O . ILE A 1 435 ? 13.928 18.830 -8.598 1.00 93.88 435 ILE A O 1
ATOM 3503 N N . VAL A 1 436 ? 14.538 17.090 -9.864 1.00 92.75 436 VAL A N 1
ATOM 3504 C CA . VAL A 1 436 ? 13.876 16.086 -9.029 1.00 92.75 436 VAL A CA 1
ATOM 3505 C C . VAL A 1 436 ? 14.958 15.329 -8.276 1.00 92.75 436 VAL A C 1
ATOM 3507 O O . VAL A 1 436 ? 15.722 14.560 -8.865 1.00 92.75 436 VAL A O 1
ATOM 3510 N N . TRP A 1 437 ? 15.029 15.562 -6.969 1.00 93.00 437 TRP A N 1
ATOM 3511 C CA . TRP A 1 437 ? 15.984 14.880 -6.111 1.00 93.00 437 TRP A CA 1
ATOM 3512 C C . TRP A 1 437 ? 15.607 13.401 -5.979 1.00 93.00 437 TRP A C 1
ATOM 3514 O O . TRP A 1 437 ? 14.439 13.023 -5.896 1.00 93.00 437 TRP A O 1
ATOM 3524 N N . THR A 1 438 ? 16.625 12.548 -5.958 1.00 92.31 438 THR A N 1
ATOM 3525 C CA . THR A 1 438 ? 16.503 11.099 -5.756 1.00 92.31 438 THR A CA 1
ATOM 3526 C C . THR A 1 438 ? 17.502 10.668 -4.688 1.00 92.31 438 THR A C 1
ATOM 3528 O O . THR A 1 438 ? 18.473 11.381 -4.448 1.00 92.31 438 THR A O 1
ATOM 3531 N N . ASP A 1 439 ? 17.309 9.508 -4.053 1.00 89.38 439 ASP A N 1
ATOM 3532 C CA . ASP A 1 439 ? 18.289 8.952 -3.104 1.00 89.38 439 ASP A CA 1
ATOM 3533 C C . ASP A 1 439 ? 19.680 8.827 -3.733 1.00 89.38 439 ASP A C 1
ATOM 3535 O O . ASP A 1 439 ? 20.677 9.075 -3.062 1.00 89.38 439 ASP A O 1
ATOM 3539 N N . MET A 1 440 ? 19.746 8.507 -5.030 1.00 94.06 440 MET A N 1
ATOM 3540 C CA . MET A 1 440 ? 20.997 8.468 -5.778 1.00 94.06 440 MET A CA 1
ATOM 3541 C C . MET A 1 440 ? 21.648 9.851 -5.868 1.00 94.06 440 MET A C 1
ATOM 3543 O O . MET A 1 440 ? 22.808 9.982 -5.508 1.00 94.06 440 MET A O 1
ATOM 3547 N N . PHE A 1 441 ? 20.906 10.888 -6.273 1.00 94.75 441 PHE A N 1
ATOM 3548 C CA . PHE A 1 441 ? 21.450 12.250 -6.365 1.00 94.75 441 PHE A CA 1
ATOM 3549 C C . PHE A 1 441 ? 21.880 12.799 -5.003 1.00 94.75 441 PHE A C 1
ATOM 3551 O O . PHE A 1 441 ? 22.935 13.410 -4.906 1.00 94.75 441 PHE A O 1
ATOM 3558 N N . ILE A 1 442 ? 21.110 12.547 -3.941 1.00 93.31 442 ILE A N 1
ATOM 3559 C CA . ILE A 1 442 ? 21.495 12.954 -2.582 1.00 93.31 442 ILE A CA 1
ATOM 3560 C C . ILE A 1 442 ? 22.775 12.233 -2.144 1.00 93.31 442 ILE A C 1
ATOM 3562 O O . ILE A 1 442 ? 23.673 12.853 -1.582 1.00 93.31 442 ILE A O 1
ATOM 3566 N N . LYS A 1 443 ? 22.896 10.933 -2.435 1.00 93.94 443 LYS A N 1
ATOM 3567 C CA . LYS A 1 443 ? 24.110 10.166 -2.137 1.00 93.94 443 LYS A CA 1
ATOM 3568 C C . LYS A 1 443 ? 25.324 10.693 -2.910 1.00 93.94 443 LYS A C 1
ATOM 3570 O O . LYS A 1 443 ? 26.366 10.894 -2.299 1.00 93.94 443 LYS A O 1
ATOM 3575 N N . SER A 1 444 ? 25.187 10.933 -4.211 1.00 95.31 444 SER A N 1
ATOM 3576 C CA . SER A 1 444 ? 26.251 11.491 -5.052 1.00 95.31 444 SER A CA 1
ATOM 3577 C C . SER A 1 444 ? 26.677 12.883 -4.585 1.00 95.31 444 SER A C 1
ATOM 3579 O O . SER A 1 444 ? 27.872 13.161 -4.503 1.00 95.31 444 SER A O 1
ATOM 3581 N N . LEU A 1 445 ? 25.726 13.724 -4.167 1.00 94.81 445 LEU A N 1
ATOM 3582 C CA . LEU A 1 445 ? 26.010 15.049 -3.617 1.00 94.81 445 LEU A CA 1
ATOM 3583 C C . LEU A 1 445 ? 26.837 14.958 -2.328 1.00 94.81 445 LEU A C 1
ATOM 3585 O O . LEU A 1 445 ? 27.834 15.668 -2.192 1.00 94.81 445 LEU A O 1
ATOM 3589 N N . ASN A 1 446 ? 26.467 14.044 -1.425 1.00 92.38 446 ASN A N 1
ATOM 3590 C CA . ASN A 1 446 ? 27.200 13.783 -0.181 1.00 92.38 446 ASN A CA 1
ATOM 3591 C C . ASN A 1 446 ? 28.600 13.197 -0.427 1.00 92.38 446 ASN A C 1
ATOM 3593 O O . ASN A 1 446 ? 29.499 13.388 0.385 1.00 92.38 446 ASN A O 1
ATOM 3597 N N . ASN A 1 447 ? 28.790 12.495 -1.545 1.00 94.81 447 ASN A N 1
ATOM 3598 C CA . ASN A 1 447 ? 30.088 11.988 -1.993 1.00 94.81 447 ASN A CA 1
ATOM 3599 C C . ASN A 1 447 ? 30.894 13.021 -2.805 1.00 94.81 447 ASN A C 1
ATOM 3601 O O . ASN A 1 447 ? 31.980 12.703 -3.286 1.00 94.81 447 ASN A O 1
ATOM 3605 N N . ASN A 1 448 ? 30.365 14.235 -2.984 1.00 95.62 448 ASN A N 1
ATOM 3606 C CA . ASN A 1 448 ? 30.929 15.286 -3.827 1.00 95.62 448 ASN A CA 1
ATOM 3607 C C . ASN A 1 448 ? 31.162 14.861 -5.296 1.00 95.62 448 ASN A C 1
ATOM 3609 O O . ASN A 1 448 ? 32.083 15.337 -5.960 1.00 95.62 448 ASN A O 1
ATOM 3613 N N . GLU A 1 449 ? 30.307 13.992 -5.836 1.00 96.44 449 GLU A N 1
ATOM 3614 C CA . GLU A 1 449 ? 30.378 13.517 -7.223 1.00 96.44 449 GLU A CA 1
ATOM 3615 C C . GLU A 1 449 ? 29.834 14.578 -8.192 1.00 96.44 449 GLU A C 1
ATOM 3617 O O . GLU A 1 449 ? 28.699 15.039 -8.044 1.00 96.44 449 GLU A O 1
ATOM 3622 N N . GLU A 1 450 ? 30.646 14.967 -9.180 1.00 97.19 450 GLU A N 1
ATOM 3623 C CA . GLU A 1 450 ? 30.259 15.885 -10.258 1.00 97.19 450 GLU A CA 1
ATOM 3624 C C . GLU A 1 450 ? 29.551 15.146 -11.389 1.00 97.19 450 GLU A C 1
ATOM 3626 O O . GLU A 1 450 ? 29.960 14.045 -11.764 1.00 97.19 450 GLU A O 1
ATOM 3631 N N . PHE A 1 451 ? 28.550 15.787 -11.989 1.00 97.38 451 PHE A N 1
ATOM 3632 C CA . PHE A 1 451 ? 27.946 15.296 -13.222 1.00 97.38 451 PHE A CA 1
ATOM 3633 C C . PHE A 1 451 ? 28.263 16.206 -14.404 1.00 97.38 451 PHE A C 1
ATOM 3635 O O . PHE A 1 451 ? 28.254 17.429 -14.287 1.00 97.38 451 PHE A O 1
ATOM 3642 N N . THR A 1 452 ? 28.487 15.596 -15.565 1.00 97.00 452 THR A N 1
ATOM 3643 C CA . THR A 1 452 ? 28.651 16.270 -16.856 1.00 97.00 452 THR A CA 1
ATOM 3644 C C . THR A 1 452 ? 27.772 15.586 -17.896 1.00 97.00 452 THR A C 1
ATOM 3646 O O . THR A 1 452 ? 27.548 14.376 -17.830 1.00 97.00 452 THR A O 1
ATOM 3649 N N . LEU A 1 453 ? 27.226 16.350 -18.843 1.00 96.44 453 LEU A N 1
ATOM 3650 C CA . LEU A 1 453 ? 26.352 15.798 -19.875 1.00 96.44 453 LEU A CA 1
ATOM 3651 C C . LEU A 1 453 ? 27.171 15.122 -20.980 1.00 96.44 453 LEU A C 1
ATOM 3653 O O . LEU A 1 453 ? 27.986 15.771 -21.635 1.00 96.44 453 LEU A O 1
ATOM 3657 N N . ASN A 1 454 ? 26.900 13.844 -21.246 1.00 94.62 454 ASN A N 1
ATOM 3658 C CA . ASN A 1 454 ? 27.441 13.143 -22.406 1.00 94.62 454 ASN A CA 1
ATOM 3659 C C . ASN A 1 454 ? 26.412 13.120 -23.551 1.00 94.62 454 ASN A C 1
ATOM 3661 O O . ASN A 1 454 ? 25.430 12.374 -23.528 1.00 94.62 454 ASN A O 1
ATOM 3665 N N . ILE A 1 455 ? 26.668 13.916 -24.592 1.00 92.50 455 ILE A N 1
ATOM 3666 C CA . ILE A 1 455 ? 25.795 14.057 -25.772 1.00 92.50 455 ILE A CA 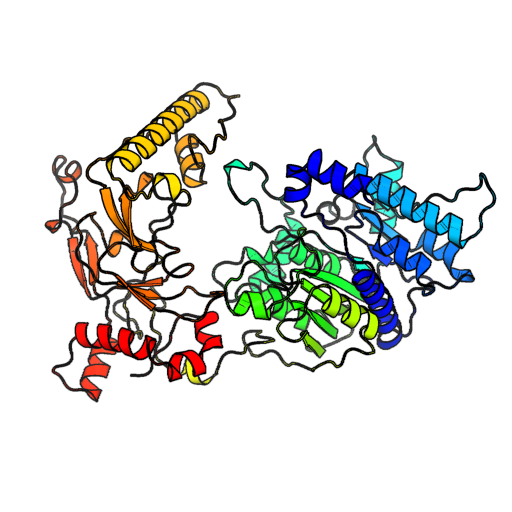1
ATOM 3667 C C . ILE A 1 455 ? 25.663 12.772 -26.605 1.00 92.50 455 ILE A C 1
ATOM 3669 O O . ILE A 1 455 ? 24.699 12.627 -27.360 1.00 92.50 455 ILE A O 1
ATOM 3673 N N . ASN A 1 456 ? 26.588 11.819 -26.452 1.00 92.12 456 ASN A N 1
ATOM 3674 C CA . ASN A 1 456 ? 26.536 10.527 -27.140 1.00 92.12 456 ASN A CA 1
ATOM 3675 C C . ASN A 1 456 ? 25.568 9.543 -26.466 1.00 92.12 456 ASN A C 1
ATOM 3677 O O . ASN A 1 456 ? 25.264 8.504 -27.038 1.00 92.12 456 ASN A O 1
ATOM 3681 N N . GLN A 1 457 ? 25.043 9.862 -25.277 1.00 94.88 457 GLN A N 1
ATOM 3682 C CA . GLN A 1 457 ? 24.149 8.976 -24.520 1.00 94.88 457 GLN A CA 1
ATOM 3683 C C . GLN A 1 457 ? 22.660 9.169 -24.852 1.00 94.88 457 GLN A C 1
ATOM 3685 O O . GLN A 1 457 ? 21.796 8.625 -24.169 1.00 94.88 457 GLN A O 1
ATOM 3690 N N . PHE A 1 458 ? 22.318 9.940 -25.885 1.00 96.56 458 PHE A N 1
ATOM 3691 C CA . PHE A 1 458 ? 20.928 10.149 -26.292 1.00 96.56 458 PHE A CA 1
ATOM 3692 C C . PHE A 1 458 ? 20.476 9.070 -27.277 1.00 96.56 458 PHE A C 1
ATOM 3694 O O . PHE A 1 458 ? 21.091 8.881 -28.323 1.00 96.56 458 PHE A O 1
ATOM 3701 N N . THR A 1 459 ? 19.357 8.413 -26.979 1.00 96.38 459 THR A N 1
ATOM 3702 C CA . THR A 1 459 ? 18.761 7.377 -27.835 1.00 96.38 459 THR A CA 1
ATOM 3703 C C . THR A 1 459 ? 17.244 7.509 -27.918 1.00 96.38 459 THR A C 1
ATOM 3705 O O . THR A 1 459 ? 16.635 8.369 -27.282 1.00 96.38 459 THR A O 1
ATOM 3708 N N . THR A 1 460 ? 16.621 6.656 -28.723 1.00 96.94 460 THR A N 1
ATOM 3709 C CA . THR A 1 460 ? 15.173 6.479 -28.758 1.00 96.94 460 THR A CA 1
ATOM 3710 C C . THR A 1 460 ? 14.771 5.368 -27.793 1.00 96.94 460 THR A C 1
ATOM 3712 O O . THR A 1 460 ? 15.312 4.267 -27.834 1.00 96.94 460 THR A O 1
ATOM 3715 N N . SER A 1 461 ? 13.789 5.643 -26.942 1.00 97.38 461 SER A N 1
ATOM 3716 C CA . SER A 1 461 ? 13.247 4.695 -25.968 1.00 97.38 461 SER A CA 1
ATOM 3717 C C . SER A 1 461 ? 11.738 4.563 -26.133 1.00 97.38 461 SER A C 1
ATOM 3719 O O . SER A 1 461 ? 11.044 5.533 -26.466 1.00 97.38 461 SER A O 1
ATOM 3721 N N . LEU A 1 462 ? 11.212 3.363 -25.895 1.00 97.56 462 LEU A N 1
ATOM 3722 C CA . LEU A 1 462 ? 9.778 3.111 -25.894 1.00 97.56 462 LEU A CA 1
ATOM 3723 C C . LEU A 1 462 ? 9.200 3.521 -24.535 1.00 97.56 462 LEU A C 1
ATOM 3725 O O . LEU A 1 462 ? 9.125 2.724 -23.596 1.00 97.56 462 LEU A O 1
ATOM 3729 N N . TYR A 1 463 ? 8.795 4.790 -24.444 1.00 97.56 463 TYR A N 1
ATOM 3730 C CA . TYR A 1 463 ? 8.286 5.378 -23.208 1.00 97.56 463 TYR A CA 1
ATOM 3731 C C . TYR A 1 463 ? 6.910 4.811 -22.844 1.00 97.56 463 TYR A C 1
ATOM 3733 O O . TYR A 1 463 ? 6.679 4.383 -21.716 1.00 97.56 463 TYR A O 1
ATOM 3741 N N . ARG A 1 464 ? 5.974 4.751 -23.795 1.00 96.56 464 ARG A N 1
ATOM 3742 C CA . ARG A 1 464 ? 4.633 4.161 -23.607 1.00 96.56 464 ARG A CA 1
ATOM 3743 C C . ARG A 1 464 ? 4.270 3.301 -24.822 1.00 96.56 464 ARG A C 1
ATOM 3745 O O . ARG A 1 464 ? 4.964 3.388 -25.836 1.00 96.56 464 ARG A O 1
ATOM 3752 N N . PRO A 1 465 ? 3.219 2.459 -24.758 1.00 96.50 465 PRO A N 1
ATOM 3753 C CA . PRO A 1 465 ? 2.871 1.584 -25.871 1.00 96.50 465 PRO A CA 1
ATOM 3754 C C . PRO A 1 465 ? 2.691 2.392 -27.156 1.00 96.50 465 PRO A C 1
ATOM 3756 O O . PRO A 1 465 ? 1.901 3.335 -27.188 1.00 96.50 465 PRO A O 1
ATOM 3759 N N . PHE A 1 466 ? 3.459 2.032 -28.188 1.00 96.88 466 PHE A N 1
ATOM 3760 C CA . PHE A 1 466 ? 3.471 2.692 -29.500 1.00 96.88 466 PHE A CA 1
ATOM 3761 C C . PHE A 1 466 ? 3.902 4.170 -29.490 1.00 96.88 466 PHE A C 1
ATOM 3763 O O . PHE A 1 466 ? 3.681 4.884 -30.466 1.00 96.88 466 PHE A O 1
ATOM 3770 N N . PHE A 1 467 ? 4.541 4.635 -28.414 1.00 97.62 467 PHE A N 1
ATOM 3771 C CA . PHE A 1 467 ? 4.994 6.015 -28.267 1.00 97.62 467 PHE A CA 1
ATOM 3772 C C . PHE A 1 467 ? 6.465 6.061 -27.845 1.00 97.62 467 PHE A C 1
ATOM 3774 O O . PHE A 1 467 ? 6.808 5.898 -26.669 1.00 97.62 467 PHE A O 1
ATOM 3781 N N . LYS A 1 468 ? 7.332 6.266 -28.842 1.00 97.31 468 LYS A N 1
ATOM 3782 C CA . LYS A 1 468 ? 8.777 6.432 -28.668 1.00 97.31 468 LYS A CA 1
ATOM 3783 C C . LYS A 1 468 ? 9.112 7.893 -28.339 1.00 97.31 468 LYS A C 1
ATOM 3785 O O . LYS A 1 468 ? 8.490 8.810 -28.875 1.00 97.31 468 LYS A O 1
ATOM 3790 N N . GLN A 1 469 ? 10.095 8.106 -27.470 1.00 98.00 469 GLN A N 1
ATOM 3791 C CA . GLN A 1 469 ? 10.640 9.425 -27.132 1.00 98.00 469 GLN A CA 1
ATOM 3792 C C . GLN A 1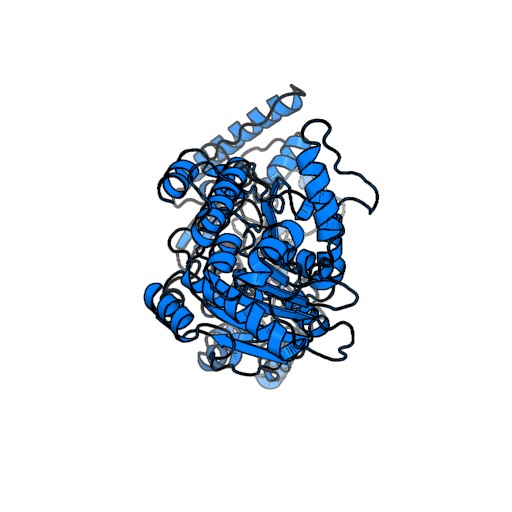 469 ? 12.168 9.403 -27.164 1.00 98.00 469 GLN A C 1
ATOM 3794 O O . GLN A 1 469 ? 12.782 8.339 -27.073 1.00 98.00 469 GLN A O 1
ATOM 3799 N N . VAL A 1 470 ? 12.776 10.585 -27.266 1.00 98.25 470 VAL A N 1
ATOM 3800 C CA . VAL A 1 470 ? 14.208 10.756 -27.011 1.00 98.25 470 VAL A CA 1
ATOM 3801 C C . VAL A 1 470 ? 14.447 10.556 -25.518 1.00 98.25 470 VAL A C 1
ATOM 3803 O O . VAL A 1 470 ? 13.669 11.037 -24.692 1.00 98.25 470 VAL A O 1
ATOM 3806 N N . PHE A 1 471 ? 15.509 9.838 -25.184 1.00 98.12 471 PHE A N 1
ATOM 3807 C CA . PHE A 1 471 ? 15.872 9.435 -23.836 1.00 98.12 471 PHE A CA 1
ATOM 3808 C C . PHE A 1 471 ? 17.372 9.620 -23.616 1.00 98.12 471 PHE A C 1
ATOM 3810 O O . PHE A 1 471 ? 18.176 9.233 -24.464 1.00 98.12 471 PHE A O 1
ATOM 3817 N N . CYS A 1 472 ? 17.752 10.188 -22.473 1.00 97.75 472 CYS A N 1
ATOM 3818 C CA . CYS A 1 472 ? 19.149 10.239 -22.056 1.00 97.75 472 CYS A CA 1
ATOM 3819 C C . CYS A 1 472 ? 19.510 8.957 -21.299 1.00 97.75 472 CYS A C 1
ATOM 3821 O O . CYS A 1 472 ? 19.133 8.768 -20.142 1.00 97.75 472 CYS A O 1
ATOM 3823 N N . TYR A 1 473 ? 20.257 8.075 -21.959 1.00 96.81 473 TYR A N 1
ATOM 3824 C CA . TYR A 1 473 ? 20.699 6.792 -21.425 1.00 96.81 473 TYR A CA 1
ATOM 3825 C C . TYR A 1 473 ? 22.014 6.875 -20.626 1.00 96.81 473 TYR A C 1
ATOM 3827 O O . TYR A 1 473 ? 22.752 5.901 -20.492 1.00 96.81 473 TYR A O 1
ATOM 3835 N N . GLN A 1 474 ? 22.302 8.041 -20.049 1.00 96.00 474 GLN A N 1
ATOM 3836 C CA . GLN A 1 474 ? 23.477 8.245 -19.211 1.00 96.00 474 GLN A CA 1
ATOM 3837 C C . GLN A 1 474 ? 23.250 7.636 -17.819 1.00 96.00 474 GLN A C 1
ATOM 3839 O O . GLN A 1 474 ? 22.394 8.086 -17.053 1.00 96.00 474 GLN A O 1
ATOM 3844 N N . LYS A 1 475 ? 23.995 6.572 -17.506 1.00 93.81 475 LYS A N 1
ATOM 3845 C CA . LYS A 1 475 ? 23.742 5.664 -16.371 1.00 93.81 475 LYS A CA 1
ATOM 3846 C C . LYS A 1 475 ? 23.796 6.382 -15.024 1.00 93.81 475 LYS A C 1
ATOM 3848 O O . LYS A 1 475 ? 22.975 6.100 -14.157 1.00 93.81 475 LYS A O 1
ATOM 3853 N N . GLU A 1 476 ? 24.702 7.339 -14.886 1.00 94.12 476 GLU A N 1
ATOM 3854 C CA . GLU A 1 476 ? 24.935 8.155 -13.689 1.00 94.12 476 GLU A CA 1
ATOM 3855 C C . GLU A 1 476 ? 23.735 9.057 -13.370 1.00 94.12 476 GLU A C 1
ATOM 3857 O O . GLU A 1 476 ? 23.523 9.448 -12.226 1.00 94.12 476 GLU A O 1
ATOM 3862 N N . LEU A 1 477 ? 22.904 9.351 -14.374 1.00 96.12 477 LEU A N 1
ATOM 3863 C CA . LEU A 1 477 ? 21.694 10.156 -14.233 1.00 96.12 477 LEU A CA 1
ATOM 3864 C C . LEU A 1 477 ? 20.439 9.295 -14.058 1.00 96.12 477 LEU A C 1
ATOM 3866 O O . LEU A 1 477 ? 19.357 9.833 -13.823 1.00 96.12 477 LEU A O 1
ATOM 3870 N N . ILE A 1 478 ? 20.526 7.967 -14.136 1.00 96.38 478 ILE A N 1
ATOM 3871 C CA . ILE A 1 478 ? 19.368 7.068 -14.082 1.00 96.38 478 ILE A CA 1
ATOM 3872 C C . ILE A 1 478 ? 19.276 6.413 -12.709 1.00 96.38 478 ILE A C 1
ATOM 3874 O O . ILE A 1 478 ? 20.174 5.697 -12.285 1.00 96.38 478 ILE A O 1
ATOM 3878 N N . GLN A 1 479 ? 18.125 6.566 -12.052 1.00 95.88 479 GLN A N 1
ATOM 3879 C CA . GLN A 1 479 ? 17.912 6.029 -10.710 1.00 95.88 479 GLN A CA 1
ATOM 3880 C C . GLN A 1 479 ? 18.135 4.508 -10.638 1.00 95.88 479 GLN A C 1
ATOM 3882 O O . GLN A 1 479 ? 18.848 4.034 -9.754 1.00 95.88 479 GLN A O 1
ATOM 3887 N N . ARG A 1 480 ? 17.532 3.715 -11.534 1.00 96.12 480 ARG A N 1
ATOM 3888 C CA . ARG A 1 480 ? 17.824 2.278 -11.676 1.00 96.12 480 ARG A CA 1
ATOM 3889 C C . ARG A 1 480 ? 17.763 1.862 -13.146 1.00 96.12 480 ARG A C 1
ATOM 3891 O O . ARG A 1 480 ? 16.713 1.920 -13.781 1.00 96.12 480 ARG A O 1
ATOM 3898 N N . THR A 1 481 ? 18.880 1.359 -13.662 1.00 95.69 481 THR A N 1
ATOM 3899 C CA . THR A 1 481 ? 18.967 0.738 -14.996 1.00 95.69 481 THR A CA 1
ATOM 3900 C C . THR A 1 481 ? 18.560 -0.742 -14.988 1.00 95.69 481 THR A C 1
ATOM 3902 O O . THR A 1 481 ? 18.287 -1.321 -16.037 1.00 95.69 481 THR A O 1
ATOM 3905 N N . TYR A 1 482 ? 18.506 -1.373 -13.810 1.00 96.25 482 TYR A N 1
ATOM 3906 C CA . TYR A 1 482 ? 18.309 -2.816 -13.644 1.00 96.25 482 TYR A CA 1
ATOM 3907 C C . TYR A 1 482 ? 19.307 -3.631 -14.478 1.00 96.25 482 TYR A C 1
ATOM 3909 O O . TYR A 1 482 ? 20.507 -3.458 -14.311 1.00 96.25 482 TYR A O 1
ATOM 3917 N N . GLN A 1 483 ? 18.841 -4.561 -15.314 1.00 97.12 483 GLN A N 1
ATOM 3918 C CA . GLN A 1 483 ? 19.703 -5.323 -16.219 1.00 97.12 483 GLN A CA 1
ATOM 3919 C C . GLN A 1 483 ? 19.682 -4.750 -17.638 1.00 97.12 483 GLN A C 1
ATOM 3921 O O . GLN A 1 483 ? 20.243 -5.372 -18.531 1.00 97.12 483 GLN A O 1
ATOM 3926 N N . GLN A 1 484 ? 19.079 -3.575 -17.864 1.00 96.81 484 GLN A N 1
ATOM 3927 C CA . GLN A 1 484 ? 18.982 -2.990 -19.203 1.00 96.81 484 GLN A CA 1
ATOM 3928 C C . GLN A 1 484 ? 20.361 -2.724 -19.805 1.00 96.81 484 GLN A C 1
ATOM 3930 O O . GLN A 1 484 ? 20.518 -2.919 -20.994 1.00 96.81 484 GLN A O 1
ATOM 3935 N N . THR A 1 485 ? 21.388 -2.430 -19.003 1.00 95.38 485 THR A N 1
ATOM 3936 C CA . THR A 1 485 ? 22.775 -2.282 -19.492 1.00 95.38 485 THR A CA 1
ATOM 3937 C C . THR A 1 485 ? 23.406 -3.586 -19.982 1.00 95.38 485 THR A C 1
ATOM 3939 O O . THR A 1 485 ? 24.433 -3.553 -20.645 1.00 95.38 485 THR A O 1
ATOM 3942 N N . LYS A 1 486 ? 22.816 -4.740 -19.657 1.00 96.62 486 LYS A N 1
ATOM 3943 C CA . LYS A 1 486 ? 23.183 -6.043 -20.227 1.00 96.62 486 LYS A CA 1
ATOM 3944 C C . LYS A 1 486 ? 22.284 -6.443 -21.395 1.00 96.62 486 LYS A C 1
ATOM 3946 O O . LYS A 1 486 ? 22.590 -7.412 -22.074 1.00 96.62 486 LYS A O 1
ATOM 3951 N N . LEU A 1 487 ? 21.165 -5.754 -21.618 1.00 97.31 487 LEU A N 1
ATOM 3952 C CA . LEU A 1 487 ? 20.264 -6.011 -22.750 1.00 97.31 487 LEU A CA 1
ATOM 3953 C C . LEU A 1 487 ? 20.521 -5.033 -23.904 1.00 97.31 487 LEU A C 1
ATOM 3955 O O . LEU A 1 487 ? 20.447 -5.423 -25.061 1.00 97.31 487 LEU A O 1
ATOM 3959 N N . PHE A 1 488 ? 20.858 -3.796 -23.559 1.00 97.06 488 PHE A N 1
ATOM 3960 C CA . PHE A 1 488 ? 21.199 -2.673 -24.417 1.00 97.06 488 PHE A CA 1
ATOM 3961 C C . PHE A 1 488 ? 22.422 -1.974 -23.795 1.00 97.06 488 PHE A C 1
ATOM 3963 O O . PHE A 1 488 ? 22.263 -1.013 -23.047 1.00 97.06 488 PHE A O 1
ATOM 3970 N N . PRO A 1 489 ? 23.648 -2.496 -23.973 1.00 95.06 489 PRO A N 1
ATOM 3971 C CA . PRO A 1 489 ? 24.844 -1.910 -23.359 1.00 95.06 489 PRO A CA 1
ATOM 3972 C C . PRO A 1 489 ? 25.156 -0.488 -23.837 1.00 95.06 489 PRO A C 1
ATOM 3974 O O . PRO A 1 489 ? 25.724 0.295 -23.067 1.00 95.06 489 PRO A O 1
ATOM 3977 N N . LEU A 1 490 ? 24.752 -0.167 -25.068 1.00 94.00 490 LEU A N 1
ATOM 3978 C CA . LEU A 1 490 ? 24.978 1.098 -25.761 1.00 94.00 490 LEU A CA 1
ATOM 3979 C C . LEU A 1 490 ? 23.657 1.715 -26.264 1.00 94.00 490 LEU A C 1
ATOM 3981 O O . LEU A 1 490 ? 22.700 0.977 -26.516 1.00 94.00 490 LEU A O 1
ATOM 3985 N N . PRO A 1 491 ? 23.609 3.048 -26.461 1.00 92.81 491 PRO A N 1
ATOM 3986 C CA . PRO A 1 491 ? 22.476 3.767 -27.057 1.00 92.81 491 PRO A CA 1
ATOM 3987 C C . PRO A 1 491 ? 21.942 3.175 -28.371 1.00 92.81 491 PRO A C 1
ATOM 3989 O O . PRO A 1 491 ? 20.743 3.255 -28.624 1.00 92.81 491 PRO A O 1
ATOM 3992 N N . ASP A 1 492 ? 22.810 2.586 -29.188 1.00 90.50 492 ASP A N 1
ATOM 3993 C CA . ASP A 1 492 ? 22.548 2.024 -30.518 1.00 90.50 492 ASP A CA 1
ATOM 3994 C C . ASP A 1 492 ? 22.551 0.483 -30.538 1.00 90.50 492 ASP A C 1
ATOM 3996 O O . ASP A 1 492 ? 22.659 -0.128 -31.596 1.00 90.50 492 ASP A O 1
ATOM 4000 N N . SER A 1 493 ? 22.443 -0.167 -29.374 1.00 93.44 493 SER A N 1
ATOM 4001 C CA . SER A 1 493 ? 22.418 -1.633 -29.299 1.00 93.44 493 SER A CA 1
ATOM 4002 C C . SER A 1 493 ? 21.178 -2.235 -29.960 1.00 93.44 493 SER A C 1
ATOM 4004 O O . SER A 1 493 ? 20.054 -1.907 -29.583 1.00 93.44 493 SER A O 1
ATOM 4006 N N . ASP A 1 494 ? 21.383 -3.215 -30.840 1.00 93.94 494 ASP A N 1
ATOM 4007 C CA . ASP A 1 494 ? 20.299 -3.981 -31.457 1.00 93.94 494 ASP A CA 1
ATOM 4008 C C . ASP A 1 494 ? 19.843 -5.132 -30.552 1.00 93.94 494 ASP A C 1
ATOM 4010 O O . ASP A 1 494 ? 20.621 -6.029 -30.209 1.00 93.94 494 ASP A O 1
ATOM 4014 N N . ASN A 1 495 ? 18.568 -5.160 -30.165 1.00 97.62 495 ASN A N 1
ATOM 4015 C CA . ASN A 1 495 ? 17.987 -6.292 -29.443 1.00 97.62 495 ASN A CA 1
ATOM 4016 C C . ASN A 1 495 ? 16.461 -6.302 -29.567 1.00 97.62 495 ASN A C 1
ATOM 4018 O O . ASN A 1 495 ? 15.846 -5.274 -29.828 1.00 97.62 495 ASN A O 1
ATOM 4022 N N . LEU A 1 496 ? 15.843 -7.454 -29.308 1.00 98.44 496 LEU A N 1
ATOM 4023 C CA . LEU A 1 496 ? 14.395 -7.572 -29.152 1.00 98.44 496 LEU A CA 1
ATOM 4024 C C . LEU A 1 496 ? 14.066 -7.987 -27.723 1.00 98.44 496 LEU A C 1
ATOM 4026 O O . LEU A 1 496 ? 14.664 -8.917 -27.182 1.00 98.44 496 LEU A O 1
ATOM 4030 N N . VAL A 1 497 ? 13.086 -7.326 -27.112 1.00 98.44 497 VAL A N 1
ATOM 4031 C CA . VAL A 1 497 ? 12.610 -7.649 -25.763 1.00 98.44 497 VAL A CA 1
ATOM 4032 C C . VAL A 1 497 ? 11.090 -7.773 -25.737 1.00 98.44 497 VAL A C 1
ATOM 4034 O O . VAL A 1 497 ? 10.372 -6.896 -26.209 1.00 98.44 497 VAL A O 1
ATOM 4037 N N . ILE A 1 498 ? 10.576 -8.859 -25.162 1.00 98.69 498 ILE A N 1
ATOM 4038 C CA . ILE A 1 498 ? 9.150 -9.019 -24.863 1.00 98.69 498 ILE A CA 1
ATOM 4039 C C . ILE A 1 498 ? 8.876 -8.341 -23.523 1.00 98.69 498 ILE A C 1
ATOM 4041 O O . ILE A 1 498 ? 9.313 -8.820 -22.475 1.00 98.69 498 ILE A O 1
ATOM 4045 N N . CYS A 1 499 ? 8.152 -7.228 -23.551 1.00 98.19 499 CYS A N 1
ATOM 4046 C CA . CYS A 1 499 ? 7.745 -6.474 -22.373 1.00 98.19 499 CYS A CA 1
ATOM 4047 C C . CYS A 1 499 ? 6.351 -6.918 -21.931 1.00 98.19 499 CYS A C 1
ATOM 4049 O O . CYS A 1 499 ? 5.396 -6.819 -22.697 1.00 98.19 499 CYS A O 1
ATOM 4051 N N . LEU A 1 500 ? 6.211 -7.372 -20.691 1.00 96.62 500 LEU A N 1
ATOM 4052 C CA . LEU A 1 500 ? 4.939 -7.797 -20.111 1.00 96.62 500 LEU A CA 1
ATOM 4053 C C . LEU A 1 500 ? 4.576 -6.997 -18.865 1.00 96.62 500 LEU A C 1
ATOM 4055 O O . LEU A 1 500 ? 5.441 -6.403 -18.219 1.00 96.62 500 LEU A O 1
ATOM 4059 N N . SER A 1 501 ? 3.283 -7.006 -18.537 1.00 94.81 501 SER A N 1
ATOM 4060 C CA . SER A 1 501 ? 2.743 -6.371 -17.332 1.00 94.81 501 SER A CA 1
ATOM 4061 C C . SER A 1 501 ? 3.448 -6.871 -16.072 1.00 94.81 501 SER A C 1
ATOM 4063 O O . SER A 1 501 ? 3.568 -8.077 -15.863 1.00 94.81 501 SER A O 1
ATOM 4065 N N . GLY A 1 502 ? 3.898 -5.958 -15.216 1.00 91.75 502 GLY A N 1
ATOM 4066 C CA . GLY A 1 502 ? 4.522 -6.311 -13.946 1.00 91.75 502 GLY A CA 1
ATOM 4067 C C . GLY A 1 502 ? 3.555 -6.977 -12.961 1.00 91.75 502 GLY A C 1
ATOM 4068 O O . GLY A 1 502 ? 2.338 -6.792 -13.013 1.00 91.75 502 GLY A O 1
ATOM 4069 N N . ILE A 1 503 ? 4.121 -7.718 -12.006 1.00 90.44 503 ILE A N 1
ATOM 4070 C CA . ILE A 1 503 ? 3.369 -8.351 -10.917 1.00 90.44 503 ILE A CA 1
ATOM 4071 C C . ILE A 1 503 ? 2.590 -7.286 -10.127 1.00 90.44 503 ILE A C 1
ATOM 4073 O O . ILE A 1 503 ? 3.132 -6.252 -9.733 1.00 90.44 503 ILE A O 1
ATOM 4077 N N . GLY A 1 504 ? 1.319 -7.563 -9.852 1.00 85.44 504 GLY A N 1
ATOM 4078 C CA . GLY A 1 504 ? 0.405 -6.674 -9.138 1.00 85.44 504 GLY A CA 1
ATOM 4079 C C . GLY A 1 504 ? -0.262 -5.626 -10.025 1.00 85.44 504 GLY A C 1
ATOM 4080 O O . GLY A 1 504 ? -0.819 -4.668 -9.487 1.00 85.44 504 GLY A O 1
ATOM 4081 N N . ALA A 1 505 ? -0.205 -5.783 -11.354 1.00 86.06 505 ALA A N 1
ATOM 4082 C CA . ALA A 1 505 ? -0.894 -4.906 -12.291 1.00 86.06 505 ALA A CA 1
ATOM 4083 C C . ALA A 1 505 ? -2.370 -4.732 -11.927 1.00 86.06 505 ALA A C 1
ATOM 4085 O O . ALA A 1 505 ? -3.100 -5.681 -11.642 1.00 86.06 505 ALA A O 1
ATOM 4086 N N . SER A 1 506 ? -2.805 -3.472 -11.924 1.00 75.69 506 SER A N 1
ATOM 4087 C CA . SER A 1 506 ? -4.210 -3.112 -11.743 1.00 75.69 506 SER A CA 1
ATOM 4088 C C . SER A 1 506 ? -5.011 -3.206 -13.040 1.00 75.69 506 SER A C 1
ATOM 4090 O O . SER A 1 506 ? -6.220 -3.029 -13.013 1.00 75.69 506 SER A O 1
ATOM 4092 N N . LYS A 1 507 ? -4.353 -3.449 -14.174 1.00 84.19 507 LYS A N 1
ATOM 4093 C CA . LYS A 1 507 ? -4.984 -3.657 -15.478 1.00 84.19 507 LYS A CA 1
ATOM 4094 C C . LYS A 1 507 ? -4.798 -5.105 -15.903 1.00 84.19 507 LYS A C 1
ATOM 4096 O O . LYS A 1 507 ? -3.930 -5.796 -15.369 1.00 84.19 507 LYS A O 1
ATOM 4101 N N . ASP A 1 508 ? -5.584 -5.514 -16.888 1.00 88.06 508 ASP A N 1
ATOM 4102 C CA . ASP A 1 508 ? -5.470 -6.838 -17.482 1.00 88.06 508 ASP A CA 1
ATOM 4103 C C . ASP A 1 508 ? -4.063 -7.083 -18.027 1.00 88.06 508 ASP A C 1
ATOM 4105 O O . ASP A 1 508 ? -3.371 -6.164 -18.488 1.00 88.06 508 ASP A O 1
ATOM 4109 N N . PHE A 1 509 ? -3.651 -8.349 -17.974 1.00 94.19 509 PHE A N 1
ATOM 4110 C CA . PHE A 1 509 ? -2.353 -8.764 -18.473 1.00 94.19 509 PHE A CA 1
ATOM 4111 C C . PHE A 1 509 ? -2.203 -8.386 -19.950 1.00 94.19 509 PHE A C 1
ATOM 4113 O O . PHE A 1 509 ? -3.018 -8.738 -20.807 1.00 94.19 509 PHE A O 1
ATOM 4120 N N . SER A 1 510 ? -1.117 -7.686 -20.246 1.00 94.75 510 SER A N 1
ATOM 4121 C CA . SER A 1 510 ? -0.759 -7.248 -21.588 1.00 94.75 510 SER A CA 1
ATOM 4122 C C . SER A 1 510 ? 0.735 -7.415 -21.830 1.00 94.75 510 SER A C 1
ATOM 4124 O O . SER A 1 510 ? 1.542 -7.440 -20.894 1.00 94.75 510 SER A O 1
ATOM 4126 N N . VAL A 1 511 ? 1.083 -7.560 -23.107 1.00 97.06 511 VAL A N 1
ATOM 4127 C CA . VAL A 1 511 ? 2.439 -7.823 -23.579 1.00 97.06 511 VAL A CA 1
ATOM 4128 C C . VAL A 1 511 ? 2.686 -7.071 -24.890 1.00 97.06 511 VAL A C 1
ATOM 4130 O O . VAL A 1 511 ? 1.786 -6.948 -25.718 1.00 97.06 511 VAL A O 1
ATOM 4133 N N . LEU A 1 512 ? 3.896 -6.548 -25.068 1.00 98.25 512 LEU A N 1
ATOM 4134 C CA . LEU A 1 512 ? 4.342 -5.797 -26.240 1.00 98.25 512 LEU A CA 1
ATOM 4135 C C . LEU A 1 512 ? 5.827 -6.072 -26.474 1.00 98.25 512 LEU A C 1
ATOM 4137 O O . LEU A 1 512 ? 6.611 -6.028 -25.533 1.00 98.25 512 LEU A O 1
ATOM 4141 N N . ILE A 1 513 ? 6.220 -6.352 -27.712 1.00 98.25 513 ILE A N 1
ATOM 4142 C CA . ILE A 1 513 ? 7.633 -6.478 -28.076 1.00 98.25 513 ILE A CA 1
ATOM 4143 C C . ILE A 1 513 ? 8.230 -5.092 -28.364 1.00 98.25 513 ILE A C 1
ATOM 4145 O O . ILE A 1 513 ? 7.540 -4.220 -28.892 1.00 98.25 513 ILE A O 1
ATOM 4149 N N . SER A 1 514 ? 9.495 -4.881 -28.005 1.00 97.69 514 SER A N 1
ATOM 4150 C CA . SER A 1 514 ? 10.248 -3.651 -28.268 1.00 97.69 514 SER A CA 1
ATOM 4151 C C . SER A 1 514 ? 11.611 -3.974 -28.872 1.00 97.69 514 SER A C 1
ATOM 4153 O O . SER A 1 514 ? 12.278 -4.910 -28.437 1.00 97.69 514 SER A O 1
ATOM 4155 N N . ASP A 1 515 ? 12.011 -3.164 -29.845 1.00 97.50 515 ASP A N 1
ATOM 4156 C CA . ASP A 1 515 ? 13.344 -3.098 -30.457 1.00 97.50 515 ASP A CA 1
ATOM 4157 C C . ASP A 1 515 ? 14.240 -2.025 -29.811 1.00 97.50 515 ASP A C 1
ATOM 4159 O O . ASP A 1 515 ? 15.417 -1.904 -30.122 1.00 97.50 515 ASP A O 1
ATOM 4163 N N . THR A 1 516 ? 13.673 -1.225 -28.907 1.00 97.12 516 THR A N 1
ATOM 4164 C CA . THR A 1 516 ? 14.361 -0.146 -28.186 1.00 97.12 516 THR A CA 1
ATOM 4165 C C . THR A 1 516 ? 14.309 -0.364 -26.678 1.00 97.12 516 THR A C 1
ATOM 4167 O O . THR A 1 516 ? 13.503 -1.162 -26.184 1.00 97.12 516 THR A O 1
ATOM 4170 N N . ILE A 1 517 ? 15.110 0.403 -25.936 1.00 97.19 517 ILE A N 1
ATOM 4171 C CA . ILE A 1 517 ? 15.105 0.405 -24.469 1.00 97.19 517 ILE A CA 1
ATOM 4172 C C . ILE A 1 517 ? 13.681 0.706 -23.964 1.00 97.19 517 ILE A C 1
ATOM 4174 O O . ILE A 1 517 ? 13.094 1.704 -24.382 1.00 97.19 517 ILE A O 1
ATOM 4178 N N . PRO A 1 518 ? 13.093 -0.135 -23.097 1.00 97.62 518 PRO A N 1
ATOM 4179 C CA . PRO A 1 518 ? 11.765 0.105 -22.547 1.00 97.62 518 PRO A CA 1
ATOM 4180 C C . PRO A 1 518 ? 11.816 0.887 -21.227 1.00 97.62 518 PRO A C 1
ATOM 4182 O O . PRO A 1 518 ? 12.634 0.607 -20.342 1.00 97.62 518 PRO A O 1
ATOM 4185 N N . ASP A 1 519 ? 10.874 1.813 -21.052 1.00 97.94 519 ASP A N 1
ATOM 4186 C CA . ASP A 1 519 ? 10.616 2.457 -19.761 1.00 97.94 519 ASP A CA 1
ATOM 4187 C C . ASP A 1 519 ? 9.985 1.482 -18.748 1.00 97.94 519 ASP A C 1
ATOM 4189 O O . ASP A 1 519 ? 9.210 0.592 -19.113 1.00 97.94 519 ASP A O 1
ATOM 4193 N N . LEU A 1 520 ? 10.259 1.661 -17.450 1.00 96.88 520 LEU A N 1
ATOM 4194 C CA . LEU A 1 520 ? 9.668 0.847 -16.379 1.00 96.88 520 LEU A CA 1
ATOM 4195 C C . LEU A 1 520 ? 8.133 0.861 -16.424 1.00 96.88 520 LEU A C 1
ATOM 4197 O O . LEU A 1 520 ? 7.498 -0.152 -16.139 1.00 96.88 520 LEU A O 1
ATOM 4201 N N . GLN A 1 521 ? 7.513 1.987 -16.762 1.00 95.50 521 GLN A N 1
ATOM 4202 C CA . GLN A 1 521 ? 6.059 2.137 -16.807 1.00 95.50 521 GLN A CA 1
ATOM 4203 C C . GLN A 1 521 ? 5.468 1.917 -18.206 1.00 95.50 521 GLN A C 1
ATOM 4205 O O . GLN A 1 521 ? 4.287 2.211 -18.403 1.00 95.50 521 GLN A O 1
ATOM 4210 N N . LEU A 1 522 ? 6.232 1.345 -19.150 1.00 95.12 522 LEU A N 1
ATOM 4211 C CA . LEU A 1 522 ? 5.743 0.975 -20.484 1.00 95.12 522 LEU A CA 1
ATOM 4212 C C . LEU A 1 522 ? 4.446 0.152 -20.396 1.00 95.12 522 LEU A C 1
ATOM 4214 O O . LEU A 1 522 ? 3.436 0.512 -20.999 1.00 95.12 522 LEU A O 1
ATOM 4218 N N . ILE A 1 523 ? 4.455 -0.913 -19.588 1.00 92.69 523 ILE A N 1
ATOM 4219 C CA . ILE A 1 523 ? 3.267 -1.701 -19.231 1.00 92.69 523 ILE A CA 1
ATOM 4220 C C . ILE A 1 523 ? 3.332 -2.030 -17.732 1.00 92.69 523 ILE A C 1
ATOM 4222 O O . ILE A 1 523 ? 3.685 -3.140 -17.364 1.00 92.69 523 ILE A O 1
ATOM 4226 N N . PHE A 1 524 ? 3.027 -1.050 -16.869 1.00 90.19 524 PHE A N 1
ATOM 4227 C CA . PHE A 1 524 ? 2.947 -1.185 -15.398 1.00 90.19 524 PHE A CA 1
ATOM 4228 C C . PHE A 1 524 ? 4.114 -1.969 -14.767 1.00 90.19 524 PHE A C 1
ATOM 4230 O O . PHE A 1 524 ? 4.037 -3.186 -14.624 1.00 90.19 524 PHE A O 1
ATOM 4237 N N . ASN A 1 525 ? 5.182 -1.295 -14.330 1.00 92.38 525 ASN A N 1
ATOM 4238 C CA . ASN A 1 525 ? 6.377 -1.970 -13.785 1.00 92.38 525 ASN A CA 1
ATOM 4239 C C . ASN A 1 525 ? 6.871 -3.121 -14.695 1.00 92.38 525 ASN A C 1
ATOM 4241 O O . ASN A 1 525 ? 7.090 -4.245 -14.233 1.00 92.38 525 ASN A O 1
ATOM 4245 N N . GLY A 1 526 ? 6.958 -2.845 -15.997 1.00 93.56 526 GLY A N 1
ATOM 4246 C CA . GLY A 1 526 ? 7.097 -3.834 -17.056 1.00 93.56 526 GLY A CA 1
ATOM 4247 C C . GLY A 1 526 ? 8.347 -4.698 -16.914 1.00 93.56 526 GLY A C 1
ATOM 4248 O O . GLY A 1 526 ? 9.440 -4.206 -16.618 1.00 93.56 526 GLY A O 1
ATOM 4249 N N . GLN A 1 527 ? 8.175 -5.997 -17.150 1.00 96.25 527 GLN A N 1
ATOM 4250 C CA . GLN A 1 527 ? 9.244 -6.996 -17.155 1.00 96.25 527 GLN A CA 1
ATOM 4251 C C . GLN A 1 527 ? 9.600 -7.332 -18.601 1.00 96.25 527 GLN A C 1
ATOM 4253 O O . GLN A 1 527 ? 8.718 -7.583 -19.414 1.00 96.25 527 GLN A O 1
ATOM 4258 N N . CYS A 1 528 ? 10.885 -7.331 -18.914 1.00 98.00 528 CYS A N 1
ATOM 4259 C CA . CYS A 1 528 ? 11.438 -7.367 -20.259 1.00 98.00 528 CYS A CA 1
ATOM 4260 C C . CYS A 1 528 ? 12.270 -8.639 -20.420 1.00 98.00 528 CYS A C 1
ATOM 4262 O O . CYS A 1 528 ? 13.273 -8.825 -19.722 1.00 98.00 528 CYS A O 1
ATOM 4264 N N . PHE A 1 529 ? 11.842 -9.501 -21.335 1.00 98.56 529 PHE A N 1
ATOM 4265 C CA . PHE A 1 529 ? 12.442 -10.799 -21.624 1.00 98.56 529 PHE A CA 1
ATOM 4266 C C . PHE A 1 529 ? 13.178 -10.728 -22.962 1.00 98.56 529 PHE A C 1
ATOM 4268 O O . PHE A 1 529 ? 12.528 -10.518 -23.987 1.00 98.56 529 PHE A O 1
ATOM 4275 N N . PRO A 1 530 ? 14.514 -10.824 -22.970 1.00 98.38 530 PRO A N 1
ATOM 4276 C CA . PRO A 1 530 ? 15.300 -10.502 -24.149 1.00 98.38 530 PRO A CA 1
ATOM 4277 C C . PRO A 1 530 ? 15.533 -11.692 -25.076 1.00 98.38 530 PRO A C 1
ATOM 4279 O O . PRO A 1 530 ? 15.692 -12.823 -24.621 1.00 98.38 530 PRO A O 1
ATOM 4282 N N . LEU A 1 531 ? 15.668 -11.414 -26.370 1.00 98.50 531 LEU A N 1
ATOM 4283 C CA . LEU A 1 531 ? 16.212 -12.368 -27.331 1.00 98.50 531 LEU A CA 1
ATOM 4284 C C . LEU A 1 531 ? 17.716 -12.571 -27.101 1.00 98.50 531 LEU A C 1
ATOM 4286 O O . LEU A 1 531 ? 18.184 -13.709 -27.112 1.00 98.50 531 LEU A O 1
ATOM 4290 N N . TYR A 1 532 ? 18.452 -11.492 -26.808 1.00 98.06 532 TYR A N 1
ATOM 4291 C CA . TYR A 1 532 ? 19.890 -11.528 -26.529 1.00 98.06 532 TYR A CA 1
ATOM 4292 C C . TYR A 1 532 ? 20.282 -10.777 -25.254 1.00 98.06 532 TYR A C 1
ATOM 4294 O O . TYR A 1 532 ? 19.605 -9.860 -24.802 1.00 98.06 532 TYR A O 1
ATOM 4302 N N . TRP A 1 533 ? 21.430 -11.110 -24.684 1.00 97.06 533 TRP A N 1
ATOM 4303 C CA . TRP A 1 533 ? 22.100 -10.260 -23.703 1.00 97.06 533 TRP A CA 1
ATOM 4304 C C . TRP A 1 533 ? 23.585 -10.151 -24.036 1.00 97.06 533 TRP A C 1
ATOM 4306 O O . TRP A 1 533 ? 24.125 -10.941 -24.808 1.00 97.06 533 TRP A O 1
ATOM 4316 N N . TYR A 1 534 ? 24.233 -9.143 -23.476 1.00 95.94 534 TYR A N 1
ATOM 4317 C CA . TYR A 1 534 ? 25.583 -8.733 -23.818 1.00 95.94 534 TYR A CA 1
ATOM 4318 C C . TYR A 1 534 ? 26.475 -8.826 -22.586 1.00 95.94 534 TYR A C 1
ATOM 4320 O O . TYR A 1 534 ? 26.127 -8.322 -21.514 1.00 95.94 534 TYR A O 1
ATOM 4328 N N . ASP A 1 535 ? 27.610 -9.499 -22.745 1.00 90.94 535 ASP A N 1
ATOM 4329 C CA . ASP A 1 535 ? 28.666 -9.571 -21.740 1.00 90.94 535 ASP A CA 1
ATOM 4330 C C . ASP A 1 535 ? 29.848 -8.720 -22.187 1.00 90.94 535 ASP A C 1
ATOM 4332 O O . ASP A 1 535 ? 30.191 -8.708 -23.367 1.00 90.94 535 ASP A O 1
ATOM 4336 N N . GLU A 1 536 ? 30.466 -7.998 -21.266 1.00 87.56 536 GLU A N 1
ATOM 4337 C CA . GLU A 1 536 ? 31.595 -7.139 -21.609 1.00 87.56 536 GLU A CA 1
ATOM 4338 C C . GLU A 1 536 ? 32.847 -7.986 -21.849 1.00 87.56 536 GLU A C 1
ATOM 4340 O O . GLU A 1 536 ? 33.223 -8.832 -21.031 1.00 87.56 536 GLU A O 1
ATOM 4345 N N . HIS A 1 537 ? 33.500 -7.761 -22.985 1.00 79.44 537 HIS A N 1
ATOM 4346 C CA . HIS A 1 537 ? 34.754 -8.408 -23.320 1.00 79.44 537 HIS A CA 1
ATOM 4347 C C . HIS A 1 537 ? 35.873 -7.805 -22.464 1.00 79.44 537 HIS A C 1
ATOM 4349 O O . HIS A 1 537 ? 36.469 -6.788 -22.816 1.00 79.44 537 HIS A O 1
ATOM 4355 N N . LYS A 1 538 ? 36.198 -8.443 -21.337 1.00 67.19 538 LYS A N 1
ATOM 4356 C CA . LYS A 1 538 ? 37.385 -8.078 -20.557 1.00 67.19 538 LYS A CA 1
ATOM 4357 C C . LYS A 1 538 ? 38.632 -8.461 -21.352 1.00 67.19 538 LYS A C 1
ATOM 4359 O O . LYS A 1 538 ? 38.918 -9.644 -21.501 1.00 67.19 538 LYS A O 1
ATOM 4364 N N . GLN A 1 539 ? 39.343 -7.476 -21.896 1.00 62.38 539 GLN A N 1
ATOM 4365 C CA . GLN A 1 539 ? 40.674 -7.712 -22.454 1.00 62.38 539 GLN A CA 1
ATOM 4366 C C . GLN A 1 539 ? 41.630 -8.139 -21.333 1.00 62.38 539 GLN A C 1
ATOM 4368 O O . GLN A 1 539 ? 41.644 -7.532 -20.259 1.00 62.38 539 GLN A O 1
ATOM 4373 N N . ASP A 1 540 ? 42.442 -9.163 -21.587 1.00 54.06 540 ASP A N 1
ATOM 4374 C CA . ASP A 1 540 ? 43.571 -9.489 -20.722 1.00 54.06 540 ASP A CA 1
ATOM 4375 C C . ASP A 1 540 ? 44.625 -8.376 -20.870 1.00 54.06 540 ASP A C 1
ATOM 4377 O O . ASP A 1 540 ? 45.177 -8.181 -21.950 1.00 54.06 540 ASP A O 1
ATOM 4381 N N . SER A 1 541 ? 44.870 -7.628 -19.785 1.00 58.16 541 SER A N 1
ATOM 4382 C CA . SER A 1 541 ? 45.797 -6.479 -19.706 1.00 58.16 541 SER A CA 1
ATOM 4383 C C . SER A 1 541 ? 45.380 -5.225 -20.510 1.00 58.16 541 SER A C 1
ATOM 4385 O O . SER A 1 541 ? 46.045 -4.879 -21.486 1.00 58.16 541 SER A O 1
ATOM 4387 N N . PRO A 1 542 ? 44.329 -4.493 -20.083 1.00 63.78 542 PRO A N 1
ATOM 4388 C CA . PRO A 1 542 ? 43.922 -3.242 -20.731 1.00 63.78 542 PRO A CA 1
ATOM 4389 C C . PRO A 1 542 ? 45.033 -2.184 -20.649 1.00 63.78 542 PRO A C 1
ATOM 4391 O O . PRO A 1 542 ? 45.646 -2.003 -19.591 1.00 63.78 542 PRO A O 1
ATOM 4394 N N . THR A 1 543 ? 45.297 -1.465 -21.743 1.00 67.00 543 THR A N 1
ATOM 4395 C CA . THR A 1 543 ? 46.205 -0.308 -21.707 1.00 67.00 543 THR A CA 1
ATOM 4396 C C . THR A 1 543 ? 45.500 0.924 -21.131 1.00 67.00 543 THR A C 1
ATOM 4398 O O . THR A 1 543 ? 44.271 0.997 -21.093 1.00 67.00 543 THR A O 1
ATOM 4401 N N . LEU A 1 544 ? 46.270 1.936 -20.704 1.00 59.22 544 LEU A N 1
ATOM 4402 C CA . LEU A 1 544 ? 45.713 3.195 -20.183 1.00 59.22 544 LEU A CA 1
ATOM 4403 C C . LEU A 1 544 ? 44.789 3.893 -21.206 1.00 59.22 544 LEU A C 1
ATOM 4405 O O . LEU A 1 544 ? 43.828 4.558 -20.825 1.00 59.22 544 LEU A O 1
ATOM 4409 N N . PHE A 1 545 ? 45.072 3.727 -22.502 1.00 59.09 545 PHE A N 1
ATOM 4410 C CA . PHE A 1 545 ? 44.260 4.275 -23.589 1.00 59.09 545 PHE A CA 1
ATOM 4411 C C . PHE A 1 545 ? 42.963 3.485 -23.800 1.00 59.09 545 PHE A C 1
ATOM 4413 O O . PHE A 1 545 ? 41.925 4.099 -24.028 1.00 59.09 545 PHE A O 1
ATOM 4420 N N . ASP A 1 546 ? 42.989 2.159 -23.631 1.00 62.97 546 ASP A N 1
ATOM 4421 C CA . ASP A 1 546 ? 41.786 1.317 -23.722 1.00 62.97 546 ASP A CA 1
ATOM 4422 C C . ASP A 1 546 ? 40.802 1.614 -22.582 1.00 62.97 546 ASP A C 1
ATOM 4424 O O . ASP A 1 546 ? 39.593 1.589 -22.781 1.00 62.97 546 ASP A O 1
ATOM 4428 N N . SER A 1 547 ? 41.307 1.969 -21.394 1.00 59.19 547 SER A N 1
ATOM 4429 C CA . SER A 1 547 ? 40.473 2.376 -20.254 1.00 59.19 547 SER A CA 1
ATOM 4430 C C . SER A 1 547 ? 39.843 3.771 -20.373 1.00 59.19 547 SER A C 1
ATOM 4432 O O . SER A 1 547 ? 38.992 4.113 -19.557 1.00 59.19 547 SER A O 1
ATOM 4434 N N . MET A 1 548 ? 40.270 4.580 -21.350 1.00 59.28 548 MET A N 1
ATOM 4435 C CA . MET A 1 548 ? 39.789 5.954 -21.570 1.00 59.28 548 MET A CA 1
ATOM 4436 C C . MET A 1 548 ? 38.880 6.080 -22.803 1.00 59.28 548 MET A C 1
ATOM 4438 O O . MET A 1 548 ? 38.327 7.152 -23.039 1.00 59.28 548 MET A O 1
ATOM 4442 N N . ALA A 1 549 ? 38.747 5.021 -23.607 1.00 68.75 549 ALA A N 1
ATOM 4443 C CA . ALA A 1 549 ? 37.894 5.012 -24.788 1.00 68.75 549 ALA A CA 1
ATOM 4444 C C . ALA A 1 549 ? 36.445 4.651 -24.426 1.00 68.75 549 ALA A C 1
ATOM 4446 O O . ALA A 1 549 ? 36.202 3.759 -23.612 1.00 68.75 549 ALA A O 1
ATOM 4447 N N . ASP A 1 550 ? 35.480 5.314 -25.070 1.00 70.75 550 ASP A N 1
ATOM 4448 C CA . ASP A 1 550 ? 34.072 4.938 -24.949 1.00 70.75 550 ASP A CA 1
ATOM 4449 C C . ASP A 1 550 ? 33.854 3.507 -25.495 1.00 70.75 550 ASP A C 1
ATOM 4451 O O . ASP A 1 550 ? 34.415 3.156 -26.543 1.00 70.75 550 ASP A O 1
ATOM 4455 N N . PRO A 1 551 ? 33.038 2.661 -24.831 1.00 78.44 551 PRO A N 1
ATOM 4456 C CA . PRO A 1 551 ? 32.787 1.302 -25.297 1.00 78.44 551 PRO A CA 1
ATOM 4457 C C . PRO A 1 551 ? 32.107 1.296 -26.671 1.00 78.44 551 PRO A C 1
ATOM 4459 O O . PRO A 1 551 ? 31.227 2.107 -26.956 1.00 78.44 551 PRO A O 1
ATOM 4462 N N . THR A 1 552 ? 32.481 0.334 -27.512 1.00 82.94 552 THR A N 1
ATOM 4463 C CA . THR A 1 552 ? 31.935 0.153 -28.869 1.00 82.94 552 THR A CA 1
ATOM 4464 C C . THR A 1 552 ? 31.199 -1.187 -28.968 1.00 82.94 552 THR A C 1
ATOM 4466 O O . THR A 1 552 ? 31.349 -2.027 -28.079 1.00 82.94 552 THR A O 1
ATOM 4469 N N . PRO A 1 553 ? 30.427 -1.466 -30.036 1.00 81.31 553 PRO A N 1
ATOM 4470 C CA . PRO A 1 553 ? 29.771 -2.767 -30.191 1.00 81.31 553 PRO A CA 1
ATOM 4471 C C . PRO A 1 553 ? 30.733 -3.968 -30.119 1.00 81.31 553 PRO A C 1
ATOM 4473 O O . PRO A 1 553 ? 30.368 -5.015 -29.590 1.00 81.31 553 PRO A O 1
ATOM 4476 N N . SER A 1 554 ? 31.986 -3.815 -30.570 1.00 83.12 554 SER A N 1
ATOM 4477 C CA . SER A 1 554 ? 33.033 -4.845 -30.449 1.00 83.12 554 SER A CA 1
ATOM 4478 C C . SER A 1 554 ? 33.503 -5.109 -29.016 1.00 83.12 554 SER A C 1
ATOM 4480 O O . SER A 1 554 ? 34.137 -6.131 -28.766 1.00 83.12 554 SER A O 1
ATOM 4482 N N . SER A 1 555 ? 33.182 -4.227 -28.068 1.00 85.56 555 SER A N 1
ATOM 4483 C CA . SER A 1 555 ? 33.473 -4.409 -26.643 1.00 85.56 555 SER A CA 1
ATOM 4484 C C . SER A 1 555 ? 32.555 -5.441 -25.977 1.00 85.56 555 SER A C 1
ATOM 4486 O O . SER A 1 555 ? 32.767 -5.764 -24.811 1.00 85.56 555 SER A O 1
ATOM 4488 N N . TYR A 1 556 ? 31.545 -5.973 -26.678 1.00 90.25 556 TYR A N 1
ATOM 4489 C CA . TYR A 1 556 ? 30.539 -6.862 -26.097 1.00 90.25 556 TYR A CA 1
ATOM 4490 C C . TYR A 1 556 ? 30.397 -8.191 -26.846 1.00 90.25 556 TYR A C 1
ATOM 4492 O O . TYR A 1 556 ? 30.362 -8.255 -28.073 1.00 90.25 556 TYR A O 1
ATOM 4500 N N . ILE A 1 557 ? 30.236 -9.275 -26.086 1.00 92.56 557 ILE A N 1
ATOM 4501 C CA . ILE A 1 557 ? 29.913 -10.611 -26.588 1.00 92.56 557 ILE A CA 1
ATOM 4502 C C . ILE A 1 557 ? 28.404 -10.820 -26.476 1.00 92.56 557 ILE A C 1
ATOM 4504 O O . ILE A 1 557 ? 27.852 -10.846 -25.373 1.00 92.56 557 ILE A O 1
ATOM 4508 N N . ARG A 1 558 ? 27.740 -11.027 -27.616 1.00 94.62 558 ARG A N 1
ATOM 4509 C CA . ARG A 1 558 ? 26.312 -11.366 -27.666 1.00 94.62 558 ARG A CA 1
ATOM 4510 C C . ARG A 1 558 ? 26.077 -12.815 -27.230 1.00 94.62 558 ARG A C 1
ATOM 4512 O O . ARG A 1 558 ? 26.749 -13.737 -27.691 1.00 94.62 558 ARG A O 1
ATOM 4519 N N . ARG A 1 559 ? 25.094 -13.017 -26.361 1.00 95.56 559 ARG A N 1
ATOM 4520 C CA . ARG A 1 559 ? 24.659 -14.302 -25.801 1.00 95.56 559 ARG A CA 1
ATOM 4521 C C . ARG A 1 559 ? 23.154 -14.459 -25.988 1.00 95.56 559 ARG A C 1
ATOM 4523 O O . ARG A 1 559 ? 22.425 -13.470 -26.011 1.00 95.56 559 ARG A O 1
ATOM 4530 N N . ASP A 1 560 ? 22.679 -15.697 -26.075 1.00 96.88 560 ASP A N 1
ATOM 4531 C CA . ASP A 1 560 ? 21.245 -15.962 -26.180 1.00 96.88 560 ASP A CA 1
ATOM 4532 C C . ASP A 1 560 ? 20.512 -15.714 -24.856 1.00 96.88 560 ASP A C 1
ATOM 4534 O O . ASP A 1 560 ? 20.940 -16.150 -23.779 1.00 96.88 560 ASP A O 1
ATOM 4538 N N . GLY A 1 561 ? 19.360 -15.055 -24.952 1.00 97.25 561 GLY A N 1
ATOM 4539 C CA . GLY A 1 561 ? 18.406 -14.903 -23.858 1.00 97.25 561 GLY A CA 1
ATOM 4540 C C . GLY A 1 561 ? 17.531 -16.137 -23.644 1.00 97.25 561 GLY A C 1
ATOM 4541 O O . GLY A 1 561 ? 17.049 -16.335 -22.535 1.00 97.25 561 GLY A O 1
ATOM 4542 N N . ILE A 1 562 ? 17.361 -16.995 -24.655 1.00 98.31 562 ILE A N 1
ATOM 4543 C CA . ILE A 1 562 ? 16.603 -18.254 -24.561 1.00 98.31 562 ILE A CA 1
ATOM 4544 C C . ILE A 1 562 ? 17.512 -19.387 -24.073 1.00 98.31 562 ILE A C 1
ATOM 4546 O O . ILE A 1 562 ? 18.644 -19.540 -24.551 1.00 98.31 562 ILE A O 1
ATOM 4550 N N . SER A 1 563 ? 17.016 -20.182 -23.122 1.00 97.81 563 SER A N 1
ATOM 4551 C CA . SER A 1 563 ? 17.773 -21.295 -22.542 1.00 97.81 563 SER A CA 1
ATOM 4552 C C . SER A 1 563 ? 17.949 -22.452 -23.531 1.00 97.81 563 SER A C 1
ATOM 4554 O O . SER A 1 563 ? 17.104 -22.704 -24.393 1.00 97.81 563 SER A O 1
ATOM 4556 N N . ASP A 1 564 ? 19.048 -23.194 -23.398 1.00 97.31 564 ASP A N 1
ATOM 4557 C CA . ASP A 1 564 ? 19.250 -24.409 -24.198 1.00 97.31 564 ASP A CA 1
ATOM 4558 C C . ASP A 1 564 ? 18.253 -25.507 -23.796 1.00 97.31 564 ASP A C 1
ATOM 4560 O O . ASP A 1 564 ? 17.736 -26.221 -24.651 1.00 97.31 564 ASP A O 1
ATOM 4564 N N . PHE A 1 565 ? 17.880 -25.556 -22.513 1.00 97.44 565 PHE A N 1
ATOM 4565 C CA . PHE A 1 565 ? 16.870 -26.468 -21.980 1.00 97.44 565 PHE A CA 1
ATOM 4566 C C . PHE A 1 565 ? 15.537 -26.396 -22.734 1.00 97.44 565 PHE A C 1
ATOM 4568 O O . PHE A 1 565 ? 14.980 -27.423 -23.136 1.00 97.44 565 PHE A O 1
ATOM 4575 N N . ILE A 1 566 ? 14.998 -25.185 -22.921 1.00 97.44 566 ILE A N 1
ATOM 4576 C CA . ILE A 1 566 ? 13.703 -25.046 -23.585 1.00 97.44 566 ILE A CA 1
ATOM 4577 C C . ILE A 1 566 ? 13.816 -25.329 -25.083 1.00 97.44 566 ILE A C 1
ATOM 4579 O O . ILE A 1 566 ? 12.899 -25.905 -25.666 1.00 97.44 566 ILE A O 1
ATOM 4583 N N . LEU A 1 567 ? 14.955 -24.991 -25.694 1.00 97.44 567 LEU A N 1
ATOM 4584 C CA . LEU A 1 567 ? 15.230 -25.291 -27.095 1.00 97.44 567 LEU A CA 1
ATOM 4585 C C . LEU A 1 567 ? 15.261 -26.802 -27.348 1.00 97.44 567 LEU A C 1
ATOM 4587 O O . LEU A 1 567 ? 14.658 -27.269 -28.312 1.00 97.44 567 LEU A O 1
ATOM 4591 N N . GLU A 1 568 ? 15.935 -27.573 -26.494 1.00 97.06 568 GLU A N 1
ATOM 4592 C CA . GLU A 1 568 ? 16.000 -29.036 -26.598 1.00 97.06 568 GLU A CA 1
ATOM 4593 C C . GLU A 1 568 ? 14.611 -29.671 -26.506 1.00 97.06 568 GLU A C 1
ATOM 4595 O O . GLU A 1 568 ? 14.252 -30.518 -27.328 1.00 97.06 568 GLU A O 1
ATOM 4600 N N . ARG A 1 569 ? 13.780 -29.213 -25.564 1.00 96.56 569 ARG A N 1
ATOM 4601 C CA . ARG A 1 569 ? 12.388 -29.671 -25.464 1.00 96.56 569 ARG A CA 1
ATOM 4602 C C . ARG A 1 569 ? 11.546 -29.273 -26.669 1.00 96.56 569 ARG A C 1
ATOM 4604 O O . ARG A 1 569 ? 10.788 -30.100 -27.169 1.00 96.56 569 ARG A O 1
ATOM 4611 N N . ALA A 1 570 ? 11.692 -28.042 -27.153 1.00 96.19 570 ALA A N 1
ATOM 4612 C CA . ALA A 1 570 ? 10.958 -27.575 -28.321 1.00 96.19 570 ALA A CA 1
ATOM 4613 C C . ALA A 1 570 ? 11.339 -28.395 -29.561 1.00 96.19 570 ALA A C 1
ATOM 4615 O O . ALA A 1 570 ? 10.461 -28.827 -30.299 1.00 96.19 570 ALA A O 1
ATOM 4616 N N . ARG A 1 571 ? 12.626 -28.713 -29.741 1.00 97.50 571 ARG A N 1
ATOM 4617 C CA . ARG A 1 571 ? 13.100 -29.591 -30.822 1.00 97.50 571 ARG A CA 1
ATOM 4618 C C . ARG A 1 571 ? 12.570 -31.015 -30.711 1.00 97.50 571 ARG A C 1
ATOM 4620 O O . ARG A 1 571 ? 12.271 -31.620 -31.735 1.00 97.50 571 ARG A O 1
ATOM 4627 N N . SER A 1 572 ? 12.419 -31.533 -29.494 1.00 95.88 572 SER A N 1
ATOM 4628 C CA . SER A 1 572 ? 11.825 -32.853 -29.261 1.00 95.88 572 SER A CA 1
ATOM 4629 C C . SER A 1 572 ? 10.363 -32.927 -29.725 1.00 95.88 572 SER A C 1
ATOM 4631 O O . SER A 1 572 ? 9.959 -33.925 -30.315 1.00 95.88 572 SER A O 1
ATOM 4633 N N . MET A 1 573 ? 9.577 -31.862 -29.522 1.00 94.31 573 MET A N 1
ATOM 4634 C CA . MET A 1 573 ? 8.152 -31.841 -29.895 1.00 94.31 573 MET A CA 1
ATOM 4635 C C . MET A 1 573 ? 7.875 -31.338 -31.315 1.00 94.31 573 MET A C 1
ATOM 4637 O O . MET A 1 573 ? 7.006 -31.876 -31.996 1.00 94.31 573 MET A O 1
ATOM 4641 N N . TYR A 1 574 ? 8.611 -30.326 -31.771 1.00 93.50 574 TYR A N 1
ATOM 4642 C CA . TYR A 1 574 ? 8.353 -29.610 -33.026 1.00 93.50 574 TYR A CA 1
ATOM 4643 C C . TYR A 1 574 ? 9.411 -29.871 -34.114 1.00 93.50 574 TYR A C 1
ATOM 4645 O O . TYR A 1 574 ? 9.235 -29.467 -35.264 1.00 93.50 574 TYR A O 1
ATOM 4653 N N . GLY A 1 575 ? 10.486 -30.593 -33.782 1.00 93.31 575 GLY A N 1
ATOM 4654 C CA . GLY A 1 575 ? 11.532 -31.031 -34.705 1.00 93.31 575 GLY A CA 1
ATOM 4655 C C . GLY A 1 575 ? 12.838 -30.230 -34.624 1.00 93.31 575 GLY A C 1
ATOM 4656 O O . GLY A 1 575 ? 12.894 -29.075 -34.214 1.00 93.31 575 GLY A O 1
ATOM 4657 N N . ASN A 1 576 ? 13.931 -30.836 -35.096 1.00 92.19 576 ASN A N 1
ATOM 4658 C CA . ASN A 1 576 ? 15.296 -30.302 -34.947 1.00 92.19 576 ASN A CA 1
ATOM 4659 C C . ASN A 1 576 ? 15.572 -28.964 -35.658 1.00 92.19 576 ASN A C 1
ATOM 4661 O O . ASN A 1 576 ? 16.616 -28.359 -35.419 1.00 92.19 576 ASN A O 1
ATOM 4665 N N . LYS A 1 577 ? 14.670 -28.502 -36.534 1.00 94.44 577 LYS A N 1
ATOM 4666 C CA . LYS A 1 577 ? 14.794 -27.203 -37.214 1.00 94.44 577 LYS A CA 1
ATOM 4667 C C . LYS A 1 577 ? 14.417 -26.019 -36.321 1.00 94.44 577 LYS A C 1
ATOM 4669 O O . LYS A 1 577 ? 14.762 -24.900 -36.677 1.00 94.44 577 LYS A O 1
ATOM 4674 N N . THR A 1 578 ? 13.759 -26.253 -35.183 1.00 96.12 578 THR A N 1
ATOM 4675 C CA . THR A 1 578 ? 13.402 -25.196 -34.234 1.00 96.12 578 THR A CA 1
ATOM 4676 C C . THR A 1 578 ? 14.649 -24.486 -33.706 1.00 96.12 578 THR A C 1
ATOM 4678 O O . THR A 1 578 ? 15.627 -25.116 -33.273 1.00 96.12 578 THR A O 1
ATOM 4681 N N . THR A 1 579 ? 14.599 -23.161 -33.745 1.00 97.69 579 THR A N 1
ATOM 4682 C CA . THR A 1 579 ? 15.628 -22.234 -33.276 1.00 97.69 579 THR A CA 1
ATOM 4683 C C . THR A 1 579 ? 15.187 -21.525 -31.994 1.00 97.69 579 THR A C 1
ATOM 4685 O O . THR A 1 579 ? 14.033 -21.605 -31.573 1.00 97.69 579 THR A O 1
ATOM 4688 N N . LYS A 1 580 ? 16.112 -20.809 -31.347 1.00 97.38 580 LYS A N 1
ATOM 4689 C CA . LYS A 1 580 ? 15.788 -19.982 -30.174 1.00 97.38 580 LYS A CA 1
ATOM 4690 C C . LYS A 1 580 ? 14.857 -18.823 -30.521 1.00 97.38 580 LYS A C 1
ATOM 4692 O O . LYS A 1 580 ? 14.011 -18.463 -29.711 1.00 97.38 580 LYS A O 1
ATOM 4697 N N . GLU A 1 581 ? 14.985 -18.280 -31.726 1.00 97.88 581 GLU A N 1
ATOM 4698 C CA . GLU A 1 581 ? 14.103 -17.228 -32.219 1.00 97.88 581 GLU A CA 1
ATOM 4699 C C . GLU A 1 581 ? 12.659 -17.740 -32.390 1.00 97.88 581 GLU A C 1
ATOM 4701 O O . GLU A 1 581 ? 11.720 -17.076 -31.954 1.00 97.88 581 GLU A O 1
ATOM 4706 N N . ASP A 1 582 ? 12.470 -18.972 -32.881 1.00 98.00 582 ASP A N 1
ATOM 4707 C CA . ASP A 1 582 ? 11.138 -19.596 -32.944 1.00 98.00 582 ASP A CA 1
ATOM 4708 C C . ASP A 1 582 ? 10.506 -19.734 -31.549 1.00 98.00 582 ASP A C 1
ATOM 4710 O O . ASP A 1 582 ? 9.325 -19.438 -31.363 1.00 98.00 582 ASP A O 1
ATOM 4714 N N . VAL A 1 583 ? 11.294 -20.137 -30.542 1.00 98.19 583 VAL A N 1
ATOM 4715 C CA . VAL A 1 583 ? 10.830 -20.228 -29.145 1.00 98.19 583 VAL A CA 1
ATOM 4716 C C . VAL A 1 583 ? 10.470 -18.847 -28.590 1.00 98.19 583 VAL A C 1
ATOM 4718 O O . VAL A 1 583 ? 9.465 -18.698 -27.892 1.00 98.19 583 VAL A O 1
ATOM 4721 N N . PHE A 1 584 ? 11.254 -17.820 -28.913 1.00 98.62 584 PHE A N 1
ATOM 4722 C CA . PHE A 1 584 ? 10.972 -16.444 -28.516 1.00 98.62 584 PHE A CA 1
ATOM 4723 C C . PHE A 1 584 ? 9.630 -15.949 -29.086 1.00 98.62 584 PHE A C 1
ATOM 4725 O O . PHE A 1 584 ? 8.807 -15.401 -28.347 1.00 98.62 584 PHE A O 1
ATOM 4732 N N . TYR A 1 585 ? 9.340 -16.213 -30.364 1.00 98.44 585 TYR A N 1
ATOM 4733 C CA . TYR A 1 585 ? 8.043 -15.866 -30.956 1.00 98.44 585 TYR A CA 1
ATOM 4734 C C . TYR A 1 585 ? 6.896 -16.764 -30.474 1.00 98.44 585 TYR A C 1
ATOM 4736 O O . TYR A 1 585 ? 5.777 -16.271 -30.312 1.00 98.44 585 TYR A O 1
ATOM 4744 N N . TYR A 1 586 ? 7.155 -18.038 -30.163 1.00 98.00 586 TYR A N 1
ATOM 4745 C CA . TYR A 1 586 ? 6.182 -18.923 -29.510 1.00 98.00 586 TYR A CA 1
ATOM 4746 C C . TYR A 1 586 ? 5.695 -18.330 -28.182 1.00 98.00 586 TYR A C 1
ATOM 4748 O O . TYR A 1 586 ? 4.487 -18.220 -27.955 1.00 98.00 586 TYR A O 1
ATOM 4756 N N . VAL A 1 587 ? 6.624 -17.867 -27.337 1.00 98.38 587 VAL A N 1
ATOM 4757 C CA . VAL A 1 587 ? 6.307 -17.172 -26.079 1.00 98.38 587 VAL A CA 1
ATOM 4758 C C . VAL A 1 587 ? 5.388 -15.983 -26.349 1.00 98.38 587 VAL A C 1
ATOM 4760 O O . VAL A 1 587 ? 4.344 -15.847 -25.708 1.00 98.38 587 VAL A O 1
ATOM 4763 N N . TYR A 1 588 ? 5.747 -15.134 -27.315 1.00 98.44 588 TYR A N 1
ATOM 4764 C CA . TYR A 1 588 ? 4.947 -13.960 -27.659 1.00 98.44 588 TYR A CA 1
ATOM 4765 C C . TYR A 1 588 ? 3.530 -14.342 -28.119 1.00 98.44 588 TYR A C 1
ATOM 4767 O O . TYR A 1 588 ? 2.564 -13.698 -27.706 1.00 98.44 588 TYR A O 1
ATOM 4775 N N . GLY A 1 589 ? 3.389 -15.418 -28.898 1.00 97.94 589 GLY A N 1
ATOM 4776 C CA . GLY A 1 589 ? 2.105 -15.949 -29.360 1.00 97.94 589 GLY A CA 1
ATOM 4777 C C . GLY A 1 589 ? 1.212 -16.468 -28.229 1.00 97.94 589 GLY A C 1
ATOM 4778 O O . GLY A 1 589 ? 0.059 -16.048 -28.117 1.00 97.94 589 GLY A O 1
ATOM 4779 N N . ILE A 1 590 ? 1.733 -17.323 -27.340 1.00 97.12 590 ILE A N 1
ATOM 4780 C CA . ILE A 1 590 ? 0.955 -17.857 -26.204 1.00 97.12 590 ILE A CA 1
ATOM 4781 C C . ILE A 1 590 ? 0.505 -16.733 -25.273 1.00 97.12 590 ILE A C 1
ATOM 4783 O O . ILE A 1 590 ? -0.652 -16.706 -24.850 1.00 97.12 590 ILE A O 1
ATOM 4787 N N . LEU A 1 591 ? 1.378 -15.759 -25.008 1.00 97.56 591 LEU A N 1
ATOM 4788 C CA . LEU A 1 591 ? 1.037 -14.602 -24.183 1.00 97.56 591 LEU A CA 1
ATOM 4789 C C . LEU A 1 591 ? -0.052 -13.717 -24.807 1.00 97.56 591 LEU A C 1
ATOM 4791 O O . LEU A 1 591 ? -0.581 -12.866 -24.096 1.00 97.56 591 LEU A O 1
ATOM 4795 N N . HIS A 1 592 ? -0.417 -13.898 -26.083 1.00 97.50 592 HIS A N 1
ATOM 4796 C CA . HIS A 1 592 ? -1.563 -13.255 -26.742 1.00 97.50 592 HIS A CA 1
ATOM 4797 C C . HIS A 1 592 ? -2.845 -14.089 -26.756 1.00 97.50 592 HIS A C 1
ATOM 4799 O O . HIS A 1 592 ? -3.899 -13.541 -27.073 1.00 97.50 592 HIS A O 1
ATOM 4805 N N . SER A 1 593 ? -2.795 -15.366 -26.375 1.00 97.00 593 SER A N 1
ATOM 4806 C CA . SER A 1 593 ? -3.974 -16.235 -26.344 1.00 97.00 593 SER A CA 1
ATOM 4807 C C . SER A 1 593 ? -5.016 -15.722 -25.335 1.00 97.00 593 SER A C 1
ATOM 4809 O O . SER A 1 593 ? -4.726 -15.697 -24.132 1.00 97.00 593 SER A O 1
ATOM 4811 N N . PRO A 1 594 ? -6.243 -15.361 -25.773 1.00 96.00 594 PRO A N 1
ATOM 4812 C CA . PRO A 1 594 ? -7.307 -14.928 -24.865 1.00 96.00 594 PRO A CA 1
ATOM 4813 C C . PRO A 1 594 ? -7.634 -16.000 -23.827 1.00 96.00 594 PRO A C 1
ATOM 4815 O O . PRO A 1 594 ? -7.678 -15.713 -22.636 1.00 96.00 594 PRO A O 1
ATOM 4818 N N . LYS A 1 595 ? -7.709 -17.267 -24.264 1.00 95.25 595 LYS A N 1
ATOM 4819 C CA . LYS A 1 595 ? -7.967 -18.411 -23.384 1.00 95.25 595 LYS A CA 1
ATOM 4820 C C . LYS A 1 595 ? -6.940 -18.505 -22.255 1.00 95.25 595 LYS A C 1
ATOM 4822 O O . LYS A 1 595 ? -7.322 -18.737 -21.113 1.00 95.25 595 LYS A O 1
ATOM 4827 N N . TYR A 1 596 ? -5.652 -18.318 -22.551 1.00 95.00 596 TYR A N 1
ATOM 4828 C CA . TYR A 1 596 ? -4.601 -18.338 -21.529 1.00 95.00 596 TYR A CA 1
ATOM 4829 C C . TYR A 1 596 ? -4.748 -17.161 -20.552 1.00 95.00 596 TYR A C 1
ATOM 4831 O O . TYR A 1 596 ? -4.739 -17.367 -19.339 1.00 95.00 596 TYR A O 1
ATOM 4839 N N . ARG A 1 597 ? -4.950 -15.939 -21.064 1.00 94.75 597 ARG A N 1
ATOM 4840 C CA . ARG A 1 597 ? -5.094 -14.733 -20.230 1.00 94.75 597 ARG A CA 1
ATOM 4841 C C . ARG A 1 597 ? -6.313 -14.784 -19.316 1.00 94.75 597 ARG A C 1
ATOM 4843 O O . ARG A 1 597 ? -6.206 -14.390 -18.162 1.00 94.75 597 ARG A O 1
ATOM 4850 N N . GLU A 1 598 ? -7.444 -15.267 -19.819 1.00 92.88 598 GLU A N 1
ATOM 4851 C CA . GLU A 1 598 ? -8.690 -15.387 -19.058 1.00 92.88 598 GLU A CA 1
ATOM 4852 C C . GLU A 1 598 ? -8.602 -16.500 -18.010 1.00 92.88 598 GLU A C 1
ATOM 4854 O O . GLU A 1 598 ? -8.958 -16.284 -16.853 1.00 92.88 598 GLU A O 1
ATOM 4859 N N . THR A 1 599 ? -8.066 -17.669 -18.383 1.00 93.75 599 THR A N 1
ATOM 4860 C CA . THR A 1 599 ? -7.962 -18.829 -17.477 1.00 93.75 599 THR A CA 1
ATOM 4861 C C . THR A 1 599 ? -7.021 -18.556 -16.303 1.00 93.75 599 THR A C 1
ATOM 4863 O O . THR A 1 599 ? -7.317 -18.951 -15.177 1.00 93.75 599 THR A O 1
ATOM 4866 N N . TYR A 1 600 ? -5.904 -17.868 -16.555 1.00 94.69 600 TYR A N 1
ATOM 4867 C CA . TYR A 1 600 ? -4.844 -17.624 -15.570 1.00 94.69 600 TYR A CA 1
ATOM 4868 C C . TYR A 1 600 ? -4.749 -16.150 -15.156 1.00 94.69 600 TYR A C 1
ATOM 4870 O O . TYR A 1 600 ? -3.690 -15.681 -14.747 1.00 94.69 600 TYR A O 1
ATOM 4878 N N . ALA A 1 601 ? -5.845 -15.389 -15.256 1.00 92.94 601 ALA A N 1
ATOM 4879 C CA . ALA A 1 601 ? -5.859 -13.954 -14.956 1.00 92.94 601 ALA A CA 1
ATOM 4880 C C . ALA A 1 601 ? -5.364 -13.640 -13.530 1.00 92.94 601 ALA A C 1
ATOM 4882 O O . ALA A 1 601 ? -4.609 -12.687 -13.320 1.00 92.94 601 ALA A O 1
ATOM 4883 N N . ALA A 1 602 ? -5.761 -14.459 -12.550 1.00 91.69 602 ALA A N 1
ATOM 4884 C CA . ALA A 1 602 ? -5.313 -14.327 -11.166 1.00 91.69 602 ALA A CA 1
ATOM 4885 C C . ALA A 1 602 ? -3.807 -14.603 -11.029 1.00 91.69 602 ALA A C 1
ATOM 4887 O O . ALA A 1 602 ? -3.098 -13.831 -10.384 1.00 91.69 602 ALA A O 1
ATOM 4888 N N . ASP A 1 603 ? -3.307 -15.658 -11.669 1.00 93.88 603 ASP A N 1
ATOM 4889 C CA . ASP A 1 603 ? -1.892 -16.028 -11.654 1.00 93.88 603 ASP A CA 1
ATOM 4890 C C . ASP A 1 603 ? -1.024 -14.954 -12.316 1.00 93.88 603 ASP A C 1
ATOM 4892 O O . ASP A 1 603 ? -0.082 -14.458 -11.703 1.00 93.88 603 ASP A O 1
ATOM 4896 N N . LEU A 1 604 ? -1.403 -14.495 -13.510 1.00 94.25 604 LEU A N 1
ATOM 4897 C CA . LEU A 1 604 ? -0.700 -13.449 -14.263 1.00 94.25 604 LEU A CA 1
ATOM 4898 C C . LEU A 1 604 ? -0.654 -12.100 -13.532 1.00 94.25 604 LEU A C 1
ATOM 4900 O O . LEU A 1 604 ? 0.240 -11.290 -13.776 1.00 94.25 604 LEU A O 1
ATOM 4904 N N . LYS A 1 605 ? -1.596 -11.849 -12.618 1.00 91.69 605 LYS A N 1
ATOM 4905 C CA . LYS A 1 605 ? -1.581 -10.680 -11.732 1.00 91.69 605 LYS A CA 1
ATOM 4906 C C . LYS A 1 605 ? -0.655 -10.876 -10.528 1.00 91.69 605 LYS A C 1
ATOM 4908 O O . LYS A 1 605 ? -0.110 -9.898 -10.012 1.00 91.69 605 LYS A O 1
ATOM 4913 N N . LYS A 1 606 ? -0.487 -12.103 -10.036 1.00 91.00 606 LYS A N 1
ATOM 4914 C CA . LYS A 1 606 ? 0.207 -12.395 -8.767 1.00 91.00 606 LYS A CA 1
ATOM 4915 C C . LYS A 1 606 ? 1.647 -12.874 -8.944 1.00 91.00 606 LYS A C 1
ATOM 4917 O O . LYS A 1 606 ? 2.442 -12.743 -8.018 1.00 91.00 606 LYS A O 1
ATOM 4922 N N . MET A 1 607 ? 2.010 -13.367 -10.123 1.00 91.88 607 MET A N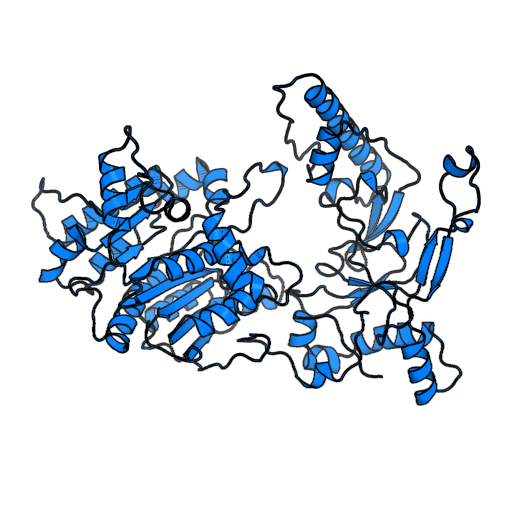 1
ATOM 4923 C CA . MET A 1 607 ? 3.335 -13.911 -10.417 1.00 91.88 607 MET A CA 1
ATOM 4924 C C . MET A 1 607 ? 3.703 -13.776 -11.901 1.00 91.88 607 MET A C 1
ATOM 4926 O O . MET A 1 607 ? 2.880 -13.399 -12.732 1.00 91.88 607 MET A O 1
ATOM 4930 N N . LEU A 1 608 ? 4.968 -14.055 -12.233 1.00 94.88 608 LEU A N 1
ATOM 4931 C CA . LEU A 1 608 ? 5.413 -14.089 -13.628 1.00 94.88 608 LEU A CA 1
ATOM 4932 C C . LEU A 1 608 ? 4.749 -15.248 -14.392 1.00 94.88 608 LEU A C 1
ATOM 4934 O O . LEU A 1 608 ? 4.464 -16.284 -13.782 1.00 94.88 608 LEU A O 1
ATOM 4938 N N . PRO A 1 609 ? 4.550 -15.106 -15.719 1.00 96.62 609 PRO A N 1
ATOM 4939 C CA . PRO A 1 609 ? 3.954 -16.154 -16.534 1.00 96.62 609 PRO A CA 1
ATOM 4940 C C . PRO A 1 609 ? 4.687 -17.496 -16.436 1.00 96.62 609 PRO A C 1
ATOM 4942 O O . PRO A 1 609 ? 5.914 -17.557 -16.311 1.00 96.62 609 PRO A O 1
ATOM 4945 N N . ARG A 1 610 ? 3.919 -18.573 -16.570 1.00 97.19 610 ARG A N 1
ATOM 4946 C CA . ARG A 1 610 ? 4.403 -19.931 -16.800 1.00 97.19 610 ARG A CA 1
ATOM 4947 C C . ARG A 1 610 ? 3.697 -20.456 -18.035 1.00 97.19 610 ARG A C 1
ATOM 4949 O O . ARG A 1 610 ? 2.492 -20.266 -18.162 1.00 97.19 610 ARG A O 1
ATOM 4956 N N . LEU A 1 611 ? 4.432 -21.065 -18.954 1.00 96.94 611 LEU A N 1
ATOM 4957 C CA . LEU A 1 611 ? 3.890 -21.435 -20.257 1.00 96.94 611 LEU A CA 1
ATOM 4958 C C . LEU A 1 611 ? 3.933 -22.950 -20.464 1.00 96.94 611 LEU A C 1
ATOM 4960 O O . LEU A 1 611 ? 4.896 -23.599 -20.037 1.00 96.94 611 LEU A O 1
ATOM 4964 N N . PRO A 1 612 ? 2.913 -23.517 -21.128 1.00 93.56 612 PRO A N 1
ATOM 4965 C CA . PRO A 1 612 ? 3.025 -24.854 -21.681 1.00 93.56 612 PRO A CA 1
ATOM 4966 C C . PRO A 1 612 ? 4.047 -24.846 -22.821 1.00 93.56 612 PRO A C 1
ATOM 4968 O O . PRO A 1 612 ? 4.389 -23.786 -23.363 1.00 93.56 612 PRO A O 1
ATOM 4971 N N . LEU A 1 613 ? 4.507 -26.032 -23.203 1.00 86.69 613 LEU A N 1
ATOM 4972 C CA . LEU A 1 613 ? 5.284 -26.230 -24.417 1.00 86.69 613 LEU A CA 1
ATOM 4973 C C . LEU A 1 613 ? 4.571 -27.212 -25.332 1.00 86.69 613 LEU A C 1
ATOM 4975 O O . LEU A 1 613 ? 3.929 -28.143 -24.795 1.00 86.69 613 LEU A O 1
#

pLDDT: mean 91.76, std 10.16, range [45.16, 98.88]

Secondary structure (DSSP, 8-state):
-HHHHHHHHHH-HHHHHHHT--PPPHHHHHHHHHHHHHHHHHHHS--TTSTT-EEEETT-TTTHHHHHHHHTT-S-HHHHHHIIIIIEEEEESSHHHHHHHHHHHHHHHHHHHTPPTT-----TTEEES-TTGGGTS-TT-----TT-HHHHHHHHHHHHS-EEEEEE-----S--S-GGG--PPPP-HHHHHHHHHHTGGG---S--GGGGSHHHHHHHHHHHHS-TTT-EEEEEEEEGGGGT-GGGHHHHHHHHHH-SEEEEEEEE--TTS-THHHHHH-S-TTTTS--S-EEEEEEEE-TT--SPPEEEEEEPPTT--HHHHHHHHHHHTTTTTS-PEEE---TT--SSSPPPGGGGGSEESS-SSTT-TT-SSSBS--EEPBB-S-HHHHEES-HHHHHHHHHHHHHHHHHHHHHHHH-TTPPPP--TTT----HHHHHHHHTT------GGGEEEEEEETTEEEEEE--GGG-SB-TTHHHH-SSTT----EEEEPPTT-SS---EEEESSEEBTTTTSS-EEEESEEEEE---SS--TTGGGSPP-GGGEEEEESB-HHHHHHHHHHH-TT--HHHHHHHHHHHTT-HHHHHHTHHHHHHS--EE--